Protein AF-A0A8T0BLS9-F1 (afdb_monomer)

pLDDT: mean 70.22, std 18.06, range [30.27, 96.81]

Mean predicted aligned error: 23.17 Å

InterPro domains:
  IPR003599 Immunoglobulin domain subtype [SM00409] (8-110)
  IPR007110 Immunoglobulin-like domain [PS50835] (1-106)
  IPR013106 Immunoglobulin V-set domain [PF07686] (15-107)
  IPR013783 Immunoglobulin-like fold [G3DSA:2.60.40.10] (2-114)
  IPR036179 Immunoglobulin-like domain superfamily [SSF48726] (11-108)
  IPR050504 BTN/MOG-like [PTHR24100] (9-154)

Sequence (600 aa):
MFLLICRYNRVYAFPGDDITLSSHLSPETSAVPMEVRWFRGTECIYLYKNGQVSVGRGYEGRASLMTSELKRGNVSLVLKSIAPTDTGTYSCQVLTGHNKVEKSIHLYMSGMEPLSPDGTGPKLTEQDGMDMDESVLILELRNLLQQREKELEDKTKQLETTGEMLRTKSNLLLYKDADLENLSREAIRNEERLGDVLRELETCKRHVERLGRDLEEKNAQVEELQGVLKDKERELEEEEEKKRREKRPEEQTADGPKIMAEDSADAEESFCIAELKNRLQNMEKDLADKMEQLQSAAGALSEKTARLHDREKDLQDLAKERDEYVKHVTREMEMCLQELETLGQKLQEKNAQVEELRVVLQAKDRELDEEMKRQANEHQDVPELLQKTVATLSETRQDQLEDLESWIRHKSEQRRQREEDEKAEVLENEFLEYVSAVKELMAKKHETMQAWEKMASVLQDKLEVAETDEERGELGTQMEEALEMQRQSREQIKRLSDSVAEKKRDIEERHKREIEEIRETYGAKIEAETQILKTLLPDVQAYFHNVVEDVWRRYRIVTDNLEMRVEKNKEPKTEIQMVEATDSGDERSDAIVNGEGLLN

Secondary structure (DSSP, 8-state):
--EEEES-SEEEE-TT--EEE-EEEES----TTSEEEEEETTEEEEEEETTEEEE-TT-TTTEEE-TTGGGGTB-PEEE-S--GGG-EEEEEEEEETTEEEEEEEEEEETT-----SSS-SPP--HHHHGGGS--HHHHHHHHHHHHHHHHHHHHHHHHHHHHHHHHHHHHHHHHHHHHHHHHHHHHHHHHHHHHHHHHHHHHHHHHHHHHHHHHHHHHHHHHHHHHHHHHHHHHHHHHHHHHHHH-------------S-SHHHHHHHHHHHHHHHHHHHHHHHHHHHHHHHHHHHHHHHHHHHHHHHHHHHHHHHHHHHHHHHHHHHHHHHHHHHHHHHHHHHHHHHHHHHHHHHHHHHHHHHHHHHHHHHHHHH--S-HHHHHHHHHHHHTS-HHHHHHHHHHHHHHHHHHHHHHHHHHHHHHHHHHHHHHHHHHHHHHHHHHHHHHHHHHHHHHHHHHHHT--SHHHHHHHHHHHHHHHHHHHHHHHHHHHHHHHHHHHHHHHHHHHHHHHHHHHHHHHHHHHHHHHHHHHHHHHHHHHHHHHHHHHHHHHHHHHHHHHHHHHHTTS-----------------------------

Foldseek 3Di:
DKAKDWPAQEAEDAQFDWDKRWIFIPPFAQLQQKWKFKDFPNFTQWIDHNNDIDGGPPQPPFWDAPNVCSGRGTGIIIGGRDDQVSFGKMKMWIGDPPDIYMDIHTYHYPPDDPDDVDPDDDPCDVVVVVVPPDDVVNVVLVVVLVVLVVVLVVLVVVLVVLVVVVVVVVVVVVVVVVVVVVVVVVVVVVVVVVVVVVVVLVVLVVVLVVLVVVLVVLVVVLVVLVVVLVVLVVVLVVVVVVVVVVPDDDDDDDDDDDDDDDVVVNVVSVVVSVVSVVVSVVSVVVSVVSVVVSVVSVVVSVVSVVVVVVVVVVVVVVVVVVVVVVVVVVVVVVVSVVVSVVSVVVSVVSVVVSVVSVVVVVVVVVVVVVVVVVVVPPPDDDPVVLVVVVVVLVPPLVVVLVVVLVVLVVVLVVVLVVVLVVLLVVLVVVLVVLVVVLVVVLVVLVVLLVVLVVVLVVLVVVLVVDPDPVVNVVSVVVNVVSVVSNVVSVVVSVVSVVVSVVSVVVSVVVSVVVSVVSVVVSVVVSVVVSVVCVVCVVVVSVVVVVVSVVVVVVVVVVVVVVVVVVVVVPDDDDDDDDDDDDDDDDDDDDDDDDDDDDDD

Organism: Silurus meridionalis (NCBI:txid175797)

Nearest PDB structures (foldseek):
  6sru-assembly10_J  TM=8.915E-01  e=2.528E-10  Mus musculus
  5x8l-assembly1_A  TM=8.753E-01  e=3.807E-09  Homo sapiens

Radius of gyration: 60.92 Å; Cα contacts (8 Å, |Δi|>4): 363; chains: 1; bounding box: 128×85×205 Å

Structure (mmCIF, N/CA/C/O backbone):
data_AF-A0A8T0BLS9-F1
#
_entry.id   AF-A0A8T0BLS9-F1
#
loop_
_atom_site.group_PDB
_atom_site.id
_atom_site.type_symbol
_atom_site.label_atom_id
_atom_site.label_alt_id
_atom_site.label_comp_id
_atom_site.label_asym_id
_atom_site.label_entity_id
_atom_site.label_seq_id
_atom_site.pdbx_PDB_ins_code
_atom_site.Cartn_x
_atom_site.Cartn_y
_atom_site.Cartn_z
_atom_site.occupancy
_atom_site.B_iso_or_equiv
_atom_site.auth_seq_id
_atom_site.auth_comp_id
_atom_site.auth_asym_id
_atom_site.auth_atom_id
_atom_site.pdbx_PDB_model_num
ATOM 1 N N . MET A 1 1 ? 8.235 -19.018 -36.266 1.00 61.78 1 MET A N 1
ATOM 2 C CA . MET A 1 1 ? 7.951 -18.005 -37.307 1.00 61.78 1 MET A CA 1
ATOM 3 C C . MET A 1 1 ? 9.147 -17.068 -37.321 1.00 61.78 1 MET A C 1
ATOM 5 O O . MET A 1 1 ? 9.587 -16.724 -36.234 1.00 61.78 1 MET A O 1
ATOM 9 N N . PHE A 1 2 ? 9.728 -16.760 -38.478 1.00 77.38 2 PHE A N 1
ATOM 10 C CA . PHE A 1 2 ? 10.921 -15.910 -38.587 1.00 77.38 2 PHE A CA 1
ATOM 11 C C . PHE A 1 2 ? 10.632 -14.732 -39.521 1.00 77.38 2 PHE A C 1
ATOM 13 O O . PHE A 1 2 ? 9.827 -14.862 -40.446 1.00 77.38 2 PHE A O 1
ATOM 20 N N . LEU A 1 3 ? 11.279 -13.598 -39.271 1.00 81.56 3 LEU A N 1
ATOM 21 C CA . LEU A 1 3 ? 11.252 -12.409 -40.118 1.00 81.56 3 LEU A CA 1
ATOM 22 C C . LEU A 1 3 ? 12.560 -12.308 -40.903 1.00 81.56 3 LEU A C 1
ATOM 24 O O . LEU A 1 3 ? 13.609 -12.722 -40.416 1.00 81.56 3 LEU A O 1
ATOM 28 N N . LEU A 1 4 ? 12.488 -11.737 -42.104 1.00 83.62 4 LEU A N 1
ATOM 29 C CA . LEU A 1 4 ? 13.657 -11.362 -42.896 1.00 83.62 4 LEU A CA 1
ATOM 30 C C . LEU A 1 4 ? 13.930 -9.871 -42.682 1.00 83.62 4 LEU A C 1
ATOM 32 O O . LEU A 1 4 ? 13.059 -9.041 -42.958 1.00 83.62 4 LEU A O 1
ATOM 36 N N . ILE A 1 5 ? 15.117 -9.542 -42.180 1.00 77.56 5 ILE A N 1
ATOM 37 C CA . ILE A 1 5 ? 15.533 -8.178 -41.847 1.00 77.56 5 ILE A CA 1
ATOM 38 C C . ILE A 1 5 ? 16.694 -7.779 -42.753 1.00 77.56 5 ILE A C 1
ATOM 40 O O . ILE A 1 5 ? 17.708 -8.475 -42.815 1.00 77.56 5 ILE A O 1
ATOM 44 N N . CYS A 1 6 ? 16.565 -6.636 -43.422 1.00 77.38 6 CYS A N 1
ATOM 45 C CA . CYS A 1 6 ? 17.653 -6.007 -44.166 1.00 77.38 6 CYS A CA 1
ATOM 46 C C . CYS A 1 6 ? 18.211 -4.843 -43.343 1.00 77.38 6 CYS A C 1
ATOM 48 O O . CYS A 1 6 ? 17.433 -4.031 -42.852 1.00 77.38 6 CYS A O 1
ATOM 50 N N . ARG A 1 7 ? 19.541 -4.761 -43.177 1.00 58.91 7 ARG A N 1
ATOM 51 C CA . ARG A 1 7 ? 20.168 -3.686 -42.374 1.00 58.91 7 ARG A CA 1
ATOM 52 C C . ARG A 1 7 ? 20.012 -2.307 -43.015 1.00 58.91 7 ARG A C 1
ATOM 54 O O . ARG A 1 7 ? 19.902 -1.320 -42.303 1.00 58.91 7 ARG A O 1
ATOM 61 N N . TYR A 1 8 ? 19.975 -2.263 -44.347 1.00 70.25 8 TYR A N 1
ATOM 62 C CA . TYR A 1 8 ? 19.777 -1.047 -45.126 1.00 70.25 8 TYR A CA 1
ATOM 63 C C . TYR A 1 8 ? 18.843 -1.347 -46.298 1.00 70.25 8 TYR A C 1
ATOM 65 O O . TYR A 1 8 ? 19.063 -2.311 -47.030 1.00 70.25 8 TYR A O 1
ATOM 73 N N . ASN A 1 9 ? 17.820 -0.513 -46.496 1.00 65.44 9 ASN A N 1
ATOM 74 C CA . ASN A 1 9 ? 16.928 -0.606 -47.659 1.00 65.44 9 ASN A CA 1
ATOM 75 C C . ASN A 1 9 ? 17.497 0.138 -48.883 1.00 65.44 9 ASN A C 1
ATOM 77 O O . ASN A 1 9 ? 16.995 -0.027 -49.994 1.00 65.44 9 ASN A O 1
ATOM 81 N N . ARG A 1 10 ? 18.560 0.933 -48.689 1.00 72.06 10 ARG A N 1
ATOM 82 C CA . ARG A 1 10 ? 19.320 1.642 -49.726 1.00 72.06 10 ARG A CA 1
ATOM 83 C C . ARG A 1 10 ? 20.816 1.444 -49.474 1.00 72.06 10 ARG A C 1
ATOM 85 O O . ARG A 1 10 ? 21.271 1.623 -48.349 1.00 72.06 10 ARG A O 1
ATOM 92 N N . VAL A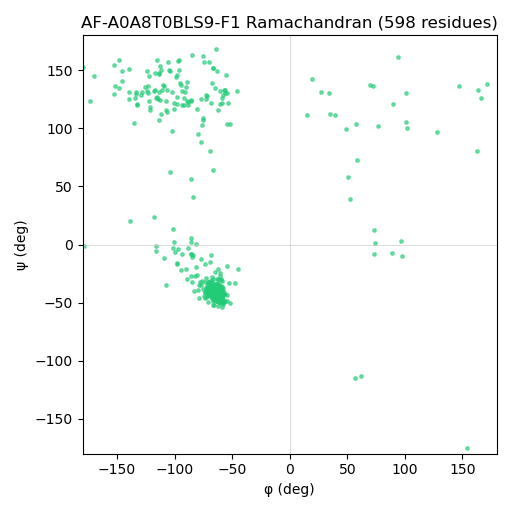 1 11 ? 21.567 1.064 -50.500 1.00 76.00 11 VAL A N 1
ATOM 93 C CA . VAL A 1 11 ? 23.022 0.851 -50.458 1.00 76.00 11 VAL A CA 1
ATOM 94 C C . VAL A 1 11 ? 23.647 1.692 -51.562 1.00 76.00 11 VAL A C 1
ATOM 96 O O . VAL A 1 11 ? 23.136 1.704 -52.677 1.00 76.00 11 VAL A O 1
ATOM 99 N N . TYR A 1 12 ? 24.741 2.387 -51.261 1.00 75.81 12 TYR A N 1
ATOM 100 C CA . TYR A 1 12 ? 25.503 3.165 -52.238 1.00 75.81 12 TYR A CA 1
ATOM 101 C C . TYR A 1 12 ? 26.840 2.475 -52.500 1.00 75.81 12 TYR A C 1
ATOM 103 O O . TYR A 1 12 ? 27.485 2.009 -51.562 1.00 75.81 12 TYR A O 1
ATOM 111 N N . ALA A 1 13 ? 27.243 2.399 -53.765 1.00 73.44 13 ALA A N 1
ATOM 112 C CA . ALA A 1 13 ? 28.486 1.763 -54.191 1.00 73.44 13 ALA A CA 1
ATOM 113 C C . ALA A 1 13 ? 29.172 2.581 -55.287 1.00 73.44 13 ALA A C 1
ATOM 115 O O . ALA A 1 13 ? 28.500 3.251 -56.075 1.00 73.44 13 ALA A O 1
ATOM 116 N N . PHE A 1 14 ? 30.496 2.513 -55.372 1.00 70.00 14 PHE A N 1
ATOM 117 C CA . PHE A 1 14 ? 31.258 3.052 -56.495 1.00 70.00 14 PHE A CA 1
ATOM 118 C C . PHE A 1 14 ? 31.574 1.953 -57.524 1.00 70.00 14 PHE A C 1
ATOM 120 O O . PHE A 1 14 ? 31.559 0.760 -57.196 1.00 70.00 14 PHE A O 1
ATOM 127 N N . PRO A 1 15 ? 31.864 2.318 -58.790 1.00 76.19 15 PRO A N 1
ATOM 128 C CA . PRO A 1 15 ? 32.287 1.339 -59.781 1.00 76.19 15 PRO A CA 1
ATOM 129 C C . PRO A 1 15 ? 33.557 0.608 -59.325 1.00 76.19 15 PRO A C 1
ATOM 131 O O . PRO A 1 15 ? 34.571 1.240 -59.045 1.00 76.19 15 PRO A O 1
ATOM 134 N N . GLY A 1 16 ? 33.509 -0.721 -59.299 1.00 77.19 16 GLY A N 1
ATOM 135 C CA . GLY A 1 16 ? 34.604 -1.593 -58.883 1.00 77.19 16 GLY A CA 1
ATOM 136 C C . GLY A 1 16 ? 34.526 -2.083 -57.436 1.00 77.19 16 GLY A C 1
ATOM 137 O O . GLY A 1 16 ? 35.265 -3.008 -57.106 1.00 77.19 16 GLY A O 1
ATOM 138 N N . ASP A 1 17 ? 33.625 -1.544 -56.608 1.00 79.00 17 ASP A N 1
ATOM 139 C CA . ASP A 1 17 ? 33.489 -1.955 -55.206 1.00 79.00 17 ASP A CA 1
ATOM 140 C C . ASP A 1 17 ? 32.983 -3.397 -55.062 1.00 79.00 17 ASP A C 1
ATOM 142 O O . ASP A 1 17 ? 32.218 -3.899 -55.888 1.00 79.00 17 ASP A O 1
ATOM 146 N N . ASP A 1 18 ? 33.359 -4.040 -53.957 1.00 86.12 18 ASP A N 1
ATOM 147 C CA . ASP A 1 18 ? 32.731 -5.267 -53.475 1.00 86.12 18 ASP A CA 1
ATOM 148 C C . ASP A 1 18 ? 31.772 -4.895 -52.338 1.00 86.12 18 ASP A C 1
ATOM 150 O O . ASP A 1 18 ? 32.197 -4.414 -51.287 1.00 86.12 18 ASP A O 1
ATOM 154 N N . ILE A 1 19 ? 30.473 -5.122 -52.527 1.00 86.50 19 ILE A N 1
ATOM 155 C CA . ILE A 1 19 ? 29.441 -4.729 -51.560 1.00 86.50 19 ILE A CA 1
ATOM 156 C C . ILE A 1 19 ? 28.726 -5.932 -50.967 1.00 86.50 19 ILE A C 1
ATOM 158 O O . ILE A 1 19 ? 28.677 -7.012 -51.555 1.00 86.50 19 ILE A O 1
ATOM 162 N N . THR A 1 20 ? 28.107 -5.723 -49.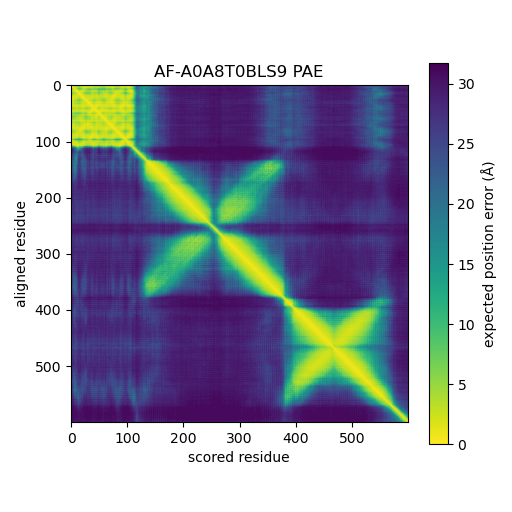808 1.00 90.69 20 THR A N 1
ATOM 163 C CA . THR A 1 20 ? 27.238 -6.717 -49.177 1.00 90.69 20 THR A CA 1
ATOM 164 C C . THR A 1 20 ? 25.838 -6.149 -48.984 1.00 90.69 20 THR A C 1
ATOM 166 O O . THR A 1 20 ? 25.629 -5.226 -48.200 1.00 90.69 20 THR A O 1
ATOM 169 N N . LEU A 1 21 ? 24.859 -6.738 -49.665 1.00 91.69 21 LEU A N 1
ATOM 170 C CA . LEU A 1 21 ? 23.441 -6.485 -49.447 1.00 91.69 21 LEU A CA 1
ATOM 171 C C . LEU A 1 21 ? 22.992 -7.285 -48.224 1.00 91.69 21 LEU A C 1
ATOM 173 O O . LEU A 1 21 ? 22.728 -8.489 -48.298 1.00 91.69 21 LEU A O 1
ATOM 177 N N . SER A 1 22 ? 22.990 -6.618 -47.071 1.00 88.00 22 SER A N 1
ATOM 178 C CA . SER A 1 22 ? 22.810 -7.289 -45.788 1.00 88.00 22 SER A CA 1
ATOM 179 C C . SER A 1 22 ? 21.371 -7.749 -45.567 1.00 88.00 22 SER A C 1
ATOM 181 O O . SER A 1 22 ? 20.446 -6.938 -45.589 1.00 88.00 22 SER A O 1
ATOM 183 N N . SER A 1 23 ? 21.197 -9.042 -45.291 1.00 88.75 23 SER A N 1
ATOM 184 C CA . SER A 1 23 ? 19.910 -9.651 -44.966 1.00 88.75 23 SER A CA 1
ATOM 185 C C . SER A 1 23 ? 20.085 -10.825 -43.996 1.00 88.75 23 SER A C 1
ATOM 187 O O . SER A 1 23 ? 20.994 -11.641 -44.161 1.00 88.75 23 SER A O 1
ATOM 189 N N . HIS A 1 24 ? 19.250 -10.906 -42.958 1.00 90.56 24 HIS A N 1
ATOM 190 C CA . HIS A 1 24 ? 19.331 -11.945 -41.926 1.00 90.56 24 HIS A CA 1
ATOM 191 C C . HIS A 1 24 ? 17.959 -12.323 -41.352 1.00 90.56 24 HIS A C 1
ATOM 193 O O . HIS A 1 24 ? 16.995 -11.562 -41.447 1.00 90.56 24 HIS A O 1
ATOM 199 N N . LEU A 1 25 ? 17.874 -13.516 -40.763 1.00 87.12 25 LEU A N 1
ATOM 200 C CA . LEU A 1 25 ? 16.667 -14.035 -40.125 1.00 87.12 25 LEU A CA 1
ATOM 201 C C . LEU A 1 25 ? 16.615 -13.660 -38.640 1.00 87.12 25 LEU A C 1
ATOM 203 O O . LEU A 1 25 ? 17.605 -13.821 -37.928 1.00 87.12 25 LEU A O 1
ATOM 207 N N . SER A 1 26 ? 15.446 -13.210 -38.177 1.00 79.62 26 SER A N 1
ATOM 208 C CA . SER A 1 26 ? 15.171 -12.941 -36.761 1.00 79.62 26 SER A CA 1
ATOM 209 C C . SER A 1 26 ? 13.947 -13.727 -36.273 1.00 79.62 26 SER A C 1
ATOM 211 O O . SER A 1 26 ? 12.910 -13.710 -36.950 1.00 79.62 26 SER A O 1
ATOM 213 N N . PRO A 1 27 ? 14.025 -14.418 -35.121 1.00 82.31 27 PRO A N 1
ATOM 214 C CA . PRO A 1 27 ? 15.225 -14.634 -34.293 1.00 82.31 27 PRO A CA 1
ATOM 215 C C . PRO A 1 27 ? 16.304 -15.458 -35.027 1.00 82.31 27 PRO A C 1
ATOM 217 O O . PRO A 1 27 ? 16.004 -16.035 -36.076 1.00 82.31 27 PRO A O 1
ATOM 220 N N . GLU A 1 28 ? 17.536 -15.522 -34.493 1.00 86.12 28 GLU A N 1
ATOM 221 C CA . GLU A 1 28 ? 18.669 -16.241 -35.114 1.00 86.12 28 GLU A CA 1
ATOM 222 C C . GLU A 1 28 ? 18.264 -17.689 -35.448 1.00 86.12 28 GLU A C 1
ATOM 224 O O . GLU A 1 28 ? 18.127 -18.545 -34.574 1.00 86.12 28 GLU A O 1
ATOM 229 N N . THR A 1 29 ? 18.002 -17.950 -36.731 1.00 85.81 29 THR A N 1
ATOM 230 C CA . THR A 1 29 ? 17.437 -19.213 -37.222 1.00 85.81 29 THR A CA 1
ATOM 231 C C . THR A 1 29 ? 18.294 -19.724 -38.368 1.00 85.81 29 THR A C 1
ATOM 233 O O . THR A 1 29 ? 18.532 -18.999 -39.328 1.00 85.81 29 THR A O 1
ATOM 236 N N . SER A 1 30 ? 18.729 -20.984 -38.309 1.00 91.56 30 SER A N 1
ATOM 237 C CA . SER A 1 30 ? 19.561 -21.576 -39.364 1.00 91.56 30 SER A CA 1
ATOM 238 C C . SER A 1 30 ? 18.852 -21.577 -40.722 1.00 91.56 30 SER A C 1
ATOM 240 O O . SER A 1 30 ? 17.805 -22.203 -40.882 1.00 91.56 30 SER A O 1
ATOM 242 N N . ALA A 1 31 ? 19.462 -20.922 -41.710 1.00 90.94 31 ALA A N 1
ATOM 243 C CA . ALA A 1 31 ? 19.015 -20.861 -43.100 1.00 90.94 31 ALA A CA 1
ATOM 244 C C . ALA A 1 31 ? 19.563 -22.015 -43.964 1.00 90.94 31 ALA A C 1
ATOM 246 O O . ALA A 1 31 ? 19.192 -22.144 -45.126 1.00 90.94 31 ALA A O 1
ATOM 247 N N . VAL A 1 32 ? 20.416 -22.889 -43.412 1.00 92.56 32 VAL A N 1
ATOM 248 C CA . VAL A 1 32 ? 20.984 -24.055 -44.122 1.00 92.56 32 VAL A CA 1
ATOM 249 C C . VAL A 1 32 ? 19.921 -24.979 -44.749 1.00 92.56 32 VAL A C 1
ATOM 251 O O . VAL A 1 32 ? 20.113 -25.388 -45.893 1.00 92.56 32 VAL A O 1
ATOM 254 N N . PRO A 1 33 ? 18.803 -25.325 -44.074 1.00 90.81 33 PRO A N 1
ATOM 255 C CA . PRO A 1 33 ? 17.762 -26.160 -44.679 1.00 90.81 33 PRO A CA 1
ATOM 256 C C . PRO A 1 33 ? 16.794 -25.374 -45.584 1.00 90.81 33 PRO A C 1
ATOM 258 O O . PRO A 1 33 ? 15.839 -25.959 -46.093 1.00 90.81 33 PRO A O 1
ATOM 261 N N . MET A 1 34 ? 16.986 -24.061 -45.744 1.00 93.19 34 MET A N 1
ATOM 262 C CA . MET A 1 34 ? 16.069 -23.172 -46.457 1.00 93.19 34 MET A CA 1
ATOM 263 C C . MET A 1 34 ? 16.520 -22.951 -47.903 1.00 93.19 34 MET A C 1
ATOM 265 O O . MET A 1 34 ? 17.690 -23.113 -48.254 1.00 93.19 34 MET A O 1
ATOM 269 N N . GLU A 1 35 ? 15.580 -22.555 -48.755 1.00 94.94 35 GLU A N 1
ATOM 270 C CA . GLU A 1 35 ? 15.889 -22.075 -50.098 1.00 94.94 35 GLU A CA 1
ATOM 271 C C . GLU A 1 35 ? 16.019 -20.547 -50.072 1.00 94.94 35 GLU A C 1
ATOM 273 O O . GLU A 1 35 ? 15.071 -19.852 -49.713 1.00 94.94 35 GLU A O 1
ATOM 278 N N . VAL A 1 36 ? 17.189 -20.026 -50.447 1.00 96.19 36 VAL A N 1
ATOM 279 C CA . VAL A 1 36 ? 17.492 -18.586 -50.463 1.00 96.19 36 VAL A CA 1
ATOM 280 C C . VAL A 1 36 ? 17.667 -18.141 -51.905 1.00 96.19 36 VAL A C 1
ATOM 282 O O . VAL A 1 36 ? 18.504 -18.677 -52.632 1.00 96.19 36 VAL A O 1
ATOM 285 N N . ARG A 1 37 ? 16.893 -17.144 -52.324 1.00 95.88 37 ARG A N 1
ATOM 286 C CA . ARG A 1 37 ? 16.947 -16.558 -53.662 1.00 95.88 37 ARG A CA 1
ATOM 287 C C . ARG A 1 37 ? 17.215 -15.069 -53.568 1.00 95.88 37 ARG A C 1
ATOM 289 O O . ARG A 1 37 ? 16.584 -14.378 -52.776 1.00 95.88 37 ARG A O 1
ATOM 296 N N . TRP A 1 38 ? 18.097 -14.582 -54.424 1.00 96.81 38 TRP A N 1
ATOM 297 C CA . TRP A 1 38 ? 18.263 -13.164 -54.687 1.00 96.81 38 TRP A CA 1
ATOM 298 C C . TRP A 1 38 ? 17.840 -12.855 -56.112 1.00 96.81 38 TRP A C 1
ATOM 300 O O . TRP A 1 38 ? 18.261 -13.525 -57.059 1.00 96.81 38 TRP A O 1
ATOM 310 N N . PHE A 1 39 ? 17.022 -11.822 -56.244 1.00 93.62 39 PHE A N 1
ATOM 311 C CA . PHE A 1 39 ? 16.547 -11.292 -57.510 1.00 93.62 39 PHE A CA 1
ATOM 312 C C . PHE A 1 39 ? 17.101 -9.893 -57.736 1.00 93.62 39 PHE A C 1
ATOM 314 O O . PHE A 1 39 ? 17.238 -9.144 -56.775 1.00 93.62 39 PHE A O 1
ATOM 321 N N . ARG A 1 40 ? 17.351 -9.526 -58.992 1.00 91.62 40 ARG A N 1
ATOM 322 C CA . ARG A 1 40 ? 17.458 -8.134 -59.436 1.00 91.62 40 ARG A CA 1
ATOM 323 C C . ARG A 1 40 ? 16.266 -7.848 -60.342 1.00 91.62 40 ARG A C 1
ATOM 325 O O . ARG A 1 40 ? 16.146 -8.445 -61.412 1.00 91.62 40 ARG A O 1
ATOM 332 N N . GLY A 1 41 ? 15.353 -6.986 -59.903 1.00 85.56 41 GLY A N 1
ATOM 333 C CA . GLY A 1 41 ? 14.035 -6.878 -60.531 1.00 85.56 41 GLY A CA 1
ATOM 334 C C . GLY A 1 41 ? 13.325 -8.238 -60.531 1.00 85.56 41 GLY A C 1
ATOM 335 O O . GLY A 1 41 ? 13.033 -8.784 -59.470 1.00 85.56 41 GLY A O 1
ATOM 336 N N . THR A 1 42 ? 13.079 -8.805 -61.712 1.00 84.56 42 THR A N 1
ATOM 337 C CA . THR A 1 42 ? 12.470 -10.139 -61.886 1.00 84.56 42 THR A CA 1
ATOM 338 C C . THR A 1 42 ? 13.486 -11.251 -62.172 1.00 84.56 42 THR A C 1
ATOM 340 O O . THR A 1 42 ? 13.118 -12.427 -62.200 1.00 84.56 42 THR A O 1
ATOM 343 N N . GLU A 1 43 ? 14.763 -10.916 -62.371 1.00 89.50 43 GLU A N 1
ATOM 344 C CA . GLU A 1 43 ? 15.818 -11.866 -62.733 1.00 89.50 43 GLU A CA 1
ATOM 345 C C . GLU A 1 43 ? 16.408 -12.515 -61.477 1.00 89.50 43 GLU A C 1
ATOM 347 O O . GLU A 1 43 ? 16.902 -11.818 -60.596 1.00 89.50 43 GLU A O 1
ATOM 352 N N . CYS A 1 44 ? 16.389 -13.849 -61.376 1.00 93.50 44 CYS A N 1
ATOM 353 C CA . CYS A 1 44 ? 17.047 -14.557 -60.274 1.00 93.50 44 CYS A CA 1
ATOM 354 C C . CYS A 1 44 ? 18.566 -14.551 -60.493 1.00 93.50 44 CYS A C 1
ATOM 356 O O . CYS A 1 44 ? 19.072 -15.250 -61.372 1.00 93.50 44 CYS A O 1
ATOM 358 N N . ILE A 1 45 ? 19.291 -13.786 -59.680 1.00 94.75 45 ILE A N 1
ATOM 359 C CA . ILE A 1 45 ? 20.744 -13.607 -59.796 1.00 94.75 45 ILE A CA 1
ATOM 360 C C . ILE A 1 45 ? 21.529 -14.575 -58.909 1.00 94.75 45 ILE A C 1
ATOM 362 O O . ILE A 1 45 ? 22.690 -14.861 -59.193 1.00 94.75 45 ILE A O 1
ATOM 366 N N . TYR A 1 46 ? 20.906 -15.117 -57.860 1.00 95.81 46 TYR A N 1
ATOM 367 C CA . TYR A 1 46 ? 21.526 -16.117 -56.995 1.00 95.81 46 TYR A CA 1
ATOM 368 C C . TYR A 1 46 ? 20.472 -17.029 -56.366 1.00 95.81 46 TYR A C 1
ATOM 370 O O . TYR A 1 46 ? 19.450 -16.555 -55.877 1.00 95.81 46 TYR A O 1
ATOM 378 N N . LEU A 1 47 ? 20.728 -18.333 -56.345 1.00 95.00 47 LEU A N 1
ATOM 379 C CA . LEU A 1 47 ? 19.882 -19.348 -55.726 1.00 95.00 47 LEU A CA 1
ATOM 380 C C . LEU A 1 47 ? 20.754 -20.301 -54.911 1.00 95.00 47 LEU A C 1
ATOM 382 O O . LEU A 1 47 ? 21.670 -20.922 -55.444 1.00 95.00 47 LEU A O 1
ATOM 386 N N . TYR A 1 48 ? 20.408 -20.468 -53.642 1.00 94.75 48 TYR A N 1
ATOM 387 C CA . TYR A 1 48 ? 20.907 -21.516 -52.763 1.00 94.75 48 TYR A CA 1
ATOM 388 C C . TYR A 1 48 ? 19.757 -22.454 -52.395 1.00 94.75 48 TYR A C 1
ATOM 390 O O . TYR A 1 48 ? 18.728 -22.008 -51.883 1.00 94.75 48 TYR A O 1
ATOM 398 N N . LYS A 1 49 ? 19.923 -23.755 -52.643 1.00 92.56 49 LYS A N 1
ATOM 399 C CA . LYS A 1 49 ? 18.935 -24.783 -52.290 1.00 92.56 49 LYS A CA 1
ATOM 400 C C . LYS A 1 49 ? 19.613 -26.125 -52.055 1.00 92.56 49 LYS A C 1
ATOM 402 O O . LYS A 1 49 ? 20.353 -26.598 -52.911 1.00 92.56 49 LYS A O 1
ATOM 407 N N . ASN A 1 50 ? 19.319 -26.775 -50.926 1.00 85.31 50 ASN A N 1
ATOM 408 C CA . ASN A 1 50 ? 19.825 -28.115 -50.589 1.00 85.31 50 ASN A CA 1
ATOM 409 C C . ASN A 1 50 ? 21.360 -28.237 -50.702 1.00 85.31 50 ASN A C 1
ATOM 411 O O . ASN A 1 50 ? 21.877 -29.235 -51.201 1.00 85.31 50 ASN A O 1
ATOM 415 N N . GLY A 1 51 ? 22.093 -27.195 -50.295 1.00 82.69 51 GLY A N 1
ATOM 416 C CA . GLY A 1 51 ? 23.555 -27.149 -50.401 1.00 82.69 51 GLY A CA 1
ATOM 417 C C . GLY A 1 51 ? 24.103 -26.933 -51.818 1.00 82.69 51 GLY A C 1
ATOM 418 O O . GLY A 1 51 ? 25.319 -26.881 -51.984 1.00 82.69 51 GLY A O 1
ATOM 419 N N . GLN A 1 52 ? 23.243 -26.781 -52.827 1.00 87.44 52 GLN A N 1
ATOM 420 C CA . GLN A 1 52 ? 23.626 -26.429 -54.194 1.00 87.44 52 GLN A CA 1
ATOM 421 C C . GLN A 1 52 ? 23.430 -24.931 -54.439 1.00 87.44 52 GLN A C 1
ATOM 423 O O . GLN A 1 52 ? 22.481 -24.328 -53.935 1.00 87.44 52 GLN A O 1
ATOM 428 N N . VAL A 1 53 ? 24.327 -24.343 -55.234 1.00 91.81 53 VAL A N 1
ATOM 429 C CA . VAL A 1 53 ? 24.298 -22.930 -55.626 1.00 91.81 53 VAL A CA 1
ATOM 430 C C . VAL A 1 53 ? 24.147 -22.822 -57.139 1.00 91.81 53 VAL A C 1
ATOM 432 O O . VAL A 1 53 ? 24.883 -23.464 -57.884 1.00 91.81 53 VAL A O 1
ATOM 435 N N . SER A 1 54 ? 23.226 -21.970 -57.582 1.00 92.25 54 SER A N 1
ATOM 436 C CA . SER A 1 54 ? 23.078 -21.546 -58.973 1.00 92.25 54 SER A CA 1
ATOM 437 C C . SER A 1 54 ? 23.164 -20.026 -59.037 1.00 92.25 54 SER A C 1
ATOM 439 O O . SER A 1 54 ? 22.466 -19.334 -58.299 1.00 92.25 54 SER A O 1
ATOM 441 N N . VAL A 1 55 ? 23.999 -19.500 -59.929 1.00 93.00 55 VAL A N 1
ATOM 442 C CA . VAL A 1 55 ? 24.179 -18.054 -60.126 1.00 93.00 55 VAL A CA 1
ATOM 443 C C . VAL A 1 55 ? 23.584 -17.660 -61.474 1.00 93.00 55 VAL A C 1
ATOM 445 O O . VAL A 1 55 ? 23.711 -18.404 -62.446 1.00 93.00 55 VAL A O 1
ATOM 448 N N . GLY A 1 56 ? 22.875 -16.534 -61.512 1.00 88.31 56 GLY A N 1
ATOM 449 C CA . GLY A 1 56 ? 22.233 -16.018 -62.718 1.00 88.31 56 GLY A CA 1
ATOM 450 C C . GLY A 1 56 ? 23.226 -15.387 -63.695 1.00 88.31 56 GLY A C 1
ATOM 451 O O . GLY A 1 56 ? 24.344 -15.022 -63.328 1.00 88.31 56 GLY A O 1
ATOM 452 N N . ARG A 1 57 ? 22.784 -15.228 -64.948 1.00 85.44 57 ARG A N 1
ATOM 453 C CA . ARG A 1 57 ? 23.590 -14.648 -66.030 1.00 85.44 57 ARG A CA 1
ATOM 454 C C . ARG A 1 57 ? 24.015 -13.213 -65.705 1.00 85.44 57 ARG A C 1
ATOM 456 O O . ARG A 1 57 ? 23.176 -12.395 -65.344 1.00 85.44 57 ARG A O 1
ATOM 463 N N . GLY A 1 58 ? 25.297 -12.902 -65.890 1.00 84.56 58 GLY A N 1
ATOM 464 C CA . GLY A 1 58 ? 25.893 -11.586 -65.618 1.00 84.56 58 GLY A CA 1
ATOM 465 C C . GLY A 1 58 ? 26.401 -11.411 -64.182 1.00 84.56 58 GLY A C 1
ATOM 466 O O . GLY A 1 58 ? 27.081 -10.426 -63.886 1.00 84.56 58 GLY A O 1
ATOM 467 N N . TYR A 1 59 ? 26.117 -12.384 -63.313 1.00 90.88 59 TYR A N 1
ATOM 468 C CA . TYR A 1 59 ? 26.497 -12.395 -61.901 1.00 90.88 59 TYR A CA 1
ATOM 469 C C . TYR A 1 59 ? 27.467 -13.535 -61.562 1.00 90.88 59 TYR A C 1
ATOM 471 O O . TYR A 1 59 ? 27.920 -13.639 -60.416 1.00 90.88 59 TYR A O 1
ATOM 479 N N . GLU A 1 60 ? 27.826 -14.378 -62.539 1.00 91.25 60 GLU A N 1
ATOM 480 C CA . GLU A 1 60 ? 28.734 -15.507 -62.347 1.00 91.25 60 GLU A CA 1
ATOM 481 C C . GLU A 1 60 ? 30.097 -15.051 -61.811 1.00 91.25 60 GLU A C 1
ATOM 483 O O . GLU A 1 60 ? 30.729 -14.136 -62.334 1.00 91.25 60 GLU A O 1
ATOM 488 N N . GLY A 1 61 ? 30.547 -15.682 -60.724 1.00 86.94 61 GLY A N 1
ATOM 489 C CA . GLY A 1 61 ? 31.811 -15.345 -60.059 1.00 86.94 61 GLY A CA 1
ATOM 490 C C . GLY A 1 61 ? 31.803 -14.031 -59.265 1.00 86.94 61 GLY A C 1
ATOM 491 O O . GLY A 1 61 ? 32.756 -13.776 -58.530 1.00 86.94 61 GLY A O 1
ATOM 492 N N . ARG A 1 62 ? 30.735 -13.227 -59.360 1.00 93.25 62 ARG A N 1
ATOM 493 C CA . ARG A 1 62 ? 30.596 -11.933 -58.674 1.00 93.25 62 ARG A CA 1
ATOM 494 C C . ARG A 1 62 ? 29.604 -11.978 -57.517 1.00 93.25 62 ARG A C 1
ATOM 496 O O . ARG A 1 62 ? 29.829 -11.311 -56.515 1.00 93.25 62 ARG A O 1
ATOM 503 N N . ALA A 1 63 ? 28.534 -12.762 -57.633 1.00 93.19 63 ALA A N 1
ATOM 504 C CA . ALA A 1 63 ? 27.528 -12.935 -56.588 1.00 93.19 63 ALA A CA 1
ATOM 505 C C . ALA A 1 63 ? 27.832 -14.156 -55.703 1.00 93.19 63 ALA A C 1
ATOM 507 O O . ALA A 1 63 ? 28.097 -15.251 -56.206 1.00 93.19 63 ALA A O 1
ATOM 508 N N . SER A 1 64 ? 27.768 -13.993 -54.380 1.00 93.19 64 SER A N 1
ATOM 509 C CA . SER A 1 64 ? 27.983 -15.080 -53.414 1.00 93.19 64 SER A CA 1
ATOM 510 C C . SER A 1 64 ? 27.250 -14.858 -52.089 1.00 93.19 64 SER A C 1
ATOM 512 O O . SER A 1 64 ? 26.982 -13.725 -51.706 1.00 93.19 64 SER A O 1
ATOM 514 N N . LEU A 1 65 ? 26.944 -15.944 -51.374 1.00 92.25 65 LEU A N 1
ATOM 515 C CA . LEU A 1 65 ? 26.531 -15.909 -49.967 1.00 92.25 65 LEU A CA 1
ATOM 516 C C . LEU A 1 65 ? 27.680 -16.391 -49.077 1.00 92.25 65 LEU A C 1
ATOM 518 O O . LEU A 1 65 ? 28.450 -17.274 -49.465 1.00 92.25 65 LEU A O 1
ATOM 522 N N . MET A 1 66 ? 27.748 -15.883 -47.846 1.00 86.69 66 MET A N 1
ATOM 523 C CA . MET A 1 66 ? 28.645 -16.418 -46.819 1.00 86.69 66 MET A CA 1
ATOM 524 C C . MET A 1 66 ? 28.060 -17.710 -46.236 1.00 86.69 66 MET A C 1
ATOM 526 O O . MET A 1 66 ? 27.331 -17.699 -45.247 1.00 86.69 66 MET A O 1
ATOM 530 N N . THR A 1 67 ? 28.369 -18.853 -46.852 1.00 81.75 67 THR A N 1
ATOM 531 C CA . THR A 1 67 ? 27.763 -20.148 -46.495 1.00 81.75 67 THR A CA 1
ATOM 532 C C . THR A 1 67 ? 28.022 -20.590 -45.051 1.00 81.75 67 THR A C 1
ATOM 534 O O . THR A 1 67 ? 27.228 -21.355 -44.505 1.00 81.75 67 THR A O 1
ATOM 537 N N . SER A 1 68 ? 29.102 -20.123 -44.412 1.00 84.19 68 SER A N 1
ATOM 538 C CA . SER A 1 68 ? 29.381 -20.368 -42.987 1.00 84.19 68 SER A CA 1
ATOM 539 C C . SER A 1 68 ? 28.359 -19.701 -42.063 1.00 84.19 68 SER A C 1
ATOM 541 O O . SER A 1 68 ? 27.958 -20.300 -41.066 1.00 84.19 68 SER A O 1
ATOM 543 N N . GLU A 1 69 ? 27.885 -18.509 -42.432 1.00 89.00 69 GLU A N 1
ATOM 544 C CA . GLU A 1 69 ? 26.968 -17.693 -41.629 1.00 89.00 69 GLU A CA 1
ATOM 545 C C . GLU A 1 69 ? 25.490 -18.062 -41.846 1.00 89.00 69 GLU A C 1
ATOM 547 O O . GLU A 1 69 ? 24.625 -17.647 -41.074 1.00 89.00 69 GLU A O 1
ATOM 552 N N . LEU A 1 70 ? 25.182 -18.930 -42.821 1.00 91.12 70 LEU A N 1
ATOM 553 C CA . LEU A 1 70 ? 23.829 -19.477 -43.000 1.00 91.12 70 LEU A CA 1
ATOM 554 C C . LEU A 1 70 ? 23.341 -20.221 -41.750 1.00 91.12 70 LEU A C 1
ATOM 556 O O . LEU A 1 70 ? 22.148 -20.204 -41.455 1.00 91.12 70 LEU A O 1
ATOM 560 N N . LYS A 1 71 ? 24.244 -20.846 -40.980 1.00 90.31 71 LYS A N 1
ATOM 561 C CA . LYS A 1 71 ? 23.902 -21.514 -39.707 1.00 90.31 71 LYS A CA 1
ATOM 562 C C . LYS A 1 71 ? 23.318 -20.549 -38.673 1.00 90.31 71 LYS A C 1
ATOM 564 O O . LYS A 1 71 ? 22.528 -20.976 -37.839 1.00 90.31 71 LYS A O 1
ATOM 569 N N . ARG A 1 72 ? 23.683 -19.271 -38.780 1.00 88.75 72 ARG A N 1
ATOM 570 C CA . ARG A 1 72 ? 23.242 -18.155 -37.941 1.00 88.75 72 ARG A CA 1
ATOM 571 C C . ARG A 1 72 ? 22.163 -17.303 -38.619 1.00 88.75 72 ARG A C 1
ATOM 573 O O . ARG A 1 72 ? 21.898 -16.179 -38.220 1.00 88.75 72 ARG A O 1
ATOM 580 N N . GLY A 1 73 ? 21.566 -17.801 -39.701 1.00 90.06 73 GLY A N 1
ATOM 581 C CA . GLY A 1 73 ? 20.493 -17.103 -40.407 1.00 90.06 73 GLY A CA 1
ATOM 582 C C . GLY A 1 73 ? 20.928 -15.895 -41.232 1.00 90.06 73 GLY A C 1
ATOM 583 O O . GLY A 1 73 ? 20.067 -15.141 -41.677 1.00 90.06 73 GLY A O 1
ATOM 584 N N . ASN A 1 74 ? 22.226 -15.695 -41.470 1.00 91.75 74 ASN A N 1
ATOM 585 C CA . ASN A 1 74 ? 22.703 -14.637 -42.356 1.00 91.75 74 ASN A CA 1
ATOM 586 C C . ASN A 1 74 ? 22.587 -15.087 -43.818 1.00 91.75 74 ASN A C 1
ATOM 588 O O . ASN A 1 74 ? 23.249 -16.033 -44.242 1.00 91.75 74 ASN A O 1
ATOM 592 N N . VAL A 1 75 ? 21.763 -14.384 -44.588 1.00 94.12 75 VAL A N 1
ATOM 593 C CA . VAL A 1 75 ? 21.466 -14.663 -46.002 1.00 94.12 75 VAL A CA 1
ATOM 594 C C . VAL A 1 75 ? 21.905 -13.508 -46.914 1.00 94.12 75 VAL A C 1
ATOM 596 O O . VAL A 1 75 ? 21.386 -13.341 -48.019 1.00 94.12 75 VAL A O 1
ATOM 599 N N . SER A 1 76 ? 22.870 -12.709 -46.449 1.00 93.94 76 SER A N 1
ATOM 600 C CA . SER A 1 76 ? 23.380 -11.520 -47.141 1.00 93.94 76 SER A CA 1
ATOM 601 C C . SER A 1 76 ? 24.087 -11.861 -48.452 1.00 93.94 76 SER A C 1
ATOM 603 O O . SER A 1 76 ? 24.937 -12.755 -48.484 1.00 93.94 76 SER A O 1
ATOM 605 N N . LEU A 1 77 ? 23.784 -11.106 -49.512 1.00 94.94 77 LEU A N 1
ATOM 606 C CA . LEU A 1 77 ? 24.432 -11.242 -50.818 1.00 94.94 77 LEU A CA 1
ATOM 607 C C . LEU A 1 77 ? 25.682 -10.375 -50.890 1.00 94.94 77 LEU A C 1
ATOM 609 O O . LEU A 1 77 ? 25.597 -9.155 -50.800 1.00 94.94 77 LEU A O 1
ATOM 613 N N . VAL A 1 78 ? 26.828 -11.000 -51.120 1.00 94.38 78 VAL A N 1
ATOM 614 C CA . VAL A 1 78 ? 28.062 -10.315 -51.500 1.00 94.38 78 VAL A CA 1
ATOM 615 C C . VAL A 1 78 ? 28.094 -10.209 -53.018 1.00 94.38 78 VAL A C 1
ATOM 617 O O . VAL A 1 78 ? 28.012 -11.229 -53.708 1.00 94.38 78 VAL A O 1
ATOM 620 N N . LEU A 1 79 ? 28.223 -8.990 -53.530 1.00 93.44 79 LEU A N 1
ATOM 621 C CA . LEU A 1 79 ? 28.316 -8.696 -54.951 1.00 93.44 79 LEU A CA 1
ATOM 622 C C . LEU A 1 79 ? 29.631 -7.968 -55.239 1.00 93.44 79 LEU A C 1
ATOM 624 O O . LEU A 1 79 ? 29.877 -6.889 -54.710 1.00 93.44 79 LEU A O 1
ATOM 628 N N . LYS A 1 80 ? 30.477 -8.585 -56.064 1.00 91.94 80 LYS A N 1
ATOM 629 C CA . LYS A 1 80 ? 31.832 -8.113 -56.351 1.00 91.94 80 LYS A CA 1
ATOM 630 C C . LYS A 1 80 ? 31.936 -7.277 -57.617 1.00 91.94 80 LYS A C 1
ATOM 632 O O . LYS A 1 80 ? 31.238 -7.541 -58.603 1.00 91.94 80 LYS A O 1
ATOM 637 N N . SER A 1 81 ? 32.889 -6.351 -57.615 1.00 88.00 81 SER A N 1
ATOM 638 C CA . SER A 1 81 ? 33.260 -5.504 -58.749 1.00 88.00 81 SER A CA 1
ATOM 639 C C . SER A 1 81 ? 32.046 -4.817 -59.365 1.00 88.00 81 SER A C 1
ATOM 641 O O . SER A 1 81 ? 31.716 -5.067 -60.524 1.00 88.00 81 SER A O 1
ATOM 643 N N . ILE A 1 82 ? 31.320 -4.036 -58.568 1.00 87.81 82 ILE A N 1
ATOM 644 C CA . ILE A 1 82 ? 30.069 -3.380 -58.957 1.00 87.81 82 ILE A CA 1
ATOM 645 C C . ILE A 1 82 ? 30.248 -2.545 -60.226 1.00 87.81 82 ILE A C 1
ATOM 647 O O . ILE A 1 82 ? 31.166 -1.739 -60.338 1.00 87.81 82 ILE A O 1
ATOM 651 N N . ALA A 1 83 ? 29.363 -2.735 -61.199 1.00 83.44 83 ALA A N 1
ATOM 652 C CA . ALA A 1 83 ? 29.314 -1.945 -62.420 1.00 83.44 83 ALA A CA 1
ATOM 653 C C . ALA A 1 83 ? 28.128 -0.968 -62.366 1.00 83.44 83 ALA A C 1
ATOM 655 O O . ALA A 1 83 ? 27.136 -1.252 -61.697 1.00 83.44 83 ALA A O 1
ATOM 656 N N . PRO A 1 84 ? 28.144 0.141 -63.130 1.00 77.12 84 PRO A N 1
ATOM 657 C CA . PRO A 1 84 ? 27.001 1.055 -63.198 1.00 77.12 84 PRO A CA 1
ATOM 658 C C . PRO A 1 84 ? 25.668 0.363 -63.534 1.00 77.12 84 PRO A C 1
ATOM 660 O O . PRO A 1 84 ? 24.619 0.725 -63.005 1.00 77.12 84 PRO A O 1
ATOM 663 N N . THR A 1 85 ? 25.722 -0.700 -64.345 1.00 81.69 85 THR A N 1
ATOM 664 C CA . THR A 1 85 ? 24.574 -1.542 -64.721 1.00 81.69 85 THR A CA 1
ATOM 665 C C . THR A 1 85 ? 23.991 -2.374 -63.577 1.00 81.69 85 THR A C 1
ATOM 667 O O . THR A 1 85 ? 22.954 -3.006 -63.766 1.00 81.69 85 THR A O 1
ATOM 670 N N . ASP A 1 86 ? 24.651 -2.430 -62.420 1.00 87.38 86 ASP A N 1
ATOM 671 C CA . ASP A 1 86 ? 24.162 -3.138 -61.236 1.00 87.38 86 ASP A CA 1
ATOM 672 C C . ASP A 1 86 ? 23.224 -2.281 -60.379 1.00 87.38 86 ASP A C 1
ATOM 674 O O . ASP A 1 86 ? 22.588 -2.825 -59.479 1.00 87.38 86 ASP A O 1
ATOM 678 N N . THR A 1 87 ? 23.074 -0.982 -60.667 1.00 84.44 87 THR A N 1
ATOM 679 C CA . THR A 1 87 ? 22.061 -0.130 -60.014 1.00 84.44 87 THR A CA 1
ATOM 680 C C . THR A 1 87 ? 20.673 -0.732 -60.197 1.00 84.44 87 THR A C 1
ATOM 682 O O . THR A 1 87 ? 20.290 -1.097 -61.310 1.00 84.44 87 THR A O 1
ATOM 685 N N . GLY A 1 88 ? 19.891 -0.812 -59.123 1.00 84.69 88 GLY A N 1
ATOM 686 C CA . GLY A 1 88 ? 18.533 -1.344 -59.205 1.00 84.69 88 GLY A CA 1
ATOM 687 C C . GLY A 1 88 ? 18.019 -1.950 -57.909 1.00 84.69 88 GLY A C 1
ATOM 688 O O . GLY A 1 88 ? 18.649 -1.857 -56.856 1.00 84.69 88 GLY A O 1
ATOM 689 N N . THR A 1 89 ? 16.826 -2.538 -57.976 1.00 89.69 89 THR A N 1
ATOM 690 C CA . THR A 1 89 ? 16.186 -3.217 -56.841 1.00 89.69 89 THR A CA 1
ATOM 691 C C . THR A 1 89 ? 16.658 -4.656 -56.754 1.00 89.69 89 THR A C 1
ATOM 693 O O . THR A 1 89 ? 16.460 -5.431 -57.693 1.00 89.69 89 THR A O 1
ATOM 696 N N . TYR A 1 90 ? 17.196 -5.034 -55.604 1.00 93.50 90 TYR A N 1
ATOM 697 C CA . TYR A 1 90 ? 17.549 -6.401 -55.262 1.00 93.50 90 TYR A CA 1
ATOM 698 C C . TYR A 1 90 ? 16.557 -6.945 -54.245 1.00 93.50 90 TYR A C 1
ATOM 700 O O . TYR A 1 90 ? 16.286 -6.276 -53.257 1.00 93.50 90 TYR A O 1
ATOM 708 N N . SER A 1 91 ? 16.034 -8.151 -54.440 1.00 92.94 91 SER A N 1
ATOM 709 C CA . SER A 1 91 ? 15.081 -8.765 -53.509 1.00 92.94 91 SER A CA 1
ATOM 710 C C . SER A 1 91 ? 15.604 -10.094 -52.992 1.00 92.94 91 SER A C 1
ATOM 712 O O . SER A 1 91 ? 15.911 -10.989 -53.777 1.00 92.94 91 SER A O 1
ATOM 714 N N . CYS A 1 92 ? 15.699 -10.219 -51.671 1.00 94.81 92 CYS A N 1
ATOM 715 C CA . CYS A 1 92 ? 16.019 -11.459 -50.981 1.00 94.81 92 CYS A CA 1
ATOM 716 C C . CYS A 1 92 ? 14.727 -12.192 -50.644 1.00 94.81 92 CYS A C 1
ATOM 718 O O . CYS A 1 92 ? 13.804 -11.607 -50.079 1.00 94.81 92 CYS A O 1
ATOM 720 N N . GLN A 1 93 ? 14.674 -13.476 -50.966 1.00 94.50 93 GLN A N 1
ATOM 721 C CA . GLN A 1 93 ? 13.513 -14.321 -50.775 1.00 94.50 93 GLN A CA 1
ATOM 722 C C . GLN A 1 93 ? 13.953 -15.631 -50.123 1.00 94.50 93 GLN A C 1
ATOM 724 O O . GLN A 1 93 ? 14.773 -16.362 -50.678 1.00 94.50 93 GLN A O 1
ATOM 729 N N . VAL A 1 94 ? 13.404 -15.932 -48.947 1.00 94.19 94 VAL A N 1
ATOM 730 C CA . VAL A 1 94 ? 13.733 -17.139 -48.176 1.00 94.19 94 VAL A CA 1
ATOM 731 C C . VAL A 1 94 ? 12.492 -18.016 -48.065 1.00 94.19 94 VAL A C 1
ATOM 733 O O . VAL A 1 94 ? 11.428 -17.548 -47.648 1.00 94.19 94 VAL A O 1
ATOM 736 N N . LEU A 1 95 ? 12.619 -19.284 -48.457 1.00 90.88 95 LEU A N 1
ATOM 737 C CA . LEU A 1 95 ? 11.543 -20.269 -48.443 1.00 90.88 95 LEU A CA 1
ATOM 738 C C . LEU A 1 95 ? 11.862 -21.428 -47.492 1.00 90.88 95 LEU A C 1
ATOM 740 O O . LEU A 1 95 ? 12.926 -22.045 -47.575 1.00 90.88 95 LEU A O 1
ATOM 744 N N . THR A 1 96 ? 10.879 -21.775 -46.660 1.00 87.38 96 THR A N 1
ATOM 745 C CA . THR A 1 96 ? 10.936 -22.902 -45.717 1.00 87.38 96 THR A CA 1
ATOM 746 C C . THR A 1 96 ? 9.624 -23.676 -45.777 1.00 87.38 96 THR A C 1
ATOM 748 O O . THR A 1 96 ? 8.598 -23.227 -45.259 1.00 87.38 96 THR A O 1
ATOM 751 N N . GLY A 1 97 ? 9.635 -24.845 -46.423 1.00 80.88 97 GLY A N 1
ATOM 752 C CA . GLY A 1 97 ? 8.417 -25.623 -46.674 1.00 80.88 97 GLY A CA 1
ATOM 753 C C . GLY A 1 97 ? 7.431 -24.847 -47.555 1.00 80.88 97 GLY A C 1
ATOM 754 O O . GLY A 1 97 ? 7.723 -24.583 -48.718 1.00 80.88 97 GLY A O 1
ATOM 755 N N . HIS A 1 98 ? 6.278 -24.469 -46.994 1.00 73.62 98 HIS A N 1
ATOM 756 C CA . HIS A 1 98 ? 5.247 -23.667 -47.673 1.00 73.62 98 HIS A CA 1
ATOM 757 C C . HIS A 1 98 ? 5.320 -22.161 -47.367 1.00 73.62 98 HIS A C 1
ATOM 759 O O . HIS A 1 98 ? 4.559 -21.387 -47.942 1.00 73.62 98 HIS A O 1
ATOM 765 N N . ASN A 1 99 ? 6.221 -21.735 -46.477 1.00 78.81 99 ASN A N 1
ATOM 766 C CA . ASN A 1 99 ? 6.339 -20.337 -46.066 1.00 78.81 99 ASN A CA 1
ATOM 767 C C . ASN A 1 99 ? 7.402 -19.616 -46.897 1.00 78.81 99 ASN A C 1
ATOM 769 O O . ASN A 1 99 ? 8.492 -20.150 -47.105 1.00 78.81 99 ASN A O 1
ATOM 773 N N . LYS A 1 100 ? 7.091 -18.390 -47.323 1.00 86.38 100 LYS A N 1
ATOM 774 C CA . LYS A 1 100 ? 7.983 -17.497 -48.068 1.00 86.38 100 LYS A CA 1
ATOM 775 C C . LYS A 1 100 ? 8.015 -16.134 -47.379 1.00 86.38 100 LYS A C 1
ATOM 777 O O . LYS A 1 100 ? 6.961 -15.566 -47.106 1.00 86.38 100 LYS A O 1
ATOM 782 N N . VAL A 1 101 ? 9.212 -15.601 -47.158 1.00 85.75 101 VAL A N 1
ATOM 783 C CA . VAL A 1 101 ? 9.438 -14.214 -46.717 1.00 85.75 101 VAL A CA 1
ATOM 784 C C . VAL A 1 101 ? 10.333 -13.499 -47.724 1.00 85.75 101 VAL A C 1
ATOM 786 O O . VAL A 1 101 ? 11.200 -14.127 -48.332 1.00 85.75 101 VAL A O 1
ATOM 789 N N . GLU A 1 102 ? 10.098 -12.207 -47.939 1.00 89.38 102 GLU A N 1
ATOM 790 C CA . GLU A 1 102 ? 10.775 -11.424 -48.975 1.00 89.38 102 GLU A CA 1
ATOM 791 C C . GLU A 1 102 ? 11.005 -9.976 -48.532 1.00 89.38 102 GLU A C 1
ATOM 793 O O . GLU A 1 102 ? 10.146 -9.380 -47.877 1.00 89.38 102 GLU A O 1
ATOM 798 N N . LYS A 1 103 ? 12.166 -9.419 -48.886 1.00 87.06 103 LYS A N 1
ATOM 799 C CA . LYS A 1 103 ? 12.545 -8.020 -48.645 1.00 87.06 103 LYS A CA 1
ATOM 800 C C . LYS A 1 103 ? 13.403 -7.492 -49.786 1.00 87.06 103 LYS A C 1
ATOM 802 O O . LYS A 1 103 ? 14.175 -8.248 -50.371 1.00 87.06 103 LYS A O 1
ATOM 807 N N . SER A 1 104 ? 13.305 -6.192 -50.045 1.00 84.94 104 SER A N 1
ATOM 808 C CA . SER A 1 104 ? 14.010 -5.527 -51.139 1.00 84.94 104 SER A CA 1
ATOM 809 C C . SER A 1 104 ? 14.999 -4.478 -50.632 1.00 84.94 104 SER A C 1
ATOM 811 O O . SER A 1 104 ? 14.769 -3.846 -49.606 1.00 84.94 104 SER A O 1
ATOM 813 N N . ILE A 1 105 ? 16.097 -4.310 -51.364 1.00 86.50 105 ILE A N 1
ATOM 814 C CA . ILE A 1 105 ? 17.185 -3.361 -51.128 1.00 86.50 105 ILE A CA 1
ATOM 815 C C . ILE A 1 105 ? 17.490 -2.674 -52.458 1.00 86.50 105 ILE A C 1
ATOM 817 O O . ILE A 1 105 ? 17.696 -3.343 -53.470 1.00 86.50 105 ILE A O 1
ATOM 821 N N . HIS A 1 106 ? 17.540 -1.348 -52.468 1.00 81.44 106 HIS A N 1
ATOM 822 C CA . HIS A 1 106 ? 17.944 -0.583 -53.641 1.00 81.44 106 HIS A CA 1
ATOM 823 C C . HIS A 1 106 ? 19.444 -0.290 -53.626 1.00 81.44 106 HIS A C 1
ATOM 825 O O . HIS A 1 106 ? 19.956 0.268 -52.659 1.00 81.44 106 HIS A O 1
ATOM 831 N N . LEU A 1 107 ? 20.141 -0.643 -54.706 1.00 83.50 107 LEU A N 1
ATOM 832 C CA . LEU A 1 107 ? 21.539 -0.286 -54.924 1.00 83.50 107 LEU A CA 1
ATOM 833 C C . LEU A 1 107 ? 21.631 0.949 -55.822 1.00 83.50 107 LEU A C 1
ATOM 835 O O . LEU A 1 107 ? 21.086 0.934 -56.927 1.00 83.50 107 LEU A O 1
ATOM 839 N N . TYR A 1 108 ? 22.360 1.962 -55.362 1.00 76.50 108 TYR A N 1
ATOM 840 C CA . TYR A 1 108 ? 22.672 3.197 -56.075 1.00 76.50 108 TYR A CA 1
ATOM 841 C C . TYR A 1 108 ? 24.165 3.290 -56.378 1.00 76.50 108 TYR A C 1
ATOM 843 O O . TYR A 1 108 ? 25.004 2.877 -55.576 1.00 76.50 108 TYR A O 1
ATOM 851 N N . MET A 1 109 ? 24.494 3.906 -57.510 1.00 72.50 109 MET A N 1
ATOM 852 C CA . MET A 1 109 ? 25.872 4.235 -57.860 1.00 72.50 109 MET A CA 1
ATOM 853 C C . MET A 1 109 ? 26.208 5.638 -57.376 1.00 72.50 109 MET A C 1
ATOM 855 O O . MET A 1 109 ? 25.576 6.615 -57.775 1.00 72.50 109 MET A O 1
ATOM 859 N N . SER A 1 110 ? 27.205 5.732 -56.507 1.00 52.50 110 SER A N 1
ATOM 860 C CA . SER A 1 110 ? 27.655 6.999 -55.949 1.00 52.50 110 SER A CA 1
ATOM 861 C C . SER A 1 110 ? 28.422 7.799 -57.014 1.00 52.50 110 SER A C 1
ATOM 863 O O . SER A 1 110 ? 29.315 7.265 -57.674 1.00 52.50 110 SER A O 1
ATOM 865 N N . GLY A 1 111 ? 28.044 9.066 -57.222 1.00 49.38 111 GLY A N 1
ATOM 866 C CA . GLY A 1 111 ? 28.631 9.958 -58.238 1.00 49.38 111 GLY A CA 1
ATOM 867 C C . GLY A 1 111 ? 27.875 10.069 -59.573 1.00 49.38 111 GLY A C 1
ATOM 868 O O . GLY A 1 111 ? 28.337 10.782 -60.461 1.00 49.38 111 GLY A O 1
ATOM 869 N N . MET A 1 112 ? 26.717 9.420 -59.729 1.00 42.50 112 MET A N 1
ATOM 870 C CA . MET A 1 112 ? 25.773 9.699 -60.819 1.00 42.50 112 MET A CA 1
ATOM 871 C C . MET A 1 112 ? 24.558 10.447 -60.257 1.00 42.50 112 MET A C 1
ATOM 873 O O . MET A 1 112 ? 23.782 9.880 -59.492 1.00 42.50 112 MET A O 1
ATOM 877 N N . GLU A 1 113 ? 24.365 11.710 -60.650 1.00 37.31 113 GLU A N 1
ATOM 878 C CA . GLU A 1 113 ? 23.026 12.312 -60.606 1.00 37.31 113 GLU A CA 1
ATOM 879 C C . GLU A 1 113 ? 22.064 11.424 -61.414 1.00 37.31 113 GLU A C 1
ATOM 881 O O . GLU A 1 113 ? 22.480 10.853 -62.432 1.00 37.31 113 GLU A O 1
ATOM 886 N N . PRO A 1 114 ? 20.784 11.296 -61.020 1.00 37.81 114 PRO A N 1
ATOM 887 C CA . PRO A 1 114 ? 19.795 10.595 -61.823 1.00 37.81 114 PRO A CA 1
ATOM 888 C C . PRO A 1 114 ? 19.504 11.415 -63.087 1.00 37.81 114 PRO A C 1
ATOM 890 O O . PRO A 1 114 ? 18.521 12.146 -63.174 1.00 37.81 114 PRO A O 1
ATOM 893 N N . LEU A 1 115 ? 20.368 11.309 -64.091 1.00 36.94 115 LEU A N 1
ATOM 894 C CA . LEU A 1 115 ? 20.116 11.862 -65.411 1.00 36.94 115 LEU A CA 1
ATOM 895 C C . LEU A 1 115 ? 19.126 10.939 -66.124 1.00 36.94 115 LEU A C 1
ATOM 897 O O . LEU A 1 115 ? 19.495 9.880 -66.627 1.00 36.94 115 LEU A O 1
ATOM 901 N N . SER A 1 116 ? 17.860 11.348 -66.182 1.00 32.88 116 SER A N 1
ATOM 902 C CA . SER A 1 116 ? 16.961 10.890 -67.245 1.00 32.88 116 SER A CA 1
ATOM 903 C C . SER A 1 116 ? 17.105 11.840 -68.440 1.00 32.88 116 SER A C 1
ATOM 905 O O . SER A 1 116 ? 16.870 13.035 -68.267 1.00 32.88 116 SER A O 1
ATOM 907 N N . PRO A 1 117 ? 17.465 11.353 -69.644 1.00 44.75 117 PRO A N 1
ATOM 908 C CA . PRO A 1 117 ? 17.488 12.171 -70.860 1.00 44.75 117 PRO A CA 1
ATOM 909 C C . PRO A 1 117 ? 16.097 12.581 -71.364 1.00 44.75 117 PRO A C 1
ATOM 911 O O . PRO A 1 117 ? 16.005 13.510 -72.152 1.00 44.75 117 PRO A O 1
ATOM 914 N N . ASP A 1 118 ? 15.026 11.941 -70.891 1.00 36.88 118 ASP A N 1
ATOM 915 C CA . ASP A 1 118 ? 13.643 12.288 -71.220 1.00 36.88 118 ASP A CA 1
ATOM 916 C C . ASP A 1 118 ? 12.838 12.347 -69.918 1.00 36.88 118 ASP A C 1
ATOM 918 O O . ASP A 1 118 ? 12.787 11.373 -69.167 1.00 36.88 118 ASP A O 1
ATOM 922 N N . GLY A 1 119 ? 12.249 13.503 -69.606 1.00 37.94 119 GLY A N 1
ATOM 923 C CA . GLY A 1 119 ? 11.576 13.810 -68.337 1.00 37.94 119 GLY A CA 1
ATOM 924 C C . GLY A 1 119 ? 10.292 13.015 -68.064 1.00 37.94 119 GLY A C 1
ATOM 925 O O . GLY A 1 119 ? 9.213 13.595 -67.978 1.00 37.94 119 GLY A O 1
ATOM 926 N N . THR A 1 120 ? 10.386 11.692 -67.919 1.00 41.91 120 THR A N 1
ATOM 927 C CA . THR A 1 120 ? 9.250 10.807 -67.595 1.00 41.91 120 THR A CA 1
ATOM 928 C C . THR A 1 120 ? 9.575 9.710 -66.570 1.00 41.91 120 THR A C 1
ATOM 930 O O . THR A 1 120 ? 8.845 8.728 -66.462 1.00 41.91 120 THR A O 1
ATOM 933 N N . GLY A 1 121 ? 10.634 9.877 -65.769 1.00 35.75 121 GLY A N 1
ATOM 934 C CA . GLY A 1 121 ? 10.816 9.099 -64.536 1.00 35.75 121 GLY A CA 1
ATOM 935 C C . GLY A 1 121 ? 9.805 9.508 -63.450 1.00 35.75 121 GLY A C 1
ATOM 936 O O . GLY A 1 121 ? 9.284 10.627 -63.508 1.00 35.75 121 GLY A O 1
ATOM 937 N N . PRO A 1 122 ? 9.506 8.641 -62.459 1.00 32.31 122 PRO A N 1
ATOM 938 C CA . PRO A 1 122 ? 8.602 9.001 -61.374 1.00 32.31 122 PRO A CA 1
ATOM 939 C C . PRO A 1 122 ? 9.180 10.223 -60.662 1.00 32.31 122 PRO A C 1
ATOM 941 O O . PRO A 1 122 ? 10.318 10.187 -60.194 1.00 32.31 122 PRO A O 1
ATOM 944 N N . LYS A 1 123 ? 8.412 11.318 -60.603 1.00 34.66 123 LYS A N 1
ATOM 945 C CA . LYS A 1 123 ? 8.702 12.399 -59.661 1.00 34.66 123 LYS A CA 1
ATOM 946 C C . LYS A 1 123 ? 8.781 11.753 -58.285 1.00 34.66 123 LYS A C 1
ATOM 948 O O . LYS A 1 123 ? 7.793 11.154 -57.870 1.00 34.66 123 LYS A O 1
ATOM 953 N N . LEU A 1 124 ? 9.923 11.892 -57.613 1.00 39.50 124 LEU A N 1
ATOM 954 C CA . LEU A 1 124 ? 9.970 11.779 -56.160 1.00 39.50 124 LEU A CA 1
ATOM 955 C C . LEU A 1 124 ? 8.940 12.786 -55.651 1.00 39.50 124 LEU A C 1
ATOM 957 O O . LEU A 1 124 ? 9.116 13.999 -55.789 1.00 39.50 124 LEU A O 1
ATOM 961 N N . THR A 1 125 ? 7.792 12.276 -55.229 1.00 39.31 125 THR A N 1
ATOM 962 C CA . THR A 1 125 ? 6.763 13.105 -54.610 1.00 39.31 125 THR A CA 1
ATOM 963 C C . THR A 1 125 ? 7.238 13.449 -53.206 1.00 39.31 125 THR A C 1
ATOM 965 O O . THR A 1 125 ? 8.066 12.738 -52.647 1.00 39.31 125 THR A O 1
ATOM 968 N N . GLU A 1 126 ? 6.740 14.529 -52.606 1.00 39.19 126 GLU A N 1
ATOM 969 C CA . GLU A 1 126 ? 7.081 14.896 -51.218 1.00 39.19 126 GLU A CA 1
ATOM 970 C C . GLU A 1 126 ? 6.812 13.747 -50.219 1.00 39.19 126 GLU A C 1
ATOM 972 O O . GLU A 1 126 ? 7.432 13.687 -49.162 1.00 39.19 126 GLU A O 1
ATOM 977 N N . GLN A 1 127 ? 5.989 12.763 -50.604 1.00 36.72 127 GLN A N 1
ATOM 978 C CA . GLN A 1 127 ? 5.797 11.495 -49.899 1.00 36.72 127 GLN A CA 1
ATOM 979 C C . GLN A 1 127 ? 7.070 10.621 -49.830 1.00 36.72 127 GLN A C 1
ATOM 981 O O . GLN A 1 127 ? 7.298 9.961 -48.823 1.00 36.72 127 GLN A O 1
ATOM 986 N N . ASP A 1 128 ? 7.917 10.641 -50.865 1.00 37.06 128 ASP A N 1
ATOM 987 C CA . ASP A 1 128 ? 9.194 9.910 -50.931 1.00 37.06 128 ASP A CA 1
ATOM 988 C C . ASP A 1 128 ? 10.333 10.648 -50.197 1.00 37.06 128 ASP A C 1
ATOM 990 O O . ASP A 1 128 ? 11.353 10.045 -49.855 1.00 37.06 128 ASP A O 1
ATOM 994 N N . GLY A 1 129 ? 10.158 11.956 -49.960 1.00 36.50 129 GLY A N 1
ATOM 995 C CA . GLY A 1 129 ? 11.038 12.791 -49.136 1.00 36.50 129 GLY A CA 1
ATOM 996 C C . GLY A 1 129 ? 10.753 12.673 -47.636 1.00 36.50 129 GLY A C 1
ATOM 997 O O . GLY A 1 129 ? 11.667 12.811 -46.835 1.00 36.50 129 GLY A O 1
ATOM 998 N N . MET A 1 130 ? 9.519 12.337 -47.247 1.00 31.62 130 MET A N 1
ATOM 999 C CA . MET A 1 130 ? 9.163 12.061 -45.847 1.00 31.62 130 MET A CA 1
ATOM 1000 C C . MET A 1 130 ? 9.688 10.712 -45.332 1.00 31.62 130 MET A C 1
ATOM 1002 O O . MET A 1 130 ? 9.782 10.517 -44.126 1.00 31.62 130 MET A O 1
ATOM 1006 N N . ASP A 1 131 ? 10.090 9.806 -46.226 1.00 39.97 131 ASP A N 1
ATOM 1007 C CA . ASP A 1 131 ? 10.675 8.502 -45.872 1.00 39.97 131 ASP A CA 1
ATOM 1008 C C . ASP A 1 131 ? 12.207 8.580 -45.638 1.00 39.97 131 ASP A C 1
ATOM 1010 O O . ASP A 1 131 ? 12.873 7.557 -45.477 1.00 39.97 131 ASP A O 1
ATOM 1014 N N . MET A 1 132 ? 12.789 9.792 -45.667 1.00 41.41 132 MET A N 1
ATOM 1015 C CA . MET A 1 132 ? 14.229 10.055 -45.487 1.00 41.41 132 MET A CA 1
ATOM 1016 C C . MET A 1 132 ? 14.647 10.479 -44.068 1.00 41.41 132 MET A C 1
ATOM 1018 O O . MET A 1 132 ? 15.834 10.358 -43.781 1.00 41.41 1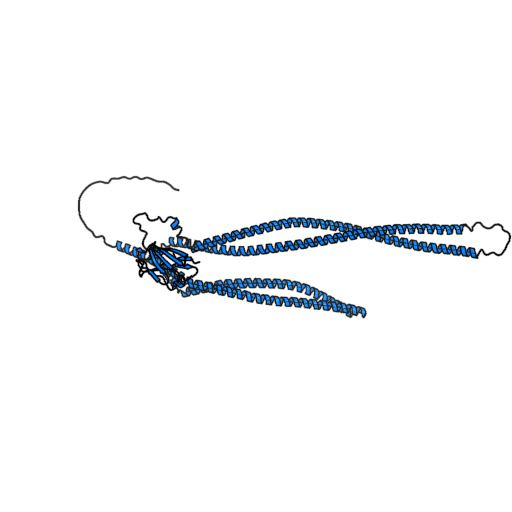32 MET A O 1
ATOM 1022 N N . ASP A 1 133 ? 13.738 10.897 -43.175 1.00 43.16 133 ASP A N 1
ATOM 1023 C CA . ASP A 1 133 ? 14.137 11.521 -41.891 1.00 43.16 133 ASP A CA 1
ATOM 1024 C C . ASP A 1 133 ? 13.748 10.764 -40.610 1.00 43.16 133 ASP A C 1
ATOM 1026 O O . ASP A 1 133 ? 14.215 11.112 -39.526 1.00 43.16 133 ASP A O 1
ATOM 1030 N N . GLU A 1 134 ? 12.988 9.669 -40.686 1.00 43.06 134 GLU A N 1
ATOM 1031 C CA . GLU A 1 134 ? 12.829 8.780 -39.530 1.00 43.06 134 GLU A CA 1
ATOM 1032 C C . GLU A 1 134 ? 13.697 7.539 -39.678 1.00 43.06 134 GLU A C 1
ATOM 1034 O O . GLU A 1 134 ? 13.324 6.541 -40.296 1.00 43.06 134 GLU A O 1
ATOM 1039 N N . SER A 1 135 ? 14.870 7.577 -39.038 1.00 50.91 135 SER A N 1
ATOM 1040 C CA . SER A 1 135 ? 15.577 6.347 -38.681 1.00 50.91 135 SER A CA 1
ATOM 1041 C C . SER A 1 135 ? 14.572 5.367 -38.071 1.00 50.91 135 SER A C 1
ATOM 1043 O O . SER A 1 135 ? 13.818 5.740 -37.177 1.00 50.91 135 SER A O 1
ATOM 1045 N N . VAL A 1 136 ? 14.575 4.109 -38.519 1.00 53.66 136 VAL A N 1
ATOM 1046 C CA . VAL A 1 136 ? 13.676 3.043 -38.028 1.00 53.66 136 VAL A CA 1
ATOM 1047 C C . VAL A 1 136 ? 13.624 2.996 -36.490 1.00 53.66 136 VAL A C 1
ATOM 1049 O O . VAL A 1 136 ? 12.562 2.781 -35.919 1.00 53.66 136 VAL A O 1
ATOM 1052 N N . LEU A 1 137 ? 14.739 3.318 -35.827 1.00 51.78 137 LEU A N 1
ATOM 1053 C CA . LEU A 1 137 ? 14.857 3.468 -34.372 1.00 51.78 137 LEU A CA 1
ATOM 1054 C C . LEU A 1 137 ? 14.000 4.598 -33.770 1.00 51.78 137 LEU A C 1
ATOM 1056 O O . LEU A 1 137 ? 13.438 4.425 -32.694 1.00 51.78 137 LEU A O 1
ATOM 1060 N N . ILE A 1 138 ? 13.887 5.750 -34.437 1.00 53.69 138 ILE A N 1
ATOM 1061 C CA . ILE A 1 138 ? 13.039 6.875 -34.003 1.00 53.69 138 ILE A CA 1
ATOM 1062 C C . ILE A 1 138 ? 11.564 6.484 -34.130 1.00 53.69 138 ILE A C 1
ATOM 1064 O O . ILE A 1 138 ? 10.789 6.710 -33.201 1.00 53.69 138 ILE A O 1
ATOM 1068 N N . LEU A 1 139 ? 11.195 5.814 -35.227 1.00 57.44 139 LEU A N 1
ATOM 1069 C CA . LEU A 1 139 ? 9.840 5.300 -35.432 1.00 57.44 139 LEU A CA 1
ATOM 1070 C C . LEU A 1 139 ? 9.482 4.219 -34.392 1.00 57.44 139 LEU A C 1
ATOM 1072 O O . LEU A 1 139 ? 8.374 4.205 -33.854 1.00 57.44 139 LEU A O 1
ATOM 1076 N N . GLU A 1 140 ? 10.424 3.328 -34.071 1.00 64.38 140 GLU A N 1
ATOM 1077 C CA . GLU A 1 140 ? 10.277 2.314 -33.020 1.00 64.38 140 GLU A CA 1
ATOM 1078 C C . GLU A 1 140 ? 10.140 2.947 -31.630 1.00 64.38 140 GLU A C 1
ATOM 1080 O O . GLU A 1 140 ? 9.232 2.571 -30.887 1.00 64.38 140 GLU A O 1
ATOM 1085 N N . LEU A 1 141 ? 10.962 3.948 -31.292 1.00 59.56 141 LEU A N 1
ATOM 1086 C CA . LEU A 1 141 ? 10.869 4.683 -30.024 1.00 59.56 141 LEU A CA 1
ATOM 1087 C C . LEU A 1 141 ? 9.553 5.455 -29.900 1.00 59.56 141 LEU A C 1
ATOM 1089 O O . LEU A 1 141 ? 8.927 5.420 -28.841 1.00 59.56 141 LEU A O 1
ATOM 1093 N N . ARG A 1 142 ? 9.090 6.104 -30.974 1.00 66.25 142 ARG A N 1
ATOM 1094 C CA . ARG A 1 142 ? 7.818 6.840 -30.988 1.00 66.25 142 ARG A CA 1
ATOM 1095 C C . ARG A 1 142 ? 6.620 5.901 -30.843 1.00 66.25 142 ARG A C 1
ATOM 1097 O O . ARG A 1 142 ? 5.710 6.199 -30.071 1.00 66.25 142 ARG A O 1
ATOM 1104 N N . ASN A 1 143 ? 6.642 4.747 -31.511 1.00 72.12 143 ASN A N 1
ATOM 1105 C CA . ASN A 1 143 ? 5.621 3.711 -31.334 1.00 72.12 143 ASN A CA 1
ATOM 1106 C C . ASN A 1 143 ? 5.616 3.153 -29.905 1.00 72.12 143 ASN A C 1
ATOM 1108 O O . ASN A 1 143 ? 4.547 2.981 -29.316 1.00 72.12 143 ASN A O 1
ATOM 1112 N N . LEU A 1 144 ? 6.795 2.903 -29.325 1.00 73.00 144 LEU A N 1
ATOM 1113 C CA . LEU A 1 144 ? 6.907 2.437 -27.944 1.00 73.00 144 LEU A CA 1
ATOM 1114 C C . LEU A 1 144 ? 6.363 3.486 -26.962 1.00 73.00 144 LEU A C 1
ATOM 1116 O O . LEU A 1 144 ? 5.640 3.136 -26.030 1.00 73.00 144 LEU A O 1
ATOM 1120 N N . LEU A 1 145 ? 6.665 4.767 -27.197 1.00 72.06 145 LEU A N 1
ATOM 1121 C CA . LEU A 1 145 ? 6.170 5.879 -26.389 1.00 72.06 145 LEU A CA 1
ATOM 1122 C C . LEU A 1 145 ? 4.642 5.988 -26.468 1.00 72.06 145 LEU A C 1
ATOM 1124 O O . LEU A 1 145 ? 3.990 5.994 -25.428 1.00 72.06 145 LEU A O 1
ATOM 1128 N N . GLN A 1 146 ? 4.059 5.954 -27.671 1.00 76.38 146 GLN A N 1
ATOM 1129 C CA . GLN A 1 146 ? 2.600 5.957 -27.853 1.00 76.38 146 GLN A CA 1
ATOM 1130 C C . GLN A 1 146 ? 1.919 4.770 -27.163 1.00 76.38 146 GLN A C 1
ATOM 1132 O O . GLN A 1 146 ? 0.852 4.917 -26.565 1.00 76.38 146 GLN A O 1
ATOM 1137 N N . GLN A 1 147 ? 2.531 3.584 -27.214 1.00 75.19 147 GLN A N 1
ATOM 1138 C CA . GLN A 1 147 ? 1.999 2.405 -26.536 1.00 75.19 147 GLN A CA 1
ATOM 1139 C C . GLN A 1 147 ? 2.007 2.577 -25.009 1.00 75.19 147 GLN A C 1
ATOM 1141 O O . GLN A 1 147 ? 1.042 2.196 -24.344 1.00 75.19 147 GLN A O 1
ATOM 1146 N N . ARG A 1 148 ? 3.063 3.181 -24.449 1.00 70.31 148 ARG A N 1
ATOM 1147 C CA . ARG A 1 148 ? 3.168 3.461 -23.009 1.00 70.31 148 ARG A CA 1
ATOM 1148 C C . ARG A 1 148 ? 2.242 4.581 -22.553 1.00 70.31 148 ARG A C 1
ATOM 1150 O O . ARG A 1 148 ? 1.632 4.436 -21.499 1.00 70.31 148 ARG A O 1
ATOM 1157 N N . GLU A 1 149 ? 2.086 5.640 -23.341 1.00 68.75 149 GLU A N 1
ATOM 1158 C CA . GLU A 1 149 ? 1.127 6.715 -23.061 1.00 68.75 149 GLU A CA 1
ATOM 1159 C C . GLU A 1 149 ? -0.307 6.174 -23.020 1.00 68.75 149 GLU A C 1
ATOM 1161 O O . GLU A 1 149 ? -1.050 6.477 -22.087 1.00 68.75 149 GLU A O 1
ATOM 1166 N N . LYS A 1 150 ? -0.663 5.274 -23.945 1.00 81.12 150 LYS A N 1
ATOM 1167 C CA . LYS A 1 150 ? -1.967 4.599 -23.940 1.00 81.12 150 LYS A CA 1
ATOM 1168 C C . LYS A 1 150 ? -2.181 3.714 -22.706 1.00 81.12 150 LYS A C 1
ATOM 1170 O O . LYS A 1 150 ? -3.240 3.778 -22.089 1.00 81.12 150 LYS A O 1
ATOM 1175 N N . GLU A 1 151 ? -1.186 2.913 -22.315 1.00 72.19 151 GLU A N 1
ATOM 1176 C CA . GLU A 1 151 ? -1.256 2.123 -21.072 1.00 72.19 151 GLU A CA 1
ATOM 1177 C C . GLU A 1 151 ? -1.422 3.012 -19.826 1.00 72.19 151 GLU A C 1
ATOM 1179 O O . GLU A 1 151 ? -2.123 2.638 -18.883 1.00 72.19 151 GLU A O 1
ATOM 1184 N N . LEU A 1 152 ? -0.777 4.182 -19.809 1.00 67.75 152 LEU A N 1
ATOM 1185 C CA . LEU A 1 152 ? -0.858 5.147 -18.712 1.00 67.75 152 LEU A CA 1
ATOM 1186 C C . LEU A 1 152 ? -2.246 5.803 -18.656 1.00 67.75 152 LEU A C 1
ATOM 1188 O O . LEU A 1 152 ? -2.811 5.962 -17.572 1.00 67.75 152 LEU A O 1
ATOM 1192 N N . GLU A 1 153 ? -2.842 6.092 -19.811 1.00 77.50 153 GLU A N 1
ATOM 1193 C CA . GLU A 1 153 ? -4.211 6.598 -19.918 1.00 77.50 153 GLU A CA 1
ATOM 1194 C C . GLU A 1 153 ? -5.252 5.566 -19.448 1.00 77.50 153 GLU A C 1
ATOM 1196 O O . GLU A 1 153 ? -6.148 5.898 -18.669 1.00 77.50 153 GLU A O 1
ATOM 1201 N N . ASP A 1 154 ? -5.107 4.297 -19.840 1.00 77.19 154 ASP A N 1
ATOM 1202 C CA . ASP A 1 154 ? -5.995 3.214 -19.397 1.00 77.19 154 ASP A CA 1
ATOM 1203 C C . ASP A 1 154 ? -5.909 2.993 -17.876 1.00 77.19 154 ASP A C 1
ATOM 1205 O O . ASP A 1 154 ? -6.935 2.837 -17.206 1.00 77.19 154 ASP A O 1
ATOM 1209 N N . LYS A 1 155 ? -4.702 3.051 -17.296 1.00 70.62 155 LYS A N 1
ATOM 1210 C CA . LYS A 1 155 ? -4.524 3.004 -15.834 1.00 70.62 155 LYS A CA 1
ATOM 1211 C C . LYS A 1 155 ? -5.112 4.222 -15.129 1.00 70.62 155 LYS A C 1
ATOM 1213 O O . LYS A 1 155 ? -5.681 4.070 -14.052 1.00 70.62 155 LYS A O 1
ATOM 1218 N N . THR A 1 156 ? -5.009 5.407 -15.727 1.00 69.06 156 THR A N 1
ATOM 1219 C CA . THR A 1 156 ? -5.596 6.638 -15.174 1.00 69.06 156 THR A CA 1
ATOM 1220 C C . THR A 1 156 ? -7.120 6.521 -15.096 1.00 69.06 156 THR A C 1
ATOM 1222 O O . THR A 1 156 ? -7.695 6.789 -14.043 1.00 69.06 156 THR A O 1
ATOM 1225 N N . LYS A 1 157 ? -7.768 5.997 -16.146 1.00 78.38 157 LYS A N 1
ATOM 1226 C CA . LYS A 1 157 ? -9.219 5.720 -16.160 1.00 78.38 157 LYS A CA 1
ATOM 1227 C C . LYS A 1 157 ? -9.637 4.697 -15.100 1.00 78.38 157 LYS A C 1
ATOM 1229 O O . LYS A 1 157 ? -10.671 4.863 -14.451 1.00 78.38 157 LYS A O 1
ATOM 1234 N N . GLN A 1 158 ? -8.837 3.648 -14.889 1.00 71.25 158 GLN A N 1
ATOM 1235 C CA . GLN A 1 158 ? -9.080 2.690 -13.801 1.00 71.25 158 GLN A CA 1
ATOM 1236 C C . GLN A 1 158 ? -9.013 3.373 -12.429 1.00 71.25 158 GLN A C 1
ATOM 1238 O O . GLN A 1 158 ? -9.877 3.142 -11.589 1.00 71.25 158 GLN A O 1
ATOM 1243 N N . LEU A 1 159 ? -8.032 4.253 -12.222 1.00 61.81 159 LEU A N 1
ATOM 1244 C CA . LEU A 1 159 ? -7.843 4.978 -10.966 1.00 61.81 159 LEU A CA 1
ATOM 1245 C C . LEU A 1 159 ? -8.978 5.981 -10.701 1.00 61.81 159 LEU A C 1
ATOM 1247 O O . LEU A 1 159 ? -9.452 6.076 -9.570 1.00 61.81 159 LEU A O 1
ATOM 1251 N N . GLU A 1 160 ? -9.477 6.660 -11.738 1.00 69.94 160 GLU A N 1
ATOM 1252 C CA . GLU A 1 160 ? -10.685 7.495 -11.656 1.00 69.94 160 GLU A CA 1
ATOM 1253 C C . GLU A 1 160 ? -11.919 6.673 -11.272 1.00 69.94 160 GLU A C 1
ATOM 1255 O O . GLU A 1 160 ? -12.638 7.056 -10.350 1.00 69.94 160 GLU A O 1
ATOM 1260 N N . THR A 1 161 ? -12.117 5.509 -11.900 1.00 69.19 161 THR A N 1
ATOM 1261 C CA . THR A 1 161 ? -13.248 4.611 -11.602 1.00 69.19 161 THR A CA 1
ATOM 1262 C C . THR A 1 161 ? -13.206 4.125 -10.148 1.00 69.19 161 THR A C 1
ATOM 1264 O O . THR A 1 161 ? -14.212 4.165 -9.435 1.00 69.19 161 THR A O 1
ATOM 1267 N N . THR A 1 162 ? -12.030 3.710 -9.666 1.00 61.44 162 THR A N 1
ATOM 1268 C CA . THR A 1 162 ? -11.830 3.316 -8.263 1.00 61.44 162 THR A CA 1
ATOM 1269 C C . THR A 1 162 ? -12.033 4.503 -7.317 1.00 61.44 162 THR A C 1
ATOM 1271 O O . THR A 1 162 ? -12.669 4.364 -6.271 1.00 61.44 162 THR A O 1
ATOM 1274 N N . GLY A 1 163 ? -11.571 5.699 -7.695 1.00 64.62 163 GLY A N 1
ATOM 1275 C CA . GLY A 1 163 ? -11.796 6.933 -6.943 1.00 64.62 163 GLY A CA 1
ATOM 1276 C C . GLY A 1 163 ? -13.279 7.310 -6.827 1.00 64.62 163 GLY A C 1
ATOM 1277 O O . GLY A 1 163 ? -13.736 7.700 -5.753 1.00 64.62 163 GLY A O 1
ATOM 1278 N N . GLU A 1 164 ? -14.062 7.156 -7.894 1.00 69.62 164 GLU A N 1
ATOM 1279 C CA . GLU A 1 164 ? -15.516 7.367 -7.883 1.00 69.62 164 GLU A CA 1
ATOM 1280 C C . GLU A 1 164 ? -16.254 6.339 -7.020 1.00 69.62 164 GLU A C 1
ATOM 1282 O O . GLU A 1 164 ? -17.161 6.701 -6.259 1.00 69.62 164 GLU A O 1
ATOM 1287 N N . MET A 1 165 ? -15.838 5.071 -7.072 1.00 65.62 165 MET A N 1
ATOM 1288 C CA . MET A 1 165 ? -16.355 4.028 -6.186 1.00 65.62 165 MET A CA 1
ATOM 1289 C C . MET A 1 165 ? -16.101 4.385 -4.715 1.00 65.62 165 MET A C 1
ATOM 1291 O O . MET A 1 165 ? -17.022 4.319 -3.898 1.00 65.62 165 MET A O 1
ATOM 1295 N N . LEU A 1 166 ? -14.885 4.826 -4.382 1.00 58.28 166 LEU A N 1
ATOM 1296 C CA . LEU A 1 166 ? -14.522 5.252 -3.030 1.00 58.28 166 LEU A CA 1
ATOM 1297 C C . LEU A 1 166 ? -15.289 6.491 -2.575 1.00 58.28 166 LEU A C 1
ATOM 1299 O O . LEU A 1 166 ? -15.756 6.516 -1.439 1.00 58.28 166 LEU A O 1
ATOM 1303 N N . ARG A 1 167 ? -15.504 7.485 -3.446 1.00 69.56 167 ARG A N 1
ATOM 1304 C CA . ARG A 1 167 ? -16.373 8.634 -3.130 1.00 69.56 167 ARG A CA 1
ATOM 1305 C C . ARG A 1 167 ? -17.804 8.192 -2.850 1.00 69.56 167 ARG A C 1
ATOM 1307 O O . ARG A 1 167 ? -18.414 8.670 -1.901 1.00 69.56 167 ARG A O 1
ATOM 1314 N N . THR A 1 168 ? -18.334 7.263 -3.641 1.00 67.69 168 THR A N 1
ATOM 1315 C CA . THR A 1 168 ? -19.693 6.737 -3.449 1.00 67.69 168 THR A CA 1
ATOM 1316 C C . THR A 1 168 ? -19.808 5.977 -2.128 1.00 67.69 168 THR A C 1
ATOM 1318 O O . THR A 1 168 ? -20.751 6.209 -1.373 1.00 67.69 168 THR A O 1
ATOM 1321 N N . LYS A 1 169 ? -18.825 5.129 -1.799 1.00 58.53 169 LYS A N 1
ATOM 1322 C CA . LYS A 1 169 ? -18.755 4.432 -0.505 1.00 58.53 169 LYS A CA 1
ATOM 1323 C C . LYS A 1 169 ? -18.576 5.403 0.667 1.00 58.53 169 LYS A C 1
ATOM 1325 O O . LYS A 1 169 ? -19.251 5.248 1.676 1.00 58.53 169 LYS A O 1
ATOM 1330 N N . SER A 1 170 ? -17.739 6.430 0.522 1.00 61.94 170 SER A N 1
ATOM 1331 C CA . SER A 1 170 ? -17.546 7.484 1.527 1.00 61.94 170 SER A CA 1
ATOM 1332 C C . SER A 1 170 ? -18.832 8.282 1.770 1.00 61.94 170 SER A C 1
ATOM 1334 O O . SER A 1 170 ? -19.205 8.511 2.916 1.00 61.94 170 SER A O 1
ATOM 1336 N N . ASN A 1 171 ? -19.577 8.614 0.713 1.00 65.81 171 ASN A N 1
ATOM 1337 C CA . ASN A 1 171 ? -20.891 9.242 0.843 1.00 65.81 171 ASN A CA 1
ATOM 1338 C C . ASN A 1 171 ? -21.902 8.316 1.539 1.00 65.81 171 ASN A C 1
ATOM 1340 O O . ASN A 1 171 ? -22.681 8.778 2.369 1.00 65.81 171 ASN A O 1
ATOM 1344 N N . LEU A 1 172 ? -21.895 7.013 1.234 1.00 67.25 172 LEU A N 1
ATOM 1345 C CA . LEU A 1 172 ? -22.753 6.037 1.912 1.00 67.25 172 LEU A CA 1
ATOM 1346 C C . LEU A 1 172 ? -22.404 5.912 3.404 1.00 67.25 172 LEU A C 1
ATOM 1348 O O . LEU A 1 172 ? -23.310 5.823 4.231 1.00 67.25 172 LEU A O 1
ATOM 1352 N N . LEU A 1 173 ? -21.112 5.958 3.739 1.00 56.41 173 LEU A N 1
ATOM 1353 C CA . LEU A 1 173 ? -20.622 6.035 5.115 1.00 56.41 173 LEU A CA 1
ATOM 1354 C C . LEU A 1 173 ? -21.131 7.290 5.819 1.00 56.41 173 LEU A C 1
ATOM 1356 O O . LEU A 1 173 ? -21.667 7.163 6.904 1.00 56.41 173 LEU A O 1
ATOM 1360 N N . LEU A 1 174 ? -21.108 8.455 5.170 1.00 56.56 174 LEU A N 1
ATOM 1361 C CA . LEU A 1 174 ? -21.677 9.700 5.707 1.00 56.56 174 LEU A CA 1
ATOM 1362 C C . LEU A 1 174 ? -23.177 9.592 6.031 1.00 56.56 174 LEU A C 1
ATOM 1364 O O . LEU A 1 174 ? -23.619 10.044 7.086 1.00 56.56 174 LEU A O 1
ATOM 1368 N N . TYR A 1 175 ? -23.972 8.970 5.153 1.00 56.72 175 TYR A N 1
ATOM 1369 C CA . TYR A 1 175 ? -25.388 8.705 5.445 1.00 56.72 175 TYR A CA 1
ATOM 1370 C C . TYR A 1 175 ? -25.557 7.749 6.632 1.00 56.72 175 TYR A C 1
ATOM 1372 O O . TYR A 1 175 ? -26.463 7.926 7.445 1.00 56.72 175 TYR A O 1
ATOM 1380 N N . LYS A 1 176 ? -24.683 6.747 6.751 1.00 58.47 176 LYS A N 1
ATOM 1381 C CA . LYS A 1 176 ? -24.717 5.780 7.852 1.00 58.47 176 LYS A CA 1
ATOM 1382 C C . LYS A 1 176 ? -24.180 6.351 9.162 1.00 58.47 176 LYS A C 1
ATOM 1384 O O . LYS A 1 176 ? -24.717 6.001 10.204 1.00 58.47 176 LYS A O 1
ATOM 1389 N N . ASP A 1 177 ? -23.228 7.274 9.122 1.00 54.56 177 ASP A N 1
ATOM 1390 C CA . ASP A 1 177 ? -22.769 8.048 10.274 1.00 54.56 177 ASP A CA 1
ATOM 1391 C C . ASP A 1 177 ? -23.897 8.936 10.794 1.00 54.56 177 ASP A C 1
ATOM 1393 O O . ASP A 1 177 ? -24.139 8.976 11.995 1.00 54.56 177 ASP A O 1
ATOM 1397 N N . ALA A 1 178 ? -24.676 9.558 9.904 1.00 66.00 178 ALA A N 1
ATOM 1398 C CA . ALA A 1 178 ? -25.872 10.296 10.304 1.00 66.00 178 ALA A CA 1
ATOM 1399 C C . ALA A 1 178 ? -26.933 9.381 10.951 1.00 66.00 178 ALA A C 1
ATOM 1401 O O . ALA A 1 178 ? -27.541 9.756 11.959 1.00 66.00 178 ALA A O 1
ATOM 1402 N N . ASP A 1 179 ? -27.147 8.171 10.418 1.00 66.50 179 ASP A N 1
ATOM 1403 C CA . ASP A 1 179 ? -28.009 7.157 11.044 1.00 66.50 179 ASP A CA 1
ATOM 1404 C C . ASP A 1 179 ? -27.468 6.738 12.424 1.00 66.50 179 ASP A C 1
ATOM 1406 O O . ASP A 1 179 ? -28.237 6.646 13.382 1.00 66.50 179 ASP A O 1
ATOM 1410 N N . LEU A 1 180 ? -26.155 6.527 12.552 1.00 57.19 180 LEU A N 1
ATOM 1411 C CA . LEU A 1 180 ? -25.483 6.160 13.802 1.00 57.19 180 LEU A CA 1
ATOM 1412 C C . LEU A 1 180 ? -25.531 7.287 14.834 1.00 57.19 180 LEU A C 1
ATOM 1414 O O . LEU A 1 180 ?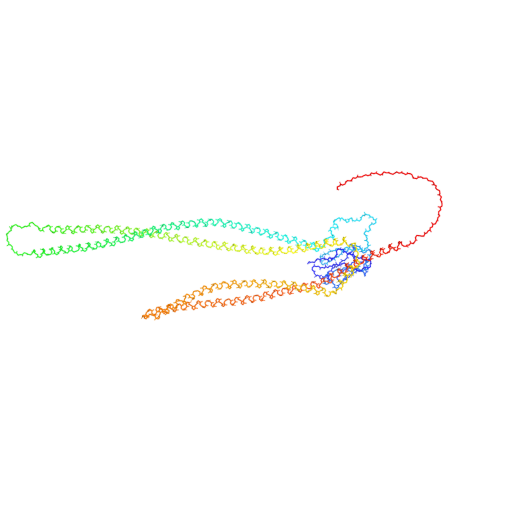 -25.769 7.019 16.007 1.00 57.19 180 LEU A O 1
ATOM 1418 N N . GLU A 1 181 ? -25.375 8.543 14.426 1.00 63.44 181 GLU A N 1
ATOM 1419 C CA . GLU A 1 181 ? -25.566 9.709 15.288 1.00 63.44 181 GLU A CA 1
ATOM 1420 C C . GLU A 1 181 ? -27.022 9.837 15.741 1.00 63.44 181 GLU A C 1
ATOM 1422 O O . GLU A 1 181 ? -27.287 10.179 16.895 1.00 63.44 181 GLU A O 1
ATOM 1427 N N . ASN A 1 182 ? -27.985 9.555 14.856 1.00 66.69 182 ASN A N 1
ATOM 1428 C CA . ASN A 1 182 ? -29.400 9.507 15.217 1.00 66.69 182 ASN A CA 1
ATOM 1429 C C . ASN A 1 182 ? -29.665 8.393 16.241 1.00 66.69 182 ASN A C 1
ATOM 1431 O O . ASN A 1 182 ? -30.298 8.656 17.262 1.00 66.69 182 ASN A O 1
ATOM 1435 N N . LEU A 1 183 ? -29.142 7.187 16.007 1.00 63.16 183 LEU A N 1
ATOM 1436 C CA . LEU A 1 183 ? -29.210 6.048 16.929 1.00 63.16 183 LEU A CA 1
AT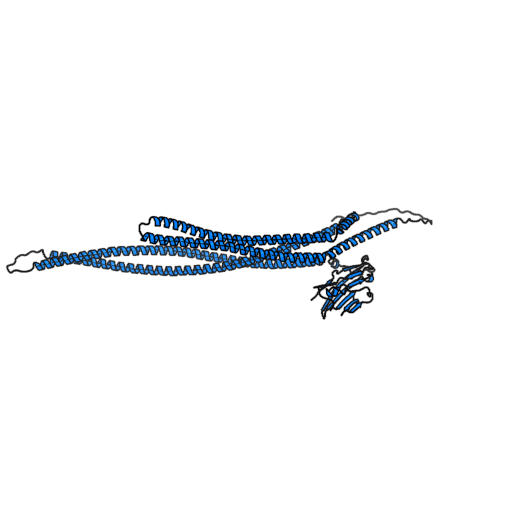OM 1437 C C . LEU A 1 183 ? -28.508 6.344 18.259 1.00 63.16 183 LEU A C 1
ATOM 1439 O O . LEU A 1 183 ? -29.035 6.001 19.310 1.00 63.16 183 LEU A O 1
ATOM 1443 N N . SER A 1 184 ? -27.362 7.026 18.238 1.00 59.59 184 SER A N 1
ATOM 1444 C CA . SER A 1 184 ? -26.632 7.455 19.434 1.00 59.59 184 SER A CA 1
ATOM 1445 C C . SER A 1 184 ? -27.435 8.484 20.230 1.00 59.59 184 SER A C 1
ATOM 1447 O O . SER A 1 184 ? -27.592 8.334 21.440 1.00 59.59 184 SER A O 1
ATOM 1449 N N . ARG A 1 185 ? -28.047 9.471 19.563 1.00 71.31 185 ARG A N 1
ATOM 1450 C CA . ARG A 1 185 ? -28.982 10.409 20.205 1.00 71.31 185 ARG A CA 1
ATOM 1451 C C . ARG A 1 185 ? -30.194 9.691 20.797 1.00 71.31 185 ARG A C 1
ATOM 1453 O O . ARG A 1 185 ? -30.628 10.041 21.891 1.00 71.31 185 ARG A O 1
ATOM 1460 N N . GLU A 1 186 ? -30.733 8.690 20.107 1.00 68.69 186 GLU A N 1
ATOM 1461 C CA . GLU A 1 186 ? -31.827 7.853 20.609 1.00 68.69 186 GLU A CA 1
ATOM 1462 C C . GLU A 1 186 ? -31.390 7.027 21.832 1.00 68.69 186 GLU A C 1
ATOM 1464 O O . GLU A 1 186 ? -32.142 6.907 22.799 1.00 68.69 186 GLU A O 1
ATOM 1469 N N . ALA A 1 187 ? -30.163 6.500 21.826 1.00 59.78 187 ALA A N 1
ATOM 1470 C CA . ALA A 1 187 ? -29.569 5.771 22.942 1.00 59.78 187 ALA A CA 1
ATOM 1471 C C . ALA A 1 187 ? -29.373 6.673 24.167 1.00 59.78 187 ALA A C 1
ATOM 1473 O O . ALA A 1 187 ? -29.808 6.294 25.248 1.00 59.78 187 ALA A O 1
ATOM 1474 N N . ILE A 1 188 ? -28.844 7.889 23.990 1.00 67.69 188 ILE A N 1
ATOM 1475 C CA . ILE A 1 188 ? -28.702 8.885 25.067 1.00 67.69 188 ILE A CA 1
ATOM 1476 C C . ILE A 1 188 ? -30.074 9.235 25.657 1.00 67.69 188 ILE A C 1
ATOM 1478 O O . ILE A 1 188 ? -30.254 9.194 26.870 1.00 67.69 188 ILE A O 1
ATOM 1482 N N . ARG A 1 189 ? -31.088 9.490 24.816 1.00 70.06 189 ARG A N 1
ATOM 1483 C CA . ARG A 1 189 ? -32.466 9.710 25.298 1.00 70.06 189 ARG A CA 1
ATOM 1484 C C . ARG A 1 189 ? -33.008 8.504 26.059 1.00 70.06 189 ARG A C 1
ATOM 1486 O O . ARG A 1 189 ? -33.752 8.660 27.022 1.00 70.06 189 ARG A O 1
ATOM 1493 N N . ASN A 1 190 ? -32.697 7.290 25.612 1.00 64.50 190 ASN A N 1
ATOM 1494 C CA . ASN A 1 190 ? -33.104 6.074 26.307 1.00 64.50 190 ASN A CA 1
ATOM 1495 C C . ASN A 1 190 ? -32.383 5.914 27.647 1.00 64.50 190 ASN A C 1
ATOM 1497 O O . ASN A 1 190 ? -33.018 5.462 28.593 1.00 64.50 190 ASN A O 1
ATOM 1501 N N . GLU A 1 191 ? -31.117 6.309 27.738 1.00 69.06 191 GLU A N 1
ATOM 1502 C CA . GLU A 1 191 ? -30.314 6.314 28.961 1.00 69.06 191 GLU A CA 1
ATOM 1503 C C . GLU A 1 191 ? -30.842 7.346 29.969 1.00 69.06 191 GLU A C 1
ATOM 1505 O O . GLU A 1 191 ? -31.029 7.021 31.139 1.00 69.06 191 GLU A O 1
ATOM 1510 N N . GLU A 1 192 ? -31.223 8.542 29.508 1.00 73.69 192 GLU A N 1
ATOM 1511 C CA . GLU A 1 192 ? -31.925 9.550 30.316 1.00 73.69 192 GLU A CA 1
ATOM 1512 C C . GLU A 1 192 ? -33.252 9.005 30.863 1.00 73.69 192 GLU A C 1
ATOM 1514 O O . GLU A 1 192 ? -33.509 9.085 32.068 1.00 73.69 192 GLU A O 1
ATOM 1519 N N . ARG A 1 193 ? -34.062 8.371 30.000 1.00 74.50 193 ARG A N 1
ATOM 1520 C CA . ARG A 1 193 ? -35.314 7.706 30.402 1.00 74.50 193 ARG A CA 1
ATOM 1521 C C . ARG A 1 193 ? -35.061 6.557 31.377 1.00 74.50 193 ARG A C 1
ATOM 1523 O O . ARG A 1 193 ? -35.857 6.357 32.292 1.00 74.50 193 ARG A O 1
ATOM 1530 N N . LEU A 1 194 ? -33.975 5.803 31.207 1.00 69.06 194 LEU A N 1
ATOM 1531 C CA . LEU A 1 194 ? -33.565 4.761 32.149 1.00 69.06 194 LEU A CA 1
ATOM 1532 C C . LEU A 1 194 ? -33.194 5.380 33.501 1.00 69.06 194 LEU A C 1
ATOM 1534 O O . LEU A 1 194 ? -33.599 4.869 34.540 1.00 69.06 194 LEU A O 1
ATOM 1538 N N . GLY A 1 195 ? -32.490 6.512 33.487 1.00 72.62 195 GLY A N 1
ATOM 1539 C CA . GLY A 1 195 ? -32.150 7.298 34.669 1.00 72.62 195 GLY A CA 1
ATOM 1540 C C . GLY A 1 195 ? -33.376 7.860 35.394 1.00 72.62 195 GLY A C 1
ATOM 1541 O O . GLY A 1 195 ? -33.382 7.913 36.626 1.00 72.62 195 GLY A O 1
ATOM 1542 N N . ASP A 1 196 ? -34.430 8.250 34.670 1.00 77.75 196 ASP A N 1
ATOM 1543 C CA . ASP A 1 196 ? -35.732 8.596 35.258 1.00 77.75 196 ASP A CA 1
ATOM 1544 C C . ASP A 1 196 ? -36.373 7.376 35.935 1.00 77.75 196 ASP A C 1
ATOM 1546 O O . ASP A 1 196 ? -36.764 7.452 37.101 1.00 77.75 196 ASP A O 1
ATOM 1550 N N . VAL A 1 197 ? -36.412 6.226 35.249 1.00 74.25 197 VAL A N 1
ATOM 1551 C CA . VAL A 1 197 ? -36.959 4.977 35.807 1.00 74.25 197 VAL A CA 1
ATOM 1552 C C . VAL A 1 197 ? -36.167 4.520 37.032 1.00 74.25 197 VAL A C 1
ATOM 1554 O O . VAL A 1 197 ? -36.776 4.106 38.014 1.00 74.25 197 VAL A O 1
ATOM 1557 N N . LEU A 1 198 ? -34.837 4.632 37.026 1.00 71.94 198 LEU A N 1
ATOM 1558 C CA . LEU A 1 198 ? -33.985 4.328 38.180 1.00 71.94 198 LEU A CA 1
ATOM 1559 C C . LEU A 1 198 ? -34.281 5.263 39.356 1.00 71.94 198 LEU A C 1
ATOM 1561 O O . LEU A 1 198 ? -34.418 4.794 40.484 1.00 71.94 198 LEU A O 1
ATOM 1565 N N . ARG A 1 199 ? -34.465 6.568 39.112 1.00 80.56 199 ARG A N 1
ATOM 1566 C CA . ARG A 1 199 ? -34.881 7.528 40.152 1.00 80.56 199 ARG A CA 1
ATOM 1567 C C . ARG A 1 199 ? -36.263 7.206 40.720 1.00 80.56 199 ARG A C 1
ATOM 1569 O O . ARG A 1 199 ? -36.464 7.315 41.935 1.00 80.56 199 ARG A O 1
ATOM 1576 N N . GLU A 1 200 ? -37.208 6.792 39.880 1.00 78.12 200 GLU A N 1
ATOM 1577 C CA . GLU A 1 200 ? -38.509 6.288 40.333 1.00 78.12 200 GLU A CA 1
ATOM 1578 C C . GLU A 1 200 ? -38.349 5.025 41.186 1.00 78.12 200 GLU A C 1
ATOM 1580 O O . GLU A 1 200 ? -38.949 4.934 42.256 1.00 78.12 200 GLU A O 1
ATOM 1585 N N . LEU A 1 201 ? -37.505 4.082 40.761 1.00 72.75 201 LEU A N 1
ATOM 1586 C CA . LEU A 1 201 ? -37.265 2.819 41.459 1.00 72.75 201 LEU A CA 1
ATOM 1587 C C . LEU A 1 201 ? -36.598 3.049 42.822 1.00 72.75 201 LEU A C 1
ATOM 1589 O O . LEU A 1 201 ? -37.025 2.465 43.814 1.00 72.75 201 LEU A O 1
ATOM 1593 N N . GLU A 1 202 ? -35.647 3.981 42.908 1.00 77.75 202 GLU A N 1
ATOM 1594 C CA . GLU A 1 202 ? -35.034 4.441 44.162 1.00 77.75 202 GLU A CA 1
ATOM 1595 C C . GLU A 1 202 ? -36.076 5.079 45.096 1.00 77.75 202 GLU A C 1
ATOM 1597 O O . GLU A 1 202 ? -36.012 4.958 46.320 1.00 77.75 202 GLU A O 1
ATOM 1602 N N . THR A 1 203 ? -37.062 5.773 44.524 1.00 81.62 203 THR A N 1
ATOM 1603 C CA . THR A 1 203 ? -38.157 6.390 45.282 1.00 81.62 203 THR A CA 1
ATOM 1604 C C . THR A 1 203 ? -39.135 5.335 45.797 1.00 81.62 203 THR A C 1
ATOM 1606 O O . THR A 1 203 ? -39.519 5.386 46.967 1.00 81.62 203 THR A O 1
ATOM 1609 N N . CYS A 1 204 ? -39.475 4.338 44.976 1.00 74.50 204 CYS A N 1
ATOM 1610 C CA . CYS A 1 204 ? -40.259 3.175 45.387 1.00 74.50 204 CYS A CA 1
ATOM 1611 C C . CYS A 1 204 ? -39.530 2.353 46.459 1.00 74.50 204 CYS A C 1
ATOM 1613 O O . CYS A 1 204 ? -40.141 1.999 47.462 1.00 74.50 204 CYS A O 1
ATOM 1615 N N . LYS A 1 205 ? -38.222 2.124 46.315 1.00 77.38 205 LYS A N 1
ATOM 1616 C CA . LYS A 1 205 ? -37.384 1.454 47.318 1.00 77.38 205 LYS A CA 1
ATOM 1617 C C . LYS A 1 205 ? -37.421 2.190 48.658 1.00 77.38 205 LYS A C 1
ATOM 1619 O O . LYS A 1 205 ? -37.772 1.595 49.672 1.00 77.38 205 LYS A O 1
ATOM 1624 N N . ARG A 1 206 ? -37.187 3.508 48.657 1.00 81.56 206 ARG A N 1
ATOM 1625 C CA . ARG A 1 206 ? -37.309 4.353 49.861 1.00 81.56 206 ARG A CA 1
ATOM 1626 C C . ARG A 1 206 ? -38.711 4.329 50.471 1.00 81.56 206 ARG A C 1
ATOM 1628 O O . ARG A 1 206 ? -38.855 4.567 51.669 1.00 81.56 206 ARG A O 1
ATOM 1635 N N . HIS A 1 207 ? -39.754 4.124 49.668 1.00 80.06 207 HIS A N 1
ATOM 1636 C CA . HIS A 1 207 ? -41.124 3.983 50.157 1.00 80.06 207 HIS A CA 1
ATOM 1637 C C . HIS A 1 207 ? -41.346 2.623 50.830 1.00 80.06 207 HIS A C 1
ATOM 1639 O O . HIS A 1 207 ? -41.852 2.595 51.948 1.00 80.06 207 HIS A O 1
ATOM 1645 N N . VAL A 1 208 ? -40.886 1.534 50.210 1.00 74.50 208 VAL A N 1
ATOM 1646 C CA . VAL A 1 208 ? -40.902 0.173 50.773 1.00 74.50 208 VAL A CA 1
ATOM 1647 C C . VAL A 1 208 ? -40.128 0.109 52.092 1.00 74.50 208 VAL A C 1
ATOM 1649 O O . VAL A 1 208 ? -40.653 -0.399 53.075 1.00 74.50 208 VAL A O 1
ATOM 1652 N N . GLU A 1 209 ? -38.933 0.703 52.165 1.00 79.56 209 GLU A N 1
ATOM 1653 C CA . GLU A 1 209 ? -38.146 0.795 53.408 1.00 79.56 209 GLU A CA 1
ATOM 1654 C C . GLU A 1 209 ? -38.884 1.559 54.517 1.00 79.56 209 GLU A C 1
ATOM 1656 O O . GLU A 1 209 ? -38.760 1.239 55.697 1.00 79.56 209 GLU A O 1
ATOM 1661 N N . ARG A 1 210 ? -39.655 2.589 54.150 1.00 84.75 210 ARG A N 1
ATOM 1662 C CA . ARG A 1 210 ? -40.450 3.378 55.099 1.00 84.75 210 ARG A CA 1
ATOM 1663 C C . ARG A 1 210 ? -41.649 2.584 55.605 1.00 84.75 210 ARG A C 1
ATOM 1665 O O . ARG A 1 210 ? -41.872 2.558 56.806 1.00 84.75 210 ARG A O 1
ATOM 1672 N N . LEU A 1 211 ? -42.360 1.905 54.702 1.00 77.81 211 LEU A N 1
ATOM 1673 C CA . LEU A 1 211 ? -43.437 0.987 55.065 1.00 77.81 211 LEU A CA 1
ATOM 1674 C C . LEU A 1 211 ? -42.920 -0.136 55.967 1.00 77.81 211 LEU A C 1
ATOM 1676 O O . LEU A 1 211 ? -43.589 -0.445 56.940 1.00 77.81 211 LEU A O 1
ATOM 1680 N N . GLY A 1 212 ? -41.729 -0.683 55.700 1.00 76.94 212 GLY A N 1
ATOM 1681 C CA . GLY A 1 212 ? -41.081 -1.680 56.556 1.00 76.94 212 GLY A CA 1
ATOM 1682 C C . GLY A 1 212 ? -40.861 -1.181 57.985 1.00 76.94 212 GLY A C 1
ATOM 1683 O O . GLY A 1 212 ? -41.299 -1.837 58.925 1.00 76.94 212 GLY A O 1
ATOM 1684 N N . ARG A 1 213 ? -40.286 0.020 58.152 1.00 84.12 213 ARG A N 1
ATOM 1685 C CA . ARG A 1 213 ? -40.107 0.643 59.479 1.00 84.12 213 ARG A CA 1
ATOM 1686 C C . ARG A 1 213 ? -41.430 0.905 60.199 1.00 84.12 213 ARG A C 1
ATOM 1688 O O . ARG A 1 213 ? -41.545 0.614 61.384 1.00 84.12 213 ARG A O 1
ATOM 1695 N N . ASP A 1 214 ? -42.432 1.425 59.489 1.00 77.50 214 ASP A N 1
ATOM 1696 C CA . ASP A 1 214 ? -43.760 1.649 60.069 1.00 77.50 214 ASP A CA 1
ATOM 1697 C C . ASP A 1 214 ? -44.397 0.331 60.546 1.00 77.50 214 ASP A C 1
ATOM 1699 O O . ASP A 1 214 ? -45.139 0.315 61.528 1.00 77.50 214 ASP A O 1
ATOM 1703 N N . LEU A 1 215 ? -44.155 -0.763 59.819 1.00 78.25 215 LEU A N 1
ATOM 1704 C CA . LEU A 1 215 ? -44.685 -2.089 60.125 1.00 78.25 215 LEU A CA 1
ATOM 1705 C C . LEU A 1 215 ? -43.982 -2.688 61.349 1.00 78.25 215 LEU A C 1
ATOM 1707 O O . LEU A 1 215 ? -44.659 -3.227 62.218 1.00 78.25 215 LEU A O 1
ATOM 1711 N N . GLU A 1 216 ? -42.662 -2.514 61.467 1.00 81.19 216 GLU A N 1
ATOM 1712 C CA . GLU A 1 216 ? -41.885 -2.865 62.666 1.00 81.19 216 GLU A CA 1
ATOM 1713 C C . GLU A 1 216 ? -42.373 -2.099 63.907 1.00 81.19 216 GLU A C 1
ATOM 1715 O O . GLU A 1 216 ? -42.616 -2.706 64.950 1.00 81.19 216 GLU A O 1
ATOM 1720 N N . GLU A 1 217 ? -42.589 -0.784 63.792 1.00 83.88 217 GLU A N 1
ATOM 1721 C CA . GLU A 1 217 ? -43.089 0.051 64.893 1.00 83.88 217 GLU A CA 1
ATOM 1722 C C . GLU A 1 217 ? -44.508 -0.356 65.314 1.00 83.88 217 GLU A C 1
ATOM 1724 O O . GLU A 1 217 ? -44.805 -0.479 66.505 1.00 83.88 217 GLU A O 1
ATOM 1729 N N . LYS A 1 218 ? -45.394 -0.608 64.342 1.00 77.44 218 LYS A N 1
ATOM 1730 C CA . LYS A 1 218 ? -46.756 -1.076 64.623 1.00 77.44 218 LYS A CA 1
ATOM 1731 C C . LYS A 1 218 ? -46.768 -2.465 65.244 1.00 77.44 218 LYS A C 1
ATOM 1733 O O . LYS A 1 218 ? -47.541 -2.682 66.173 1.00 77.44 218 LYS A O 1
ATOM 1738 N N . ASN A 1 219 ? -45.909 -3.373 64.786 1.00 78.19 219 ASN A N 1
ATOM 1739 C CA . ASN A 1 219 ? -45.786 -4.706 65.365 1.00 78.19 219 ASN A CA 1
ATOM 1740 C C . ASN A 1 219 ? -45.309 -4.639 66.825 1.00 78.19 219 ASN A C 1
ATOM 1742 O O . ASN A 1 219 ? -45.900 -5.286 67.684 1.00 78.19 219 ASN A O 1
ATOM 1746 N N . ALA A 1 220 ? -44.331 -3.780 67.132 1.00 84.69 220 ALA A N 1
ATOM 1747 C CA . ALA A 1 220 ? -43.882 -3.549 68.506 1.00 84.69 220 ALA A CA 1
ATOM 1748 C C . ALA A 1 220 ? -45.004 -2.998 69.410 1.00 84.69 220 ALA A C 1
ATOM 1750 O O . ALA A 1 220 ? -45.178 -3.468 70.533 1.00 84.69 220 ALA A O 1
ATOM 1751 N N . GLN A 1 221 ? -45.813 -2.051 68.911 1.00 81.62 221 GLN A N 1
ATOM 1752 C CA . GLN A 1 221 ? -46.973 -1.524 69.649 1.00 81.62 221 GLN A CA 1
ATOM 1753 C C . GLN A 1 221 ? -48.042 -2.600 69.908 1.00 81.62 221 GLN A C 1
ATOM 1755 O O . GLN A 1 221 ? -48.666 -2.609 70.970 1.00 81.62 221 GLN A O 1
ATOM 1760 N N . VAL A 1 222 ? -48.273 -3.502 68.947 1.00 76.81 222 VAL A N 1
ATOM 1761 C CA . VAL A 1 222 ? -49.189 -4.639 69.127 1.00 76.81 222 VAL A CA 1
ATOM 1762 C C . VAL A 1 222 ? -48.653 -5.600 70.188 1.00 76.81 222 VAL A C 1
ATOM 1764 O O . VAL A 1 222 ? -49.414 -5.986 71.072 1.00 76.81 222 VAL A O 1
ATOM 1767 N N . GLU A 1 223 ? -47.364 -5.949 70.156 1.00 81.81 223 GLU A N 1
ATOM 1768 C CA . GLU A 1 223 ? -46.742 -6.818 71.168 1.00 81.81 223 GLU A CA 1
ATOM 1769 C C . GLU A 1 223 ? -46.828 -6.222 72.582 1.00 81.81 223 GLU A C 1
ATOM 1771 O O . GLU A 1 223 ? -47.164 -6.932 73.534 1.00 81.81 223 GLU A O 1
ATOM 1776 N N . GLU A 1 224 ? -46.606 -4.912 72.724 1.00 85.31 224 GLU A N 1
ATOM 1777 C CA . GLU A 1 224 ? -46.749 -4.197 73.998 1.00 85.31 224 GLU A CA 1
ATOM 1778 C C . GLU A 1 224 ? -48.197 -4.240 74.513 1.00 85.31 224 GLU A C 1
ATOM 1780 O O . GLU A 1 224 ? -48.438 -4.618 75.662 1.00 85.31 224 GLU A O 1
ATOM 1785 N N . LEU A 1 225 ? -49.179 -3.931 73.656 1.00 79.19 225 LEU A N 1
ATOM 1786 C CA . LEU A 1 225 ? -50.600 -3.998 74.016 1.00 79.19 225 LEU A CA 1
ATOM 1787 C C . LEU A 1 225 ? -51.050 -5.421 74.359 1.00 79.19 225 LEU A C 1
ATOM 1789 O O . LEU A 1 225 ? -51.843 -5.593 75.282 1.00 79.19 225 LEU A O 1
ATOM 1793 N N . GLN A 1 226 ? -50.545 -6.440 73.660 1.00 79.38 226 GLN A N 1
ATOM 1794 C CA . GLN A 1 226 ? -50.797 -7.844 73.997 1.00 79.38 226 GLN A CA 1
ATOM 1795 C C . GLN A 1 226 ? -50.220 -8.211 75.372 1.00 79.38 226 GLN A C 1
ATOM 1797 O O . GLN A 1 226 ? -50.846 -8.979 76.105 1.00 79.38 226 GLN A O 1
ATOM 1802 N N . GLY A 1 227 ? -49.056 -7.663 75.734 1.00 81.50 227 GLY A N 1
ATOM 1803 C CA . GLY A 1 227 ? -48.471 -7.794 77.070 1.00 81.50 227 GLY A CA 1
ATOM 1804 C C . GLY A 1 227 ? -49.360 -7.172 78.148 1.00 81.50 227 GLY A C 1
ATOM 1805 O O . GLY A 1 227 ? -49.770 -7.866 79.077 1.00 81.50 227 GLY A O 1
ATOM 1806 N N . VAL A 1 228 ? -49.746 -5.905 77.966 1.00 82.62 228 VAL A N 1
ATOM 1807 C CA . VAL A 1 228 ? -50.638 -5.178 78.889 1.00 82.62 228 VAL A CA 1
ATOM 1808 C C . VAL A 1 228 ? -51.988 -5.881 79.038 1.00 82.62 228 VAL A C 1
ATOM 1810 O O . VAL A 1 228 ? -52.500 -6.001 80.150 1.00 82.62 228 VAL A O 1
ATOM 1813 N N . LEU A 1 229 ? -52.562 -6.375 77.937 1.00 77.44 229 LEU A N 1
ATOM 1814 C CA . LEU A 1 229 ? -53.822 -7.115 77.960 1.00 77.44 229 LEU A CA 1
ATOM 1815 C C . LEU A 1 229 ? -53.696 -8.400 78.792 1.00 77.44 229 LEU A C 1
ATOM 1817 O O . LEU A 1 229 ? -54.551 -8.655 79.633 1.00 77.44 229 LEU A O 1
ATOM 1821 N N . LYS A 1 230 ? -52.616 -9.172 78.606 1.00 80.62 230 LYS A N 1
ATOM 1822 C CA . LYS A 1 230 ? -52.349 -10.394 79.383 1.00 80.62 230 LYS A CA 1
ATOM 1823 C C . LYS A 1 230 ? -52.134 -10.123 80.868 1.00 80.62 230 LYS A C 1
ATOM 1825 O O . LYS A 1 230 ? -52.507 -10.957 81.690 1.00 80.62 230 LYS A O 1
ATOM 1830 N N . ASP A 1 231 ? -51.486 -9.016 81.216 1.00 81.94 231 ASP A N 1
ATOM 1831 C CA . ASP A 1 231 ? -51.306 -8.621 82.614 1.00 81.94 231 ASP A CA 1
ATOM 1832 C C . ASP A 1 231 ? -52.650 -8.221 83.236 1.00 81.94 231 ASP A C 1
ATOM 1834 O O . ASP A 1 231 ? -52.982 -8.703 84.315 1.00 81.94 231 ASP A O 1
ATOM 1838 N N . LYS A 1 232 ? -53.480 -7.454 82.516 1.00 78.12 232 LYS A N 1
ATOM 1839 C CA . LYS A 1 232 ? -54.827 -7.073 82.970 1.00 78.12 232 LYS A CA 1
ATOM 1840 C C . LYS A 1 232 ? -55.796 -8.249 83.087 1.00 78.12 232 LYS A C 1
ATOM 1842 O O . LYS A 1 232 ? -56.554 -8.308 84.047 1.00 78.12 232 LYS A O 1
ATOM 1847 N N . GLU A 1 233 ? -55.766 -9.195 82.149 1.00 76.25 233 GLU A N 1
ATOM 1848 C CA . GLU A 1 233 ? -56.553 -10.434 82.238 1.00 76.25 233 GLU A CA 1
ATOM 1849 C C . GLU A 1 233 ? -56.135 -11.271 83.461 1.00 76.25 233 GLU A C 1
ATOM 1851 O O . GLU A 1 233 ? -56.997 -11.807 84.152 1.00 76.25 233 GLU A O 1
ATOM 1856 N N . ARG A 1 234 ? -54.834 -11.316 83.788 1.00 80.75 234 ARG A N 1
ATOM 1857 C CA . ARG A 1 234 ? -54.316 -12.001 84.984 1.00 80.75 234 ARG A CA 1
ATOM 1858 C C . ARG A 1 234 ? -54.710 -11.299 86.282 1.00 80.75 234 ARG A C 1
ATOM 1860 O O . ARG A 1 234 ? -55.104 -11.972 87.224 1.00 80.75 234 ARG A O 1
ATOM 1867 N N . GLU A 1 235 ? -54.620 -9.971 86.334 1.00 78.88 235 GLU A N 1
ATOM 1868 C CA . GLU A 1 235 ? -55.079 -9.178 87.485 1.00 78.88 235 GLU A CA 1
ATOM 1869 C C . GLU A 1 235 ? -56.568 -9.420 87.763 1.00 78.88 235 GLU A C 1
ATOM 1871 O O . GLU A 1 235 ? -56.948 -9.627 88.914 1.00 78.88 235 GLU A O 1
ATOM 1876 N N . LEU A 1 236 ? -57.389 -9.471 86.708 1.00 76.44 236 LEU A N 1
ATOM 1877 C CA . LEU A 1 236 ? -58.819 -9.756 86.815 1.00 76.44 236 LEU A CA 1
ATOM 1878 C C . LEU A 1 236 ? -59.078 -11.194 87.299 1.00 76.44 236 LEU A C 1
ATOM 1880 O O . LEU A 1 236 ? -59.912 -11.407 88.176 1.00 76.44 236 LEU A O 1
ATOM 1884 N N . GLU A 1 237 ? -58.332 -12.183 86.790 1.00 75.44 237 GLU A N 1
ATOM 1885 C CA . GLU A 1 237 ? -58.389 -13.568 87.283 1.00 75.44 237 GLU A CA 1
ATOM 1886 C C . GLU A 1 237 ? -57.972 -13.677 88.761 1.00 75.44 237 GLU A C 1
ATOM 1888 O O . GLU A 1 237 ? -58.623 -14.388 89.529 1.00 75.44 237 GLU A O 1
ATOM 1893 N N . GLU A 1 238 ? -56.930 -12.959 89.189 1.00 77.81 238 GLU A N 1
ATOM 1894 C CA . GLU A 1 238 ? -56.468 -12.917 90.582 1.00 77.81 238 GLU A CA 1
ATOM 1895 C C . GLU A 1 238 ? -57.492 -12.236 91.514 1.00 77.81 238 GLU A C 1
ATOM 1897 O O . GLU A 1 238 ? -57.746 -12.736 92.616 1.00 77.81 238 GLU A O 1
ATOM 1902 N N . GLU A 1 239 ? -58.119 -11.137 91.079 1.00 69.00 239 GLU A N 1
ATOM 1903 C CA . GLU A 1 239 ? -59.245 -10.459 91.748 1.00 69.00 239 GLU A CA 1
ATOM 1904 C C . GLU A 1 239 ? -60.461 -11.390 91.883 1.00 69.00 239 GLU A C 1
ATOM 1906 O O . GLU A 1 239 ? -61.006 -11.560 92.981 1.00 69.00 239 GLU A O 1
ATOM 1911 N N . GLU A 1 240 ? -60.863 -12.058 90.799 1.00 68.25 240 GLU A N 1
ATOM 1912 C CA . GLU A 1 240 ? -61.963 -13.024 90.802 1.00 68.25 240 GLU A CA 1
ATOM 1913 C C . GLU A 1 240 ? -61.658 -14.238 91.694 1.00 68.25 240 GLU A C 1
ATOM 1915 O O . GLU A 1 240 ? -62.532 -14.714 92.431 1.00 68.25 240 GLU A O 1
ATOM 1920 N N . GLU A 1 241 ? -60.422 -14.747 91.680 1.00 67.88 241 GLU A N 1
ATOM 1921 C CA . GLU A 1 241 ? -59.999 -15.859 92.531 1.00 67.88 241 GLU A CA 1
ATOM 1922 C C . GLU A 1 241 ? -59.948 -15.443 94.011 1.00 67.88 241 GLU A C 1
ATOM 1924 O O . GLU A 1 241 ? -60.361 -16.212 94.887 1.00 67.88 241 GLU A O 1
ATOM 1929 N N . LYS A 1 242 ? -59.529 -14.209 94.313 1.00 66.00 242 LYS A N 1
ATOM 1930 C CA . LYS A 1 242 ? -59.564 -13.622 95.661 1.00 66.00 242 LYS A CA 1
ATOM 1931 C C . LYS A 1 242 ? -61.001 -13.452 96.162 1.00 66.00 242 LYS A C 1
ATOM 1933 O O . LYS A 1 242 ? -61.309 -13.912 97.264 1.00 66.00 242 LYS A O 1
ATOM 1938 N N . LYS A 1 243 ? -61.914 -12.953 95.321 1.00 62.44 243 LYS A N 1
ATOM 1939 C CA . LYS A 1 243 ? -63.364 -12.897 95.601 1.00 62.44 243 LYS A CA 1
ATOM 1940 C C . LYS A 1 243 ? -63.963 -14.294 95.818 1.00 62.44 243 LYS A C 1
ATOM 1942 O O . LYS A 1 243 ? -64.808 -14.476 96.699 1.00 62.44 243 LYS A O 1
ATOM 1947 N N . ARG A 1 244 ? -63.506 -15.317 95.084 1.00 61.16 244 ARG A N 1
ATOM 1948 C CA . ARG A 1 244 ? -63.888 -16.731 95.304 1.00 61.16 244 ARG A CA 1
ATOM 1949 C C . ARG A 1 244 ? -63.313 -17.313 96.601 1.00 61.16 244 ARG A C 1
ATOM 1951 O O . ARG A 1 244 ? -63.970 -18.148 97.223 1.00 61.16 244 ARG A O 1
ATOM 1958 N N . ARG A 1 245 ? -62.118 -16.890 97.029 1.00 58.81 245 ARG A N 1
ATOM 1959 C CA . ARG A 1 245 ? -61.497 -17.292 98.307 1.00 58.81 245 ARG A CA 1
ATOM 1960 C C . ARG A 1 245 ? -62.162 -16.620 99.517 1.00 58.81 245 ARG A C 1
ATOM 1962 O O . ARG A 1 245 ? -62.258 -17.272 100.554 1.00 58.81 245 ARG A O 1
ATOM 1969 N N . GLU A 1 246 ? -62.670 -15.395 99.370 1.00 54.72 246 GLU A N 1
ATOM 1970 C CA . GLU A 1 246 ? -63.399 -14.640 100.407 1.00 54.72 246 GLU A CA 1
ATOM 1971 C C . GLU A 1 246 ? -64.882 -15.058 100.550 1.00 54.72 246 GLU A C 1
ATOM 1973 O O . GLU A 1 246 ? -65.434 -14.996 101.647 1.00 54.72 246 GLU A O 1
ATOM 1978 N N . LYS A 1 247 ? -65.530 -15.587 99.498 1.00 52.28 247 LYS A N 1
ATOM 1979 C CA . LYS A 1 247 ? -66.928 -16.089 99.524 1.00 52.28 247 LYS A CA 1
ATOM 1980 C C . LYS A 1 247 ? -67.094 -17.536 100.036 1.00 52.28 247 LYS A C 1
ATOM 1982 O O . LYS A 1 247 ? -67.907 -18.297 99.505 1.00 52.28 247 LYS A O 1
ATOM 1987 N N . ARG A 1 248 ? -66.374 -17.941 101.088 1.00 40.84 248 ARG A N 1
ATOM 1988 C CA . ARG A 1 248 ? -66.615 -19.226 101.787 1.00 40.84 248 ARG A CA 1
ATOM 1989 C C . ARG A 1 248 ? -67.419 -18.983 103.085 1.00 40.84 248 ARG A C 1
ATOM 1991 O O . ARG A 1 248 ? -66.950 -18.203 103.907 1.00 40.84 248 ARG A O 1
ATOM 1998 N N . PRO A 1 249 ? -68.607 -19.592 103.288 1.00 51.50 249 PRO A N 1
ATOM 1999 C CA . PRO A 1 249 ? -69.498 -19.223 104.392 1.00 51.50 249 PRO A CA 1
ATOM 2000 C C . PRO A 1 249 ? -69.241 -20.008 105.689 1.00 51.50 249 PRO A C 1
ATOM 2002 O O . PRO A 1 249 ? -69.100 -21.229 105.656 1.00 51.50 249 PRO A O 1
ATOM 2005 N N . GLU A 1 250 ? -69.324 -19.310 106.824 1.00 36.00 250 GLU A N 1
ATOM 2006 C CA . GLU A 1 250 ? -69.902 -19.839 108.069 1.00 36.00 250 GLU A CA 1
ATOM 2007 C C . GLU A 1 250 ? -71.207 -19.075 108.381 1.00 36.00 250 GLU A C 1
ATOM 2009 O O . GLU A 1 250 ? -71.442 -17.972 107.889 1.00 36.00 250 GLU A O 1
ATOM 2014 N N . GLU A 1 251 ? -72.095 -19.753 109.101 1.00 37.66 251 GLU A N 1
ATOM 2015 C CA . GLU A 1 251 ? -73.561 -19.721 109.052 1.00 37.66 251 GLU A CA 1
ATOM 2016 C C . GLU A 1 251 ? -74.311 -18.440 109.482 1.00 37.66 251 GLU A C 1
ATOM 2018 O O . GLU A 1 251 ? -73.909 -17.706 110.374 1.00 37.66 251 GLU A O 1
ATOM 2023 N N . GLN A 1 252 ? -75.497 -18.288 108.867 1.00 43.56 252 GLN A N 1
ATOM 2024 C CA . GLN A 1 252 ? -76.775 -17.787 109.406 1.00 43.56 252 GLN A CA 1
ATOM 2025 C C . GLN A 1 252 ? -76.732 -16.667 110.470 1.00 43.56 252 GLN A C 1
ATOM 2027 O O . GLN A 1 252 ? -76.480 -16.920 111.641 1.00 43.56 252 GLN A O 1
ATOM 2032 N N . THR A 1 253 ? -77.202 -15.462 110.119 1.00 33.50 253 THR A N 1
ATOM 2033 C CA . THR A 1 253 ? -78.460 -14.862 110.632 1.00 33.50 253 THR A CA 1
ATOM 2034 C C . THR A 1 253 ? -78.626 -13.390 110.216 1.00 33.50 253 THR A C 1
ATOM 2036 O O . THR A 1 253 ? -77.698 -12.599 110.300 1.00 33.50 253 THR A O 1
ATOM 2039 N N . ALA A 1 254 ? -79.870 -13.074 109.831 1.00 35.25 254 ALA A N 1
ATOM 2040 C CA . ALA A 1 254 ? -80.581 -11.789 109.897 1.00 35.25 254 ALA A CA 1
ATOM 2041 C C . ALA A 1 254 ? -79.966 -10.555 109.202 1.00 35.25 254 ALA A C 1
ATOM 2043 O O . ALA A 1 254 ? -79.069 -9.887 109.704 1.00 35.25 254 ALA A O 1
ATOM 2044 N N . ASP A 1 255 ? -80.570 -10.243 108.056 1.00 34.47 255 ASP A N 1
ATOM 2045 C CA . ASP A 1 255 ? -80.108 -9.339 107.012 1.00 34.47 255 ASP A CA 1
ATOM 2046 C C . ASP A 1 255 ? -80.733 -7.933 107.095 1.00 34.47 255 ASP A C 1
ATOM 2048 O O . ASP A 1 255 ? -81.906 -7.760 107.442 1.00 34.47 255 ASP A O 1
ATOM 2052 N N . GLY A 1 256 ? -79.923 -6.944 106.727 1.00 37.97 256 GLY A N 1
ATOM 2053 C CA . GLY A 1 256 ? -80.250 -5.530 106.590 1.00 37.97 256 GLY A CA 1
ATOM 2054 C C . GLY A 1 256 ? -79.060 -4.633 106.957 1.00 37.97 256 GLY A C 1
ATOM 2055 O O . GLY A 1 256 ? -78.469 -4.816 108.020 1.00 37.97 256 GLY A O 1
ATOM 2056 N N . PRO A 1 257 ? -78.754 -3.570 106.191 1.00 50.03 257 PRO A N 1
ATOM 2057 C CA . PRO A 1 257 ? -78.764 -3.407 104.737 1.00 50.03 257 PRO A CA 1
ATOM 2058 C C . PRO A 1 257 ? -77.316 -3.259 104.212 1.00 50.03 257 PRO A C 1
ATOM 2060 O O . PRO A 1 257 ? -76.533 -2.481 104.762 1.00 50.03 257 PRO A O 1
ATOM 2063 N N . LYS A 1 258 ? -76.928 -3.971 103.145 1.00 39.47 258 LYS A N 1
ATOM 2064 C CA . LYS A 1 258 ? -75.536 -3.963 102.658 1.00 39.47 258 LYS A CA 1
ATOM 2065 C C . LYS A 1 258 ? -75.391 -3.319 101.274 1.00 39.47 258 LYS A C 1
ATOM 2067 O O . LYS A 1 258 ? -75.807 -3.874 100.270 1.00 39.47 258 LYS A O 1
ATOM 2072 N N . ILE A 1 259 ? -74.809 -2.119 101.310 1.00 40.38 259 ILE A N 1
ATOM 2073 C CA . ILE A 1 259 ? -73.754 -1.593 100.428 1.00 40.38 259 ILE A CA 1
ATOM 2074 C C . ILE A 1 259 ? -73.993 -1.758 98.918 1.00 40.38 259 ILE A C 1
ATOM 2076 O O . ILE A 1 259 ? -73.663 -2.764 98.303 1.00 40.38 259 ILE A O 1
ATOM 2080 N N . MET A 1 260 ? -74.466 -0.668 98.314 1.00 42.62 260 MET A N 1
ATOM 2081 C CA . MET A 1 260 ? -74.219 -0.338 96.913 1.00 42.62 260 MET A CA 1
ATOM 2082 C C . MET A 1 260 ? -72.778 0.176 96.784 1.00 42.62 260 MET A C 1
ATOM 2084 O O . MET A 1 260 ? -72.526 1.279 97.262 1.00 42.62 260 MET A O 1
ATOM 2088 N N . ALA A 1 261 ? -71.854 -0.600 96.203 1.00 46.62 261 ALA A N 1
ATOM 2089 C CA . ALA A 1 261 ? -70.569 -0.110 95.654 1.00 46.62 261 ALA A CA 1
ATOM 2090 C C . ALA A 1 261 ? -69.674 -1.193 94.997 1.00 46.62 261 ALA A C 1
ATOM 2092 O O . ALA A 1 261 ? -68.603 -0.838 94.523 1.00 46.62 261 ALA A O 1
ATOM 2093 N N . GLU A 1 262 ? -70.038 -2.483 94.964 1.00 44.84 262 GLU A N 1
ATOM 2094 C CA . GLU A 1 262 ? -69.096 -3.540 94.522 1.00 44.84 262 GLU A CA 1
ATOM 2095 C C . GLU A 1 262 ? -69.249 -3.995 93.054 1.00 44.84 262 GLU A C 1
ATOM 2097 O O . GLU A 1 262 ? -68.296 -4.528 92.501 1.00 44.84 262 GLU A O 1
ATOM 2102 N N . ASP A 1 263 ? -70.368 -3.706 92.376 1.00 47.06 263 ASP A N 1
ATOM 2103 C CA . ASP A 1 263 ? -70.579 -4.110 90.968 1.00 47.06 263 ASP A CA 1
ATOM 2104 C C . ASP A 1 263 ? -69.973 -3.137 89.927 1.00 47.06 263 ASP A C 1
ATOM 2106 O O . ASP A 1 263 ? -69.970 -3.438 88.733 1.00 47.06 263 ASP A O 1
ATOM 2110 N N . SER A 1 264 ? -69.479 -1.954 90.328 1.00 52.81 264 SER A N 1
ATOM 2111 C CA . SER A 1 264 ? -68.961 -0.961 89.366 1.00 52.81 264 SER A CA 1
ATOM 2112 C C . SER A 1 264 ? -67.504 -1.196 88.968 1.00 52.81 264 SER A C 1
ATOM 2114 O O . SER A 1 264 ? -67.156 -0.919 87.828 1.00 52.81 264 SER A O 1
ATOM 2116 N N . ALA A 1 265 ? -66.671 -1.733 89.868 1.00 52.41 265 ALA A N 1
ATOM 2117 C CA . ALA A 1 265 ? -65.251 -1.965 89.596 1.00 52.41 265 ALA A CA 1
ATOM 2118 C C . ALA A 1 265 ? -65.040 -3.116 88.593 1.00 52.41 265 ALA A C 1
ATOM 2120 O O . ALA A 1 265 ? -64.317 -2.947 87.617 1.00 52.41 265 ALA A O 1
ATOM 2121 N N . ASP A 1 266 ? -65.764 -4.232 88.754 1.00 53.00 266 ASP A N 1
ATOM 2122 C CA . ASP A 1 266 ? -65.715 -5.372 87.820 1.00 53.00 266 ASP A CA 1
ATOM 2123 C C . ASP A 1 266 ? -66.241 -5.001 86.419 1.00 53.00 266 ASP A C 1
ATOM 2125 O O . ASP A 1 266 ? -65.726 -5.459 85.396 1.00 53.00 266 ASP A O 1
ATOM 2129 N N . ALA A 1 267 ? -67.250 -4.125 86.352 1.00 59.31 267 ALA A N 1
ATOM 2130 C CA . ALA A 1 267 ? -67.783 -3.620 85.090 1.00 59.31 267 ALA A CA 1
ATOM 2131 C C . ALA A 1 267 ? -66.832 -2.622 84.402 1.00 59.31 267 ALA A C 1
ATOM 2133 O O . ALA A 1 267 ? -66.716 -2.642 83.176 1.00 59.31 267 ALA A O 1
ATOM 2134 N N . GLU A 1 268 ? -66.137 -1.773 85.166 1.00 61.62 268 GLU A N 1
ATOM 2135 C CA . GLU A 1 268 ? -65.128 -0.835 84.654 1.00 61.62 268 GLU A CA 1
ATOM 2136 C C . GLU A 1 268 ? -63.882 -1.563 84.129 1.00 61.62 268 GLU A C 1
ATOM 2138 O O . GLU A 1 268 ? -63.363 -1.220 83.062 1.00 61.62 268 GLU A O 1
ATOM 2143 N N . GLU A 1 269 ? -63.433 -2.609 84.821 1.00 63.00 269 GLU A N 1
ATOM 2144 C CA . GLU A 1 269 ? -62.245 -3.377 84.442 1.00 63.00 269 GLU A CA 1
ATOM 2145 C C . GLU A 1 269 ? -62.528 -4.305 83.242 1.00 63.00 269 GLU A C 1
ATOM 2147 O O . GLU A 1 269 ? -61.745 -4.349 82.285 1.00 63.00 269 GLU A O 1
ATOM 2152 N N . SER A 1 270 ? -63.723 -4.914 83.181 1.00 68.94 270 SER A N 1
ATOM 2153 C CA . SER A 1 270 ? -64.209 -5.624 81.986 1.00 68.94 270 SER A CA 1
ATOM 2154 C C . SER A 1 270 ? -64.411 -4.695 80.779 1.00 68.94 270 SER A C 1
ATOM 2156 O O . SER A 1 270 ? -64.198 -5.125 79.640 1.00 68.94 270 SER A O 1
ATOM 2158 N N . PHE A 1 271 ? -64.819 -3.440 80.994 1.00 74.56 271 PHE A N 1
ATOM 2159 C CA . PHE A 1 271 ? -64.939 -2.438 79.932 1.00 74.56 271 PHE A CA 1
ATOM 2160 C C . PHE A 1 271 ? -63.559 -2.032 79.385 1.00 74.56 271 PHE A C 1
ATOM 2162 O O . PHE A 1 271 ? -63.380 -1.975 78.166 1.00 74.56 271 PHE A O 1
ATOM 2169 N N . CYS A 1 272 ? -62.559 -1.861 80.257 1.00 73.38 272 CYS A N 1
ATOM 2170 C CA . CYS A 1 272 ? -61.176 -1.569 79.861 1.00 73.38 272 CYS A CA 1
ATOM 2171 C C . CYS A 1 272 ? -60.556 -2.687 79.003 1.00 73.38 272 CYS A C 1
ATOM 2173 O O . CYS A 1 272 ? -59.915 -2.406 77.987 1.00 73.38 272 CYS A O 1
ATOM 2175 N N . ILE A 1 273 ? -60.776 -3.960 79.356 1.00 74.50 273 ILE A N 1
ATOM 2176 C CA . ILE A 1 273 ? -60.302 -5.105 78.556 1.00 74.50 273 ILE A CA 1
ATOM 2177 C C . ILE A 1 273 ? -60.977 -5.130 77.174 1.00 74.50 273 ILE A C 1
ATOM 2179 O O . ILE A 1 273 ? -60.320 -5.403 76.165 1.00 74.50 273 ILE A O 1
ATOM 2183 N N . ALA A 1 274 ? -62.275 -4.820 77.098 1.00 75.62 274 ALA A N 1
ATOM 2184 C CA . ALA A 1 274 ? -63.003 -4.763 75.830 1.00 75.62 274 ALA A CA 1
ATOM 2185 C C . ALA A 1 274 ? -62.503 -3.628 74.914 1.00 75.62 274 ALA A C 1
ATOM 2187 O O . ALA A 1 274 ? -62.362 -3.828 73.704 1.00 75.62 274 ALA A O 1
ATOM 2188 N N . GLU A 1 275 ? -62.188 -2.460 75.477 1.00 81.81 275 GLU A N 1
ATOM 2189 C CA . GLU A 1 275 ? -61.619 -1.328 74.738 1.00 81.81 275 GLU A CA 1
ATOM 2190 C C . GLU A 1 275 ? -60.208 -1.639 74.209 1.00 81.81 275 GLU A C 1
ATOM 2192 O O . GLU A 1 275 ? -59.907 -1.361 73.042 1.00 81.81 275 GLU A O 1
ATOM 2197 N N . LEU A 1 276 ? -59.366 -2.292 75.021 1.00 76.25 276 LEU A N 1
ATOM 2198 C CA . LEU A 1 276 ? -58.040 -2.755 74.601 1.00 76.25 276 LEU A CA 1
ATOM 2199 C C . LEU A 1 276 ? -58.125 -3.791 73.473 1.00 76.25 276 LEU A C 1
ATOM 2201 O O . LEU A 1 276 ? -57.411 -3.649 72.481 1.00 76.25 276 LEU A O 1
ATOM 2205 N N . LYS A 1 277 ? -59.039 -4.771 73.555 1.00 78.12 277 LYS A N 1
ATOM 2206 C CA . LYS A 1 277 ? -59.276 -5.749 72.471 1.00 78.12 277 LYS A CA 1
ATOM 2207 C C . LYS A 1 277 ? -59.701 -5.079 71.164 1.00 78.12 277 LYS A C 1
ATOM 2209 O O . LYS A 1 277 ? -59.215 -5.458 70.102 1.00 78.12 277 LYS A O 1
ATOM 2214 N N . ASN A 1 278 ? -60.558 -4.060 71.231 1.00 82.50 278 ASN A N 1
ATOM 2215 C CA . ASN A 1 278 ? -61.015 -3.328 70.047 1.00 82.50 278 ASN A CA 1
ATOM 2216 C C . ASN A 1 278 ? -59.874 -2.517 69.402 1.00 82.50 278 ASN A C 1
ATOM 2218 O O . ASN A 1 278 ? -59.700 -2.527 68.183 1.00 82.50 278 ASN A O 1
ATOM 2222 N N . ARG A 1 279 ? -59.031 -1.869 70.218 1.00 81.38 279 ARG A N 1
ATOM 2223 C CA . ARG A 1 279 ? -57.804 -1.206 69.743 1.00 81.38 279 ARG A CA 1
ATOM 2224 C C . ARG A 1 279 ? -56.842 -2.182 69.068 1.00 81.38 279 ARG A C 1
ATOM 2226 O O . ARG A 1 279 ? -56.333 -1.861 67.998 1.00 81.38 279 ARG A O 1
ATOM 2233 N N . LEU A 1 280 ? -56.642 -3.361 69.657 1.00 78.38 280 LEU A N 1
ATOM 2234 C CA . LEU A 1 280 ? -55.769 -4.409 69.122 1.00 78.38 280 LEU A CA 1
ATOM 2235 C C . LEU A 1 280 ? -56.270 -4.904 67.756 1.00 78.38 280 LEU A C 1
ATOM 2237 O O . LEU A 1 280 ? -55.508 -4.899 66.795 1.00 78.38 280 LEU A O 1
ATOM 2241 N N . GLN A 1 281 ? -57.572 -5.184 67.629 1.00 82.94 281 GLN A N 1
ATOM 2242 C CA . GLN A 1 281 ? -58.195 -5.570 66.355 1.00 82.94 281 GLN A CA 1
ATOM 2243 C C . GLN A 1 281 ? -58.053 -4.506 65.258 1.00 82.94 281 GLN A C 1
ATOM 2245 O O . GLN A 1 281 ? -57.798 -4.839 64.100 1.00 82.94 281 GLN A O 1
ATOM 2250 N N . ASN A 1 282 ? -58.212 -3.224 65.600 1.00 80.38 282 ASN A N 1
ATOM 2251 C CA . ASN A 1 282 ? -58.035 -2.139 64.632 1.00 80.38 282 ASN A CA 1
ATOM 2252 C C . ASN A 1 282 ? -56.571 -2.022 64.175 1.00 80.38 282 ASN A C 1
ATOM 2254 O O . ASN A 1 282 ? -56.318 -1.806 62.993 1.00 80.38 282 ASN A O 1
ATOM 2258 N N . MET A 1 283 ? -55.609 -2.219 65.082 1.00 77.75 283 MET A N 1
ATOM 2259 C CA . MET A 1 283 ? -54.182 -2.204 64.745 1.00 77.75 283 MET A CA 1
ATOM 2260 C C . MET A 1 283 ? -53.749 -3.419 63.919 1.00 77.75 283 MET A C 1
ATOM 2262 O O . MET A 1 283 ? -52.963 -3.259 62.989 1.00 77.75 283 MET A O 1
ATOM 2266 N N . GLU A 1 284 ? -54.278 -4.610 64.211 1.00 79.50 284 GLU A N 1
ATOM 2267 C CA . GLU A 1 284 ? -54.051 -5.824 63.414 1.00 79.50 284 GLU A CA 1
ATOM 2268 C C . GLU A 1 284 ? -54.589 -5.669 61.984 1.00 79.50 284 GLU A C 1
ATOM 2270 O O . GLU A 1 284 ? -53.933 -6.080 61.024 1.00 79.50 284 GLU A O 1
ATOM 2275 N N . LYS A 1 285 ? -55.748 -5.018 61.827 1.00 84.69 285 LYS A N 1
ATOM 2276 C CA . LYS A 1 285 ? -56.314 -4.691 60.514 1.00 84.69 285 LYS A CA 1
ATOM 2277 C C . LYS A 1 285 ? -55.440 -3.701 59.736 1.00 84.69 285 LYS A C 1
ATOM 2279 O O . LYS A 1 285 ? -55.133 -3.959 58.576 1.00 84.69 285 LYS A O 1
ATOM 2284 N N . ASP A 1 286 ? -54.991 -2.620 60.373 1.00 80.19 286 ASP A N 1
ATOM 2285 C CA . ASP A 1 286 ? -54.072 -1.651 59.753 1.00 80.19 286 ASP A CA 1
ATOM 2286 C C . ASP A 1 286 ? -52.743 -2.310 59.320 1.00 80.19 286 ASP A C 1
ATOM 2288 O O . ASP A 1 286 ? -52.173 -1.958 58.283 1.00 80.19 286 ASP A O 1
ATOM 2292 N N . LEU A 1 287 ? -52.245 -3.282 60.096 1.00 79.00 287 LEU A N 1
ATOM 2293 C CA . LEU A 1 287 ? -51.057 -4.080 59.766 1.00 79.00 287 LEU A CA 1
ATOM 2294 C C . LEU A 1 287 ? -51.280 -4.944 58.517 1.00 79.00 287 LEU A C 1
ATOM 2296 O O . LEU A 1 287 ? -50.417 -4.973 57.636 1.00 79.00 287 LEU A O 1
ATOM 2300 N N . ALA A 1 288 ? -52.440 -5.597 58.409 1.00 80.00 288 ALA A N 1
ATOM 2301 C CA . ALA A 1 288 ? -52.812 -6.388 57.238 1.00 80.00 288 ALA A CA 1
ATOM 2302 C C . ALA A 1 288 ? -52.914 -5.523 55.967 1.00 80.00 288 ALA A C 1
ATOM 2304 O O . ALA A 1 288 ? -52.320 -5.871 54.943 1.00 80.00 288 ALA A O 1
ATOM 2305 N N . ASP A 1 289 ? -53.564 -4.358 56.057 1.00 82.75 289 ASP A N 1
ATOM 2306 C CA . ASP A 1 289 ? -53.696 -3.416 54.938 1.00 82.75 289 ASP A CA 1
ATOM 2307 C C . ASP A 1 289 ? -52.315 -2.900 54.471 1.00 82.75 289 ASP A C 1
ATOM 2309 O O . ASP A 1 289 ? -52.054 -2.775 53.269 1.00 82.75 289 ASP A O 1
ATOM 2313 N N . LYS A 1 290 ? -51.378 -2.645 55.401 1.00 80.19 290 LYS A N 1
ATOM 2314 C CA . LYS A 1 290 ? -49.994 -2.265 55.056 1.00 80.19 290 LYS A CA 1
ATOM 2315 C C . LYS A 1 290 ? -49.183 -3.413 54.446 1.00 80.19 290 LYS A C 1
ATOM 2317 O O . LYS A 1 290 ? -48.378 -3.154 53.548 1.00 80.19 290 LYS A O 1
ATOM 2322 N N . MET A 1 291 ? -49.379 -4.658 54.889 1.00 76.75 291 MET A N 1
ATOM 2323 C CA . MET A 1 291 ? -48.727 -5.829 54.282 1.00 76.75 291 MET A CA 1
ATOM 2324 C C . MET A 1 291 ? -49.169 -6.037 52.828 1.00 76.75 291 MET A C 1
ATOM 2326 O O . MET A 1 291 ? -48.327 -6.314 51.969 1.00 76.75 291 MET A O 1
ATOM 2330 N N . GLU A 1 292 ? -50.456 -5.848 52.528 1.00 84.88 292 GLU A N 1
ATOM 2331 C CA . GLU A 1 292 ? -50.992 -5.960 51.165 1.00 84.88 292 GLU A CA 1
ATOM 2332 C C . GLU A 1 292 ? -50.414 -4.875 50.238 1.00 84.88 292 GLU A C 1
ATOM 2334 O O . GLU A 1 292 ? -49.965 -5.164 49.123 1.00 84.88 292 GLU A O 1
ATOM 2339 N N . GLN A 1 293 ? -50.312 -3.632 50.725 1.00 81.62 293 GLN A N 1
ATOM 2340 C CA . GLN A 1 293 ? -49.661 -2.539 49.991 1.00 81.62 293 GLN A CA 1
ATOM 2341 C C . GLN A 1 293 ? -48.177 -2.826 49.711 1.00 81.62 293 GLN A C 1
ATOM 2343 O O . GLN A 1 293 ? -47.695 -2.560 48.606 1.00 81.62 293 GLN A O 1
ATOM 2348 N N . LEU A 1 294 ? -47.457 -3.410 50.675 1.00 79.56 294 LEU A N 1
ATOM 2349 C CA . LEU A 1 294 ? -46.059 -3.827 50.513 1.00 79.56 294 LEU A CA 1
ATOM 2350 C C . LEU A 1 294 ? -45.898 -4.915 49.445 1.00 79.56 294 LEU A C 1
ATOM 2352 O O . LEU A 1 294 ? -45.012 -4.803 48.595 1.00 79.56 294 LEU A O 1
ATOM 2356 N N . GLN A 1 295 ? -46.764 -5.932 49.442 1.00 79.12 295 GLN A N 1
ATOM 2357 C CA . GLN A 1 295 ? -46.748 -6.985 48.420 1.00 79.12 295 GLN A CA 1
ATOM 2358 C C . GLN A 1 295 ? -47.042 -6.434 47.022 1.00 79.12 295 GLN A C 1
ATOM 2360 O O . GLN A 1 295 ? -46.329 -6.765 46.071 1.00 79.12 295 GLN A O 1
ATOM 2365 N N . SER A 1 296 ? -48.036 -5.550 46.891 1.00 83.19 296 SER A N 1
ATOM 2366 C CA . SER A 1 296 ? -48.343 -4.904 45.611 1.00 83.19 296 SER A CA 1
ATOM 2367 C C . SER A 1 296 ? -47.177 -4.044 45.110 1.00 83.19 296 SER A C 1
ATOM 2369 O O . SER A 1 296 ? -46.865 -4.070 43.917 1.00 83.19 296 SER A O 1
ATOM 2371 N N . ALA A 1 297 ? -46.516 -3.296 46.000 1.00 75.94 297 ALA A N 1
ATOM 2372 C CA . ALA A 1 297 ? -45.365 -2.468 45.648 1.00 75.94 297 ALA A CA 1
ATOM 2373 C C . ALA A 1 297 ? -44.147 -3.316 45.237 1.00 75.94 297 ALA A C 1
ATOM 2375 O O . ALA A 1 297 ? -43.475 -2.987 44.259 1.00 75.94 297 ALA A O 1
ATOM 2376 N N . ALA A 1 298 ? -43.890 -4.427 45.935 1.00 73.62 298 ALA A N 1
ATOM 2377 C CA . ALA A 1 298 ? -42.811 -5.358 45.609 1.00 73.62 298 ALA A CA 1
ATOM 2378 C C . ALA A 1 298 ? -43.021 -6.042 44.245 1.00 73.62 298 ALA A C 1
ATOM 2380 O O . ALA A 1 298 ? -42.078 -6.142 43.456 1.00 73.62 298 ALA A O 1
ATOM 2381 N N . GLY A 1 299 ? -44.258 -6.446 43.930 1.00 79.00 299 GLY A N 1
ATOM 2382 C CA . GLY A 1 299 ? -44.614 -7.016 42.626 1.00 79.00 299 GLY A CA 1
ATOM 2383 C C . GLY A 1 299 ? -44.389 -6.037 41.470 1.00 79.00 299 GLY A C 1
ATOM 2384 O O . GLY A 1 299 ? -43.747 -6.385 40.480 1.00 79.00 299 GLY A O 1
ATOM 2385 N N . ALA A 1 300 ? -44.828 -4.783 41.628 1.00 78.44 300 ALA A N 1
ATOM 2386 C CA . ALA A 1 300 ? -44.609 -3.733 40.630 1.00 78.44 300 ALA A CA 1
ATOM 2387 C C . ALA A 1 300 ? -43.115 -3.422 40.412 1.00 78.44 300 ALA A C 1
ATOM 2389 O O . ALA A 1 300 ? -42.695 -3.131 39.288 1.00 78.44 300 ALA A O 1
ATOM 2390 N N . LEU A 1 301 ? -42.303 -3.499 41.474 1.00 76.06 301 LEU A N 1
ATOM 2391 C CA . LEU A 1 301 ? -40.855 -3.317 41.381 1.00 76.06 301 LEU A CA 1
ATOM 2392 C C . LEU A 1 301 ? -40.209 -4.451 40.575 1.00 76.06 301 LEU A C 1
ATOM 2394 O O . LEU A 1 301 ? -39.461 -4.177 39.641 1.00 76.06 301 LEU A O 1
ATOM 2398 N N . SER A 1 302 ? -40.555 -5.704 40.890 1.00 78.06 302 SER A N 1
ATOM 2399 C CA . SER A 1 302 ? -40.044 -6.897 40.204 1.00 78.06 302 SER A CA 1
ATOM 2400 C C . SER A 1 302 ? -40.342 -6.876 38.701 1.00 78.06 302 SER A C 1
ATOM 2402 O O . SER A 1 302 ? -39.451 -7.151 37.894 1.00 78.06 302 SER A O 1
ATOM 2404 N N . GLU A 1 303 ? -41.555 -6.475 38.312 1.00 81.62 303 GLU A N 1
ATOM 2405 C CA . GLU A 1 303 ? -41.938 -6.370 36.902 1.00 81.62 303 GLU A CA 1
ATOM 2406 C C . GLU A 1 303 ? -41.142 -5.278 36.163 1.00 81.62 303 GLU A C 1
ATOM 2408 O O . GLU A 1 303 ? -40.674 -5.496 35.041 1.00 81.62 303 GLU A O 1
ATOM 2413 N N . LYS A 1 304 ? -40.922 -4.114 36.795 1.00 78.12 304 LYS A N 1
ATOM 2414 C CA . LYS A 1 304 ? -40.060 -3.054 36.241 1.00 78.12 304 LYS A CA 1
ATOM 2415 C C . LYS A 1 304 ? -38.605 -3.519 36.098 1.00 78.12 304 LYS A C 1
ATOM 2417 O O . LYS A 1 304 ? -37.982 -3.203 35.086 1.00 78.12 304 LYS A O 1
ATOM 2422 N N . THR A 1 305 ? -38.073 -4.279 37.058 1.00 72.56 305 THR A N 1
ATOM 2423 C CA . THR A 1 305 ? -36.702 -4.815 36.998 1.00 72.56 305 THR A CA 1
ATOM 2424 C C . THR A 1 305 ? -36.527 -5.814 35.851 1.00 72.56 305 THR A C 1
ATOM 2426 O O . THR A 1 305 ? -35.531 -5.738 35.137 1.00 72.56 305 THR A O 1
ATOM 2429 N N . ALA A 1 306 ? -37.505 -6.692 35.611 1.00 79.12 306 ALA A N 1
ATOM 2430 C CA . ALA A 1 306 ? -37.462 -7.637 34.492 1.00 79.12 306 ALA A CA 1
ATOM 2431 C C . ALA A 1 306 ? -37.452 -6.922 33.126 1.00 79.12 306 ALA A C 1
ATOM 2433 O O . ALA A 1 306 ? -36.602 -7.206 32.285 1.00 79.12 306 ALA A O 1
ATOM 2434 N N . ARG A 1 307 ? -38.324 -5.919 32.937 1.00 77.81 307 ARG A N 1
ATOM 2435 C CA . ARG A 1 307 ? -38.378 -5.127 31.691 1.00 77.81 307 ARG A CA 1
ATOM 2436 C C . ARG A 1 307 ? -37.087 -4.350 31.415 1.00 77.81 307 ARG A C 1
ATOM 2438 O O . ARG A 1 307 ? -36.740 -4.143 30.255 1.00 77.81 307 ARG A O 1
ATOM 2445 N N . LEU A 1 308 ? -36.396 -3.890 32.461 1.00 74.06 308 LEU A N 1
ATOM 2446 C CA . LEU A 1 308 ? -35.089 -3.243 32.323 1.00 74.06 308 LEU A CA 1
ATOM 2447 C C . LEU A 1 308 ? -34.021 -4.235 31.858 1.00 74.06 308 LEU A C 1
ATOM 2449 O O . LEU A 1 308 ? -33.243 -3.901 30.971 1.00 74.06 308 LEU A O 1
ATOM 2453 N N . HIS A 1 309 ? -34.028 -5.451 32.403 1.00 76.06 309 HIS A N 1
ATOM 2454 C CA . HIS A 1 309 ? -33.073 -6.490 32.031 1.00 76.06 309 HIS A CA 1
ATOM 2455 C C . HIS A 1 309 ? -33.221 -6.931 30.565 1.00 76.06 309 HIS A C 1
ATOM 2457 O O . HIS A 1 309 ? -32.226 -7.025 29.849 1.00 76.06 309 HIS A O 1
ATOM 2463 N N . ASP A 1 310 ? -34.458 -7.117 30.090 1.00 76.31 310 ASP A N 1
ATOM 2464 C CA . ASP A 1 310 ? -34.724 -7.436 28.678 1.00 76.31 310 ASP A CA 1
ATOM 2465 C C . ASP A 1 310 ? -34.208 -6.327 27.746 1.00 76.31 310 ASP A C 1
ATOM 2467 O O . ASP A 1 310 ? -33.549 -6.592 26.743 1.00 76.31 310 ASP A O 1
ATOM 2471 N N . ARG A 1 311 ? -34.432 -5.062 28.116 1.00 74.44 311 ARG A N 1
ATOM 2472 C CA . ARG A 1 311 ? -33.998 -3.907 27.320 1.00 74.44 311 ARG A CA 1
ATOM 2473 C C . ARG A 1 311 ? -32.480 -3.711 27.332 1.00 74.44 311 ARG A C 1
ATOM 2475 O O . ARG A 1 311 ? -31.920 -3.256 26.339 1.00 74.44 311 ARG A O 1
ATOM 2482 N N . GLU A 1 312 ? -31.809 -4.052 28.430 1.00 71.06 312 GLU A N 1
ATOM 2483 C CA . GLU A 1 312 ? -30.345 -4.052 28.520 1.00 71.06 312 GLU A CA 1
ATOM 2484 C C . GLU A 1 312 ? -29.724 -5.119 27.610 1.00 71.06 312 GLU A C 1
ATOM 2486 O O . GLU A 1 312 ? -28.725 -4.858 26.937 1.00 71.06 312 GLU A O 1
ATOM 2491 N N . LYS A 1 313 ? -30.363 -6.288 27.510 1.00 74.88 313 LYS A N 1
ATOM 2492 C CA . LYS A 1 313 ? -29.965 -7.341 26.573 1.00 74.88 313 LYS A CA 1
ATOM 2493 C C . LYS A 1 313 ? -30.111 -6.900 25.112 1.00 74.88 313 LYS A C 1
ATOM 2495 O O . LYS A 1 313 ? -29.158 -7.048 24.349 1.00 74.88 313 LYS A O 1
ATOM 2500 N N . ASP A 1 314 ? -31.243 -6.296 24.743 1.00 70.50 314 ASP A N 1
ATOM 2501 C CA . ASP A 1 314 ? -31.460 -5.770 23.384 1.00 70.50 314 ASP A CA 1
ATOM 2502 C C . ASP A 1 314 ? -30.387 -4.734 22.994 1.00 70.50 314 ASP A C 1
ATOM 2504 O O . ASP A 1 314 ? -29.885 -4.730 21.868 1.00 70.50 314 ASP A O 1
ATOM 2508 N N . LEU A 1 315 ? -29.991 -3.867 23.936 1.00 69.06 315 LEU A N 1
ATOM 2509 C CA . LEU A 1 315 ? -28.926 -2.882 23.723 1.00 69.06 315 LEU A CA 1
ATOM 2510 C C . LEU A 1 315 ? -27.550 -3.535 23.530 1.00 69.06 315 LEU A C 1
ATOM 2512 O O . LEU A 1 315 ? -26.770 -3.073 22.695 1.00 69.06 315 LEU A O 1
ATOM 2516 N N . GLN A 1 316 ? -27.244 -4.608 24.265 1.00 68.75 316 GLN A N 1
ATOM 2517 C CA . GLN A 1 316 ? -25.997 -5.358 24.081 1.00 68.75 316 GLN A CA 1
ATOM 2518 C C . GLN A 1 316 ? -25.932 -6.053 22.718 1.00 68.75 316 GLN A C 1
ATOM 2520 O O . GLN A 1 316 ? -24.866 -6.075 22.100 1.00 68.75 316 GLN A O 1
ATOM 2525 N N . ASP A 1 317 ? -27.045 -6.606 22.241 1.00 69.00 317 ASP A N 1
ATOM 2526 C CA . ASP A 1 317 ? -27.090 -7.289 20.948 1.00 69.00 317 ASP A CA 1
ATOM 2527 C C . ASP A 1 317 ? -26.958 -6.289 19.782 1.00 69.00 317 ASP A C 1
ATOM 2529 O O . ASP A 1 317 ? -26.139 -6.507 18.886 1.00 69.00 317 ASP A O 1
ATOM 2533 N N . LEU A 1 318 ? -27.620 -5.126 19.856 1.00 65.94 318 LEU A N 1
ATOM 2534 C CA . LEU A 1 318 ? -27.432 -4.030 18.890 1.00 65.94 318 LEU A CA 1
ATOM 2535 C C . LEU A 1 318 ? -25.992 -3.485 18.876 1.00 65.94 318 LEU A C 1
ATOM 2537 O O . LEU A 1 318 ? -25.458 -3.154 17.815 1.00 65.94 318 LEU A O 1
ATOM 2541 N N . ALA A 1 319 ? -25.338 -3.394 20.039 1.00 60.72 319 ALA A N 1
ATOM 2542 C CA . ALA A 1 319 ? -23.947 -2.946 20.126 1.00 60.72 319 ALA A CA 1
ATOM 2543 C C . ALA A 1 319 ? -22.976 -3.925 19.441 1.00 60.72 319 ALA A C 1
ATOM 2545 O O . ALA A 1 319 ? -22.045 -3.485 18.763 1.00 60.72 319 ALA A O 1
ATOM 2546 N N . LYS A 1 320 ? -23.213 -5.238 19.564 1.00 69.00 320 LYS A N 1
ATOM 2547 C CA . LYS A 1 320 ? -22.423 -6.267 18.866 1.00 69.00 320 LYS A CA 1
ATOM 2548 C C . LYS A 1 320 ? -22.605 -6.194 17.354 1.00 69.00 320 LYS A C 1
ATOM 2550 O O . LYS A 1 320 ? -21.611 -6.212 16.634 1.00 69.00 320 LYS A O 1
ATOM 2555 N N . GLU A 1 321 ? -23.845 -6.065 16.883 1.00 64.88 321 GLU A N 1
ATOM 2556 C CA . GLU A 1 321 ? -24.153 -5.977 15.450 1.00 64.88 321 GLU A CA 1
ATOM 2557 C C . GLU A 1 321 ? -23.483 -4.746 14.809 1.00 64.88 321 GLU A C 1
ATOM 2559 O O . GLU A 1 321 ? -22.872 -4.838 13.741 1.00 64.88 321 GLU A O 1
ATOM 2564 N N . ARG A 1 322 ? -23.482 -3.607 15.519 1.00 64.00 322 ARG A N 1
ATOM 2565 C CA . ARG A 1 322 ? -22.727 -2.408 15.124 1.00 64.00 322 ARG A CA 1
ATOM 2566 C C . ARG A 1 322 ? -21.222 -2.680 15.041 1.00 64.00 322 ARG A C 1
ATOM 2568 O O . ARG A 1 322 ? -20.595 -2.306 14.052 1.00 64.00 322 ARG A O 1
ATOM 2575 N N . ASP A 1 323 ? -20.632 -3.299 16.062 1.00 64.88 323 ASP A N 1
ATOM 2576 C CA . ASP A 1 323 ? -19.186 -3.556 16.100 1.00 64.88 323 ASP A CA 1
ATOM 2577 C C . ASP A 1 323 ? -18.733 -4.519 14.993 1.00 64.88 323 ASP A C 1
ATOM 2579 O O . ASP A 1 323 ? -17.646 -4.352 14.432 1.00 64.88 323 ASP A O 1
ATOM 2583 N N . GLU A 1 324 ? -19.550 -5.515 14.651 1.00 68.19 324 GLU A N 1
ATOM 2584 C CA . GLU A 1 324 ? -19.292 -6.429 13.534 1.00 68.19 324 GLU A CA 1
ATOM 2585 C C . GLU A 1 324 ? -19.365 -5.714 12.181 1.00 68.19 324 GLU A C 1
ATOM 2587 O O . GLU A 1 324 ? -18.466 -5.882 11.350 1.00 68.19 324 GLU A O 1
ATOM 2592 N N . TYR A 1 325 ? -20.371 -4.859 11.981 1.00 54.72 325 TYR A N 1
ATOM 2593 C CA . TYR A 1 325 ? -20.512 -4.067 10.760 1.00 54.72 325 TYR A CA 1
ATOM 2594 C C . TYR A 1 325 ? -19.351 -3.082 10.567 1.00 54.72 325 TYR A C 1
ATOM 2596 O O . TYR A 1 325 ? -18.773 -3.014 9.481 1.00 54.72 325 TYR A O 1
ATOM 2604 N N . VAL A 1 326 ? -18.948 -2.366 11.624 1.00 58.94 326 VAL A N 1
ATOM 2605 C CA . VAL A 1 326 ? -17.793 -1.451 11.575 1.00 58.94 326 VAL A CA 1
ATOM 2606 C C . VAL A 1 326 ? -16.526 -2.219 11.199 1.00 58.94 326 VAL A C 1
ATOM 2608 O O . VAL A 1 326 ? -15.838 -1.828 10.262 1.00 58.94 326 VAL A O 1
ATOM 2611 N N . LYS A 1 327 ? -16.260 -3.369 11.835 1.00 66.81 327 LYS A N 1
ATOM 2612 C CA . LYS A 1 327 ? -15.109 -4.223 11.486 1.00 66.81 327 LYS A CA 1
ATOM 2613 C C . LYS A 1 327 ? -15.128 -4.689 10.029 1.00 66.81 327 LYS A C 1
ATOM 2615 O O . LYS A 1 327 ? -14.060 -4.831 9.433 1.00 66.81 327 LYS A O 1
ATOM 2620 N N . HIS A 1 328 ? -16.304 -4.977 9.473 1.00 59.97 328 HIS A N 1
ATOM 2621 C CA . HIS A 1 328 ? -16.449 -5.367 8.071 1.00 59.97 328 HIS A CA 1
ATOM 2622 C C . HIS A 1 328 ? -16.084 -4.211 7.134 1.00 59.97 328 HIS A C 1
ATOM 2624 O O . HIS A 1 328 ? -15.231 -4.370 6.262 1.00 59.97 328 HIS A O 1
ATOM 2630 N N . VAL A 1 329 ? -16.681 -3.034 7.343 1.00 54.44 329 VAL A N 1
ATOM 2631 C CA . VAL A 1 329 ? -16.431 -1.855 6.500 1.00 54.44 329 VAL A CA 1
ATOM 2632 C C . VAL A 1 329 ? -14.980 -1.381 6.607 1.00 54.44 329 VAL A C 1
ATOM 2634 O O . VAL A 1 329 ? -14.379 -1.056 5.584 1.00 54.44 329 VAL A O 1
ATOM 2637 N N . THR A 1 330 ? -14.383 -1.403 7.804 1.00 57.66 330 THR A N 1
ATOM 2638 C CA . THR A 1 330 ? -12.966 -1.057 7.998 1.00 57.66 330 THR A CA 1
ATOM 2639 C C . THR A 1 330 ? -12.051 -1.964 7.174 1.00 57.66 330 THR A C 1
ATOM 2641 O O . THR A 1 330 ? -11.212 -1.449 6.441 1.00 57.66 330 THR A O 1
ATOM 2644 N N . ARG A 1 331 ? -12.260 -3.291 7.194 1.00 66.50 331 ARG A N 1
ATOM 2645 C CA . ARG A 1 331 ? -11.466 -4.223 6.370 1.00 66.50 331 ARG A CA 1
ATOM 2646 C C . ARG A 1 331 ? -11.615 -3.968 4.874 1.00 66.50 331 ARG A C 1
ATOM 2648 O O . ARG A 1 331 ? -10.628 -4.004 4.147 1.00 66.50 331 ARG A O 1
ATOM 2655 N N . GLU A 1 332 ? -12.833 -3.717 4.399 1.00 55.41 332 GLU A N 1
ATOM 2656 C CA . GLU A 1 332 ? -13.044 -3.418 2.978 1.00 55.41 332 GLU A CA 1
ATOM 2657 C C . GLU A 1 332 ? -12.369 -2.106 2.554 1.00 55.41 332 GLU A C 1
ATOM 2659 O O . GLU A 1 332 ? -11.828 -2.024 1.450 1.00 55.41 332 GLU A O 1
ATOM 2664 N N . MET A 1 333 ? -12.379 -1.082 3.415 1.00 54.25 333 MET A N 1
ATOM 2665 C CA . MET A 1 333 ? -11.665 0.174 3.166 1.00 54.25 333 MET A CA 1
ATOM 2666 C C . MET A 1 333 ? -10.148 -0.027 3.148 1.00 54.25 333 MET A C 1
ATOM 2668 O O . MET A 1 333 ? -9.493 0.501 2.253 1.00 54.25 333 MET A O 1
ATOM 2672 N N . GLU A 1 334 ? -9.599 -0.811 4.078 1.00 64.31 334 GLU A N 1
ATOM 2673 C CA . GLU A 1 334 ? -8.173 -1.164 4.111 1.00 64.31 334 GLU A CA 1
ATOM 2674 C C . GLU A 1 334 ? -7.738 -1.875 2.823 1.00 64.31 334 GLU A C 1
ATOM 2676 O O . GLU A 1 334 ? -6.722 -1.508 2.233 1.00 64.31 334 GLU A O 1
ATOM 2681 N N . MET A 1 335 ? -8.543 -2.822 2.327 1.00 62.56 335 MET A N 1
ATOM 2682 C CA . MET A 1 335 ? -8.284 -3.487 1.045 1.00 62.56 335 MET A CA 1
ATOM 2683 C C . MET A 1 335 ? -8.275 -2.502 -0.133 1.00 62.56 335 MET A C 1
ATOM 2685 O O . MET A 1 335 ? -7.363 -2.533 -0.957 1.00 62.56 335 MET A O 1
ATOM 2689 N N . CYS A 1 336 ? -9.254 -1.593 -0.205 1.00 51.00 336 CYS A N 1
ATOM 2690 C CA . CYS A 1 336 ? -9.314 -0.602 -1.285 1.00 51.00 336 CYS A CA 1
ATOM 2691 C C . CYS A 1 336 ? -8.147 0.402 -1.220 1.00 51.00 336 CYS A C 1
ATOM 2693 O O . CYS A 1 336 ? -7.652 0.844 -2.259 1.00 51.00 336 CYS A O 1
ATOM 2695 N N . LEU A 1 337 ? -7.704 0.770 -0.013 1.00 58.19 337 LEU A N 1
ATOM 2696 C CA . LEU A 1 337 ? -6.546 1.643 0.189 1.00 58.19 337 LEU A CA 1
ATOM 2697 C C . LEU A 1 337 ? -5.253 0.971 -0.288 1.00 58.19 337 LEU A C 1
ATOM 2699 O O . LEU A 1 337 ? -4.494 1.596 -1.025 1.00 58.19 337 LEU A O 1
ATOM 2703 N N . GLN A 1 338 ? -5.046 -0.307 0.041 1.00 69.19 338 GLN A N 1
ATOM 2704 C CA . GLN A 1 338 ? -3.894 -1.079 -0.441 1.00 69.19 338 GLN A CA 1
ATOM 2705 C C . GLN A 1 338 ? -3.877 -1.215 -1.971 1.00 69.19 338 GLN A C 1
ATOM 2707 O O . GLN A 1 338 ? -2.820 -1.090 -2.600 1.00 69.19 338 GLN A O 1
ATOM 2712 N N . GLU A 1 339 ? -5.037 -1.441 -2.596 1.00 64.19 339 GLU A N 1
ATOM 2713 C CA . GLU A 1 339 ? -5.150 -1.485 -4.058 1.00 64.19 339 GLU A CA 1
ATOM 2714 C C . GLU A 1 339 ? -4.802 -0.136 -4.699 1.00 64.19 339 GLU A C 1
ATOM 2716 O O . GLU A 1 339 ? -4.047 -0.099 -5.676 1.00 64.19 339 GLU A O 1
ATOM 2721 N N . LEU A 1 340 ? -5.291 0.975 -4.138 1.00 54.56 340 LEU A N 1
ATOM 2722 C CA . LEU A 1 340 ? -4.944 2.320 -4.601 1.00 54.56 340 LEU A CA 1
ATOM 2723 C C . LEU A 1 340 ? -3.454 2.624 -4.455 1.00 54.56 340 LEU A C 1
ATOM 2725 O O . LEU A 1 340 ? -2.862 3.187 -5.373 1.00 54.56 340 LEU A O 1
ATOM 2729 N N . GLU A 1 341 ? -2.844 2.255 -3.333 1.00 66.44 341 GLU A N 1
ATOM 2730 C CA . GLU A 1 341 ? -1.423 2.487 -3.074 1.00 66.44 341 GLU A CA 1
ATOM 2731 C C . GLU A 1 341 ? -0.551 1.695 -4.058 1.00 66.44 341 GLU A C 1
ATOM 2733 O O . GLU A 1 341 ? 0.342 2.251 -4.702 1.00 66.44 341 GLU A O 1
ATOM 2738 N N . THR A 1 342 ? -0.905 0.428 -4.296 1.00 71.81 342 THR A N 1
ATOM 2739 C CA . THR A 1 342 ? -0.248 -0.428 -5.295 1.00 71.81 342 THR A CA 1
ATOM 2740 C C . THR A 1 342 ? -0.395 0.134 -6.713 1.00 71.81 342 THR A C 1
ATOM 2742 O O . THR A 1 342 ? 0.548 0.105 -7.511 1.00 71.81 342 THR A O 1
ATOM 2745 N N . LEU A 1 343 ? -1.583 0.636 -7.069 1.00 61.97 343 LEU A N 1
ATOM 2746 C CA . LEU A 1 343 ? -1.820 1.276 -8.365 1.00 61.97 343 LEU A CA 1
ATOM 2747 C C . LEU A 1 343 ? -1.059 2.603 -8.491 1.00 61.97 343 LEU A C 1
ATOM 2749 O O . LEU A 1 343 ? -0.506 2.869 -9.558 1.00 61.97 343 LEU A O 1
ATOM 2753 N N . GLY A 1 344 ? -0.973 3.386 -7.414 1.00 61.06 344 GLY A N 1
ATOM 2754 C CA . GLY A 1 344 ? -0.222 4.639 -7.339 1.00 61.06 344 GLY A CA 1
ATOM 2755 C C . GLY A 1 344 ? 1.276 4.440 -7.563 1.00 61.06 344 GLY A C 1
ATOM 2756 O O . GLY A 1 344 ? 1.859 5.115 -8.411 1.00 61.06 344 GLY A O 1
ATOM 2757 N N . GLN A 1 345 ? 1.880 3.448 -6.903 1.00 72.31 345 GLN A N 1
ATOM 2758 C CA . GLN A 1 345 ? 3.287 3.076 -7.112 1.00 72.31 345 GLN A CA 1
ATOM 2759 C C . GLN A 1 345 ? 3.546 2.650 -8.566 1.00 72.31 345 GLN A C 1
ATOM 2761 O O . GLN A 1 345 ? 4.451 3.161 -9.227 1.00 72.31 345 GLN A O 1
ATOM 2766 N N . LYS A 1 346 ? 2.686 1.782 -9.118 1.00 68.31 346 LYS A N 1
ATOM 2767 C CA . LYS A 1 346 ? 2.779 1.347 -10.523 1.00 68.31 346 LYS A CA 1
ATOM 2768 C C . LYS A 1 346 ? 2.588 2.492 -11.521 1.00 68.31 346 LYS A C 1
ATOM 2770 O O . LYS A 1 346 ? 3.085 2.394 -12.644 1.00 68.31 346 LYS A O 1
ATOM 2775 N N . LEU A 1 347 ? 1.818 3.524 -11.173 1.00 67.06 347 LEU A N 1
ATOM 2776 C CA . LEU A 1 347 ? 1.635 4.713 -12.003 1.00 67.06 347 LEU A CA 1
ATOM 2777 C C . LEU A 1 347 ? 2.883 5.600 -11.958 1.00 67.06 347 LEU A C 1
ATOM 2779 O O . LEU A 1 347 ? 3.346 6.023 -13.012 1.00 67.06 347 LEU A O 1
ATOM 2783 N N . GLN A 1 348 ? 3.460 5.825 -10.774 1.00 70.12 348 GLN A N 1
ATOM 2784 C CA . GLN A 1 348 ? 4.706 6.581 -10.615 1.00 70.12 348 GLN A CA 1
ATOM 2785 C C . GLN A 1 348 ? 5.864 5.950 -11.392 1.00 70.12 348 GLN A C 1
ATOM 2787 O O . GLN A 1 348 ? 6.553 6.654 -12.129 1.00 70.12 348 GLN A O 1
ATOM 2792 N N . GLU A 1 349 ? 6.030 4.629 -11.305 1.00 72.56 349 GLU A N 1
ATOM 2793 C CA . GLU A 1 349 ? 7.065 3.900 -12.045 1.00 72.56 349 GLU A CA 1
ATOM 2794 C C . GLU A 1 349 ? 6.893 4.060 -13.565 1.00 72.56 349 GLU A C 1
ATOM 2796 O O . GLU A 1 349 ? 7.848 4.333 -14.294 1.00 72.56 349 GLU A O 1
ATOM 2801 N N . LYS A 1 350 ? 5.653 3.950 -14.060 1.00 69.75 350 LYS A N 1
ATOM 2802 C CA . LYS A 1 350 ? 5.356 4.141 -15.486 1.00 69.75 350 LYS A CA 1
ATOM 2803 C C . LYS A 1 350 ? 5.546 5.588 -15.930 1.00 69.75 350 LYS A C 1
ATOM 2805 O O . LYS A 1 350 ? 6.042 5.808 -17.030 1.00 69.75 350 LYS A O 1
ATOM 2810 N N . ASN A 1 351 ? 5.211 6.557 -15.085 1.00 61.78 351 ASN A N 1
ATOM 2811 C CA . ASN A 1 351 ? 5.408 7.973 -15.379 1.00 61.78 351 ASN A CA 1
ATOM 2812 C C . ASN A 1 351 ? 6.902 8.332 -15.442 1.00 61.78 351 ASN A C 1
ATOM 2814 O O . ASN A 1 351 ? 7.315 9.060 -16.339 1.00 61.78 351 ASN A O 1
ATOM 2818 N N . ALA A 1 352 ? 7.726 7.755 -14.561 1.00 73.69 352 ALA A N 1
ATOM 2819 C CA . ALA A 1 352 ? 9.180 7.894 -14.623 1.00 73.69 352 ALA A CA 1
ATOM 2820 C C . ALA A 1 352 ? 9.757 7.315 -15.928 1.00 73.69 352 ALA A C 1
ATOM 2822 O O . ALA A 1 352 ? 10.572 7.967 -16.576 1.00 73.69 352 ALA A O 1
ATOM 2823 N N . GLN A 1 353 ? 9.276 6.140 -16.358 1.00 72.38 353 GLN A N 1
ATOM 2824 C CA . GLN A 1 353 ? 9.670 5.528 -17.637 1.00 72.38 353 GLN A CA 1
ATOM 2825 C C . GLN A 1 353 ? 9.289 6.402 -18.846 1.00 72.38 353 GLN A C 1
ATOM 2827 O O . GLN A 1 353 ? 10.064 6.518 -19.793 1.00 72.38 353 GLN A O 1
ATOM 2832 N N . VAL A 1 354 ? 8.107 7.030 -18.833 1.00 66.19 354 VAL A N 1
ATOM 2833 C CA . VAL A 1 354 ? 7.674 7.941 -19.909 1.00 66.19 354 VAL A CA 1
ATOM 2834 C C . VAL A 1 354 ? 8.515 9.219 -19.932 1.00 66.19 354 VAL A C 1
ATOM 2836 O O . VAL A 1 354 ? 8.911 9.663 -21.010 1.00 66.19 354 VAL A O 1
ATOM 2839 N N . GLU A 1 355 ? 8.830 9.794 -18.772 1.00 72.69 355 GLU A N 1
ATOM 2840 C CA . GLU A 1 355 ? 9.634 11.017 -18.698 1.00 72.69 355 GLU A CA 1
ATOM 2841 C C . GLU A 1 355 ? 11.088 10.776 -19.135 1.00 72.69 355 GLU A C 1
ATOM 2843 O O . GLU A 1 355 ? 11.654 11.586 -19.867 1.00 72.69 355 GLU A O 1
ATOM 2848 N N . GLU A 1 356 ? 11.671 9.622 -18.793 1.00 72.69 356 GLU A N 1
ATOM 2849 C CA . GLU A 1 356 ? 12.994 9.216 -19.285 1.00 72.69 356 GLU A CA 1
ATOM 2850 C C . GLU A 1 356 ? 13.018 9.136 -20.819 1.00 72.69 356 GLU A C 1
ATOM 2852 O O . GLU A 1 356 ? 13.902 9.705 -21.465 1.00 72.69 356 GLU A O 1
ATOM 2857 N N . LEU A 1 357 ? 12.002 8.510 -21.423 1.00 65.12 357 LEU A N 1
ATOM 2858 C CA . LEU A 1 357 ? 11.884 8.437 -22.879 1.00 65.12 357 LEU A CA 1
ATOM 2859 C C . LEU A 1 357 ? 11.669 9.817 -23.523 1.00 65.12 357 LEU A C 1
ATOM 2861 O O . LEU A 1 357 ? 12.225 10.074 -24.591 1.00 65.12 357 LEU A O 1
ATOM 2865 N N . ARG A 1 358 ? 10.924 10.730 -22.880 1.00 67.69 358 ARG A N 1
ATOM 2866 C CA . ARG A 1 358 ? 10.774 12.120 -23.353 1.00 67.69 358 ARG A CA 1
ATOM 2867 C C . ARG A 1 358 ? 12.090 12.878 -23.343 1.00 67.69 358 ARG A C 1
ATOM 2869 O O . ARG A 1 358 ? 12.383 13.577 -24.309 1.00 67.69 358 ARG A O 1
ATOM 2876 N N . VAL A 1 359 ? 12.884 12.736 -22.285 1.00 74.94 359 VAL A N 1
ATOM 2877 C CA . VAL A 1 359 ? 14.205 13.370 -22.194 1.00 74.94 359 VAL A CA 1
ATOM 2878 C C . VAL A 1 359 ? 15.126 12.847 -23.295 1.00 74.94 359 VAL A C 1
ATOM 2880 O O . VAL A 1 359 ? 15.794 13.644 -23.955 1.00 74.94 359 VAL A O 1
ATOM 2883 N N . VAL A 1 360 ? 15.123 11.533 -23.541 1.00 69.06 360 VAL A N 1
ATOM 2884 C CA . VAL A 1 360 ? 15.908 10.918 -24.622 1.00 69.06 360 VAL A CA 1
ATOM 2885 C C . VAL A 1 360 ? 15.459 11.426 -25.994 1.00 69.06 360 VAL A C 1
ATOM 2887 O O . VAL A 1 360 ? 16.308 11.804 -26.799 1.00 69.06 360 VAL A O 1
ATOM 2890 N N . LEU A 1 361 ? 14.151 11.499 -26.252 1.00 60.88 361 LEU A N 1
ATOM 2891 C CA . LEU A 1 361 ? 13.619 12.048 -27.504 1.00 60.88 361 LEU A CA 1
ATOM 2892 C C . LEU A 1 361 ? 14.000 13.520 -27.689 1.00 60.88 361 LEU A C 1
ATOM 2894 O O . LEU A 1 361 ? 14.542 13.874 -28.727 1.00 60.88 361 LEU A O 1
ATOM 2898 N N . GLN A 1 362 ? 13.833 14.361 -26.664 1.00 68.75 362 GLN A N 1
ATOM 2899 C CA . GLN A 1 362 ? 14.230 15.772 -26.738 1.00 68.75 362 GLN A CA 1
ATOM 2900 C C . GLN A 1 362 ? 15.735 15.959 -26.948 1.00 68.75 362 GLN A C 1
ATOM 2902 O O . GLN A 1 362 ? 16.149 16.909 -27.610 1.00 68.75 362 GLN A O 1
ATOM 2907 N N . ALA A 1 363 ? 16.572 15.105 -26.355 1.00 70.88 363 ALA A N 1
ATOM 2908 C CA . ALA A 1 363 ? 18.011 15.132 -26.597 1.00 70.88 363 ALA A CA 1
ATOM 2909 C C . ALA A 1 363 ? 18.323 14.777 -28.056 1.00 70.88 363 ALA A C 1
ATOM 2911 O O . ALA A 1 363 ? 19.130 15.456 -28.682 1.00 70.88 363 ALA A O 1
ATOM 2912 N N . LYS A 1 364 ? 17.633 13.777 -28.613 1.00 60.25 364 LYS A N 1
ATOM 2913 C CA . LYS A 1 364 ? 17.802 13.366 -30.009 1.00 60.25 364 LYS A CA 1
ATOM 2914 C C . LYS A 1 364 ? 17.297 14.404 -31.005 1.00 60.25 364 LYS A C 1
ATOM 2916 O O . LYS A 1 364 ? 17.997 14.660 -31.976 1.00 60.25 364 LYS A O 1
ATOM 2921 N N . ASP A 1 365 ? 16.173 15.059 -30.732 1.00 56.22 365 ASP A N 1
ATOM 2922 C CA . ASP A 1 365 ? 15.675 16.163 -31.562 1.00 56.22 365 ASP A CA 1
ATOM 2923 C C . ASP A 1 365 ? 16.657 17.345 -31.560 1.00 56.22 365 ASP A C 1
ATOM 2925 O O . ASP A 1 365 ? 16.957 17.910 -32.609 1.00 56.22 365 ASP A O 1
ATOM 2929 N N . ARG A 1 366 ? 17.240 17.678 -30.397 1.00 67.88 366 ARG A N 1
ATOM 2930 C CA . ARG A 1 366 ? 18.284 18.714 -30.300 1.00 67.88 366 ARG A CA 1
ATOM 2931 C C . ARG A 1 366 ? 19.566 18.322 -31.027 1.00 67.88 366 ARG A C 1
ATOM 2933 O O . ARG A 1 366 ? 20.157 19.177 -31.675 1.00 67.88 366 ARG A O 1
ATOM 2940 N N . GLU A 1 367 ? 20.001 17.068 -30.921 1.00 63.16 367 GLU A N 1
ATOM 2941 C CA . GLU A 1 367 ? 21.148 16.562 -31.684 1.00 63.16 367 GLU A CA 1
ATOM 2942 C C . GLU A 1 367 ? 20.896 16.685 -33.190 1.00 63.16 367 GLU A C 1
ATOM 2944 O O . GLU A 1 367 ? 21.784 17.134 -33.910 1.00 63.16 367 GLU A O 1
ATOM 2949 N N . LEU A 1 368 ? 19.683 16.366 -33.651 1.00 52.47 368 LEU A N 1
ATOM 2950 C CA . LEU A 1 368 ? 19.286 16.523 -35.049 1.00 52.47 368 LEU A CA 1
ATOM 2951 C C . LEU A 1 368 ? 19.305 17.998 -35.483 1.00 52.47 368 LEU A C 1
ATOM 2953 O O . LEU A 1 368 ? 19.879 18.335 -36.516 1.00 52.47 368 LEU A O 1
ATOM 2957 N N . ASP A 1 369 ? 18.731 18.890 -34.674 1.00 50.78 369 ASP A N 1
ATOM 2958 C CA . ASP A 1 369 ? 18.689 20.332 -34.941 1.00 50.78 369 ASP A CA 1
ATOM 2959 C C . ASP A 1 369 ? 20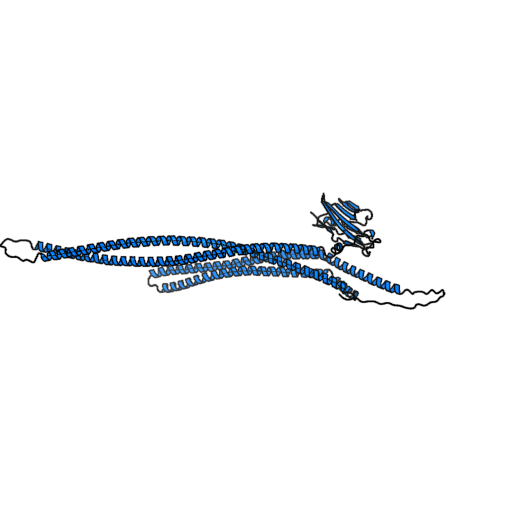.082 20.976 -34.931 1.00 50.78 369 ASP A C 1
ATOM 2961 O O . ASP A 1 369 ? 20.371 21.877 -35.726 1.00 50.78 369 ASP A O 1
ATOM 2965 N N . GLU A 1 370 ? 20.957 20.554 -34.016 1.00 62.88 370 GLU A N 1
ATOM 2966 C CA . GLU A 1 370 ? 22.345 21.004 -33.975 1.00 62.88 370 GLU A CA 1
ATOM 2967 C C . GLU A 1 370 ? 23.153 20.453 -35.146 1.00 62.88 370 GLU A C 1
ATOM 2969 O O . GLU A 1 370 ? 23.976 21.185 -35.687 1.00 62.88 370 GLU A O 1
ATOM 2974 N N . GLU A 1 371 ? 22.913 19.214 -35.567 1.00 49.97 371 GLU A N 1
ATOM 2975 C CA . GLU A 1 371 ? 23.543 18.626 -36.750 1.00 49.97 371 GLU A CA 1
ATOM 2976 C C . GLU A 1 371 ? 23.126 19.378 -38.024 1.00 49.97 371 GLU A C 1
ATOM 2978 O O . GLU A 1 371 ? 23.983 19.779 -38.813 1.00 49.97 371 GLU A O 1
ATOM 2983 N N . MET A 1 372 ? 21.839 19.718 -38.162 1.00 46.03 372 MET A N 1
ATOM 2984 C CA . MET A 1 372 ? 21.353 20.576 -39.250 1.00 46.03 372 MET A CA 1
ATOM 2985 C C . MET A 1 372 ? 21.965 21.988 -39.217 1.00 46.03 372 MET A C 1
ATOM 2987 O O . MET A 1 372 ? 22.273 22.559 -40.264 1.00 46.03 372 MET A O 1
ATOM 2991 N N . LYS A 1 373 ? 22.177 22.571 -38.027 1.00 52.31 373 LYS A N 1
ATOM 2992 C CA . LYS A 1 373 ? 22.800 23.903 -37.873 1.00 52.31 373 LYS A CA 1
ATOM 2993 C C . LYS A 1 373 ? 24.319 23.892 -38.057 1.00 52.31 373 LYS A C 1
ATOM 2995 O O . LYS A 1 373 ? 24.854 24.861 -38.593 1.00 52.31 373 LYS A O 1
ATOM 3000 N N . ARG A 1 374 ? 25.021 22.832 -37.640 1.00 50.84 374 ARG A N 1
ATOM 3001 C CA . ARG A 1 374 ? 26.467 22.649 -37.877 1.00 50.84 374 ARG A CA 1
ATOM 3002 C C . ARG A 1 374 ? 26.751 22.558 -39.371 1.00 50.84 374 ARG A C 1
ATOM 3004 O O . ARG A 1 374 ? 27.606 23.290 -39.864 1.00 50.84 374 ARG A O 1
ATOM 3011 N N . GLN A 1 375 ? 25.942 21.791 -40.102 1.00 41.88 375 GLN A N 1
ATOM 3012 C CA . GLN A 1 375 ? 26.016 21.698 -41.563 1.00 41.88 375 GLN A CA 1
ATOM 3013 C C . GLN A 1 375 ? 25.743 23.038 -42.277 1.00 41.88 375 GLN A C 1
ATOM 3015 O O . GLN A 1 375 ? 26.194 23.227 -43.403 1.00 41.88 375 GLN A O 1
ATOM 3020 N N . ALA A 1 376 ? 25.066 23.990 -41.621 1.00 39.59 376 ALA A N 1
ATOM 3021 C CA . ALA A 1 376 ? 24.791 25.323 -42.159 1.00 39.59 376 ALA A CA 1
ATOM 3022 C C . ALA A 1 376 ? 25.870 26.390 -41.848 1.00 39.59 376 ALA A C 1
ATOM 3024 O O . ALA A 1 376 ? 25.933 27.390 -42.562 1.00 39.59 376 ALA A O 1
ATOM 3025 N N . ASN A 1 377 ? 26.710 26.213 -40.814 1.00 43.62 377 ASN A N 1
ATOM 3026 C CA . ASN A 1 377 ? 27.650 27.245 -40.327 1.00 43.62 377 ASN A CA 1
ATOM 3027 C C . ASN A 1 377 ? 29.144 26.974 -40.613 1.00 43.62 377 ASN A C 1
ATOM 3029 O O . ASN A 1 377 ? 29.954 27.889 -40.469 1.00 43.62 377 ASN A O 1
ATOM 3033 N N . GLU A 1 378 ? 29.545 25.775 -41.042 1.00 45.03 378 GLU A N 1
ATOM 3034 C CA . GLU A 1 378 ? 30.954 25.437 -41.328 1.00 45.03 378 GLU A CA 1
ATOM 3035 C C . GLU A 1 378 ? 31.402 25.820 -42.756 1.00 45.03 378 GLU A C 1
ATOM 3037 O O . GLU A 1 378 ? 31.925 25.019 -43.530 1.00 45.03 378 GLU A O 1
ATOM 3042 N N . HIS A 1 379 ? 31.247 27.101 -43.101 1.00 50.06 379 HIS A N 1
ATOM 3043 C CA . HIS A 1 379 ? 31.950 27.739 -44.219 1.00 50.06 379 HIS A CA 1
ATOM 3044 C C . HIS A 1 379 ? 33.090 28.638 -43.707 1.00 50.06 379 HIS A C 1
ATOM 3046 O O . HIS A 1 379 ? 33.065 29.841 -43.937 1.00 50.06 379 HIS A O 1
ATOM 3052 N N . GLN A 1 380 ? 34.098 28.071 -43.025 1.00 46.91 380 GLN A N 1
ATOM 3053 C CA . GLN A 1 380 ? 35.484 28.587 -43.019 1.00 46.91 380 GLN A CA 1
ATOM 3054 C C . GLN A 1 380 ? 36.447 27.636 -42.274 1.00 46.91 380 GLN A C 1
ATOM 3056 O O . GLN A 1 380 ? 36.237 27.325 -41.110 1.00 46.91 380 GLN A O 1
ATOM 3061 N N . ASP A 1 381 ? 37.499 27.196 -42.976 1.00 52.69 381 ASP A N 1
ATOM 3062 C CA . ASP A 1 381 ? 38.657 26.392 -42.530 1.00 52.69 381 ASP A CA 1
ATOM 3063 C C . ASP A 1 381 ? 38.404 25.005 -41.901 1.00 52.69 381 ASP A C 1
ATOM 3065 O O . ASP A 1 381 ? 38.644 24.718 -40.731 1.00 52.69 381 ASP A O 1
ATOM 3069 N N . VAL A 1 382 ? 38.024 24.087 -42.791 1.00 47.22 382 VAL A N 1
ATOM 3070 C CA . VAL A 1 382 ? 37.769 22.653 -42.582 1.00 47.22 382 VAL A CA 1
ATOM 3071 C C . VAL A 1 382 ? 39.021 21.754 -42.350 1.00 47.22 382 VAL A C 1
ATOM 3073 O O . VAL A 1 382 ? 38.893 20.755 -41.640 1.00 47.22 382 VAL A O 1
ATOM 3076 N N . PRO A 1 383 ? 40.246 22.026 -42.863 1.00 48.12 383 PRO A N 1
ATOM 3077 C CA . PRO A 1 383 ? 41.320 21.019 -42.817 1.00 48.12 383 PRO A CA 1
ATOM 3078 C C . PRO A 1 383 ? 42.030 20.843 -41.456 1.00 48.12 383 PRO A C 1
ATOM 3080 O O . PRO A 1 383 ? 42.430 19.726 -41.129 1.00 48.12 383 PRO A O 1
ATOM 3083 N N . GLU A 1 384 ? 42.171 21.890 -40.634 1.00 47.59 384 GLU A N 1
ATOM 3084 C CA . GLU A 1 384 ? 42.902 21.815 -39.349 1.00 47.59 384 GLU A CA 1
ATOM 3085 C C . GLU A 1 384 ? 42.057 21.173 -38.227 1.00 47.59 384 GLU A C 1
ATOM 3087 O O . GLU A 1 384 ? 42.560 20.389 -37.416 1.00 47.59 384 GLU A O 1
ATOM 3092 N N . LEU A 1 385 ? 40.742 21.425 -38.240 1.00 48.06 385 LEU A N 1
ATOM 3093 C CA . LEU A 1 385 ? 39.754 20.773 -37.373 1.00 48.06 385 LEU A CA 1
ATOM 3094 C C . LEU A 1 385 ? 39.678 19.267 -37.643 1.00 48.06 385 LEU A C 1
ATOM 3096 O O . LEU A 1 385 ? 39.741 18.470 -36.708 1.00 48.06 385 LEU A O 1
ATOM 3100 N N . LEU A 1 386 ? 39.629 18.861 -38.913 1.00 49.88 386 LEU A N 1
ATOM 3101 C CA . LEU A 1 386 ? 39.550 17.449 -39.295 1.00 49.88 386 LEU A CA 1
ATOM 3102 C C . LEU A 1 386 ? 40.801 16.656 -38.907 1.00 49.88 386 LEU A C 1
ATOM 3104 O O . LEU A 1 386 ? 40.687 15.507 -38.485 1.00 49.88 386 LEU A O 1
ATOM 3108 N N . GLN A 1 387 ? 41.992 17.252 -38.995 1.00 51.59 387 GLN A N 1
ATOM 3109 C CA . GLN A 1 387 ? 43.235 16.576 -38.617 1.00 51.59 387 GLN A CA 1
ATOM 3110 C C . GLN A 1 387 ? 43.315 16.315 -37.105 1.00 51.59 387 GLN A C 1
ATOM 3112 O O . GLN A 1 387 ? 43.794 15.262 -36.678 1.00 51.59 387 GLN A O 1
ATOM 3117 N N . LYS A 1 388 ? 42.782 17.239 -36.298 1.00 53.09 388 LYS A N 1
ATOM 3118 C CA . LYS A 1 388 ? 42.675 17.088 -34.844 1.00 53.09 388 LYS A CA 1
ATOM 3119 C C . LYS A 1 388 ? 41.643 16.021 -34.466 1.00 53.09 388 LYS A C 1
ATOM 3121 O O . LYS A 1 388 ? 41.943 15.165 -33.643 1.00 53.09 388 LYS A O 1
ATOM 3126 N N . THR A 1 389 ? 40.491 15.999 -35.136 1.00 49.19 389 THR A N 1
ATOM 3127 C CA . THR A 1 389 ? 39.432 14.995 -34.930 1.00 49.19 389 THR A CA 1
ATOM 3128 C C . THR A 1 389 ? 39.875 13.588 -35.344 1.00 49.19 389 THR A C 1
ATOM 3130 O O . THR A 1 389 ? 39.597 12.628 -34.633 1.00 49.19 389 THR A O 1
ATOM 3133 N N . VAL A 1 390 ? 40.635 13.449 -36.438 1.00 49.69 390 VAL A N 1
ATOM 3134 C CA . VAL A 1 390 ? 41.243 12.170 -36.855 1.00 49.69 390 VAL A CA 1
ATOM 3135 C C . VAL A 1 390 ? 42.281 11.685 -35.837 1.00 49.69 390 VAL A C 1
ATOM 3137 O O . VAL A 1 390 ? 42.327 10.491 -35.556 1.00 49.69 390 VAL A O 1
ATOM 3140 N N . ALA A 1 391 ? 43.068 12.584 -35.236 1.00 53.12 391 ALA A N 1
ATOM 3141 C CA . ALA A 1 391 ? 44.022 12.224 -34.186 1.00 53.12 391 ALA A CA 1
ATOM 3142 C C . ALA A 1 391 ? 43.319 11.731 -32.904 1.00 53.12 391 ALA A C 1
ATOM 3144 O O . ALA A 1 391 ? 43.705 10.696 -32.366 1.00 53.12 391 ALA A O 1
ATOM 3145 N N . THR A 1 392 ? 42.244 12.396 -32.464 1.00 51.78 392 THR A N 1
ATOM 3146 C CA . THR A 1 392 ? 41.448 11.988 -31.286 1.00 51.78 392 THR A CA 1
ATOM 3147 C C . THR A 1 392 ? 40.633 10.711 -31.531 1.00 51.78 392 THR A C 1
ATOM 3149 O O . THR A 1 392 ? 40.466 9.900 -30.630 1.00 51.78 392 THR A O 1
ATOM 3152 N N . LEU A 1 393 ? 40.169 10.469 -32.762 1.00 48.50 393 LEU A N 1
ATOM 3153 C CA . LEU A 1 393 ? 39.520 9.206 -33.156 1.00 48.50 393 LEU A CA 1
ATOM 3154 C C . LEU A 1 393 ? 40.518 8.057 -33.391 1.00 48.50 393 LEU A C 1
ATOM 3156 O O . LEU A 1 393 ? 40.106 6.904 -33.517 1.00 48.50 393 LEU A O 1
ATOM 3160 N N . SER A 1 394 ? 41.816 8.368 -33.476 1.00 45.75 394 SER A N 1
ATOM 3161 C CA . SER A 1 394 ? 42.906 7.390 -33.570 1.00 45.75 394 SER A CA 1
ATOM 3162 C C . SER A 1 394 ? 43.527 7.025 -32.218 1.00 45.75 394 SER A C 1
ATOM 3164 O O . SER A 1 394 ? 44.319 6.080 -32.172 1.00 45.75 394 SER A O 1
ATOM 3166 N N . GLU A 1 395 ? 43.159 7.722 -31.130 1.00 52.38 395 GLU A N 1
ATOM 3167 C CA . GLU A 1 395 ? 43.424 7.240 -29.771 1.00 52.38 395 GLU A CA 1
ATOM 3168 C C . GLU A 1 395 ? 42.798 5.849 -29.619 1.00 52.38 395 GLU A C 1
ATOM 3170 O O . GLU A 1 395 ? 41.690 5.563 -30.078 1.00 52.38 395 GLU A O 1
ATOM 3175 N N . THR A 1 396 ? 43.609 4.934 -29.109 1.00 55.06 396 THR A N 1
ATOM 3176 C CA . THR A 1 396 ? 43.541 3.502 -29.370 1.00 55.06 396 THR A CA 1
ATOM 3177 C C . THR A 1 396 ? 42.174 2.916 -29.017 1.00 55.06 396 THR A C 1
ATOM 3179 O O . THR A 1 396 ? 41.673 3.116 -27.917 1.00 55.06 396 THR A O 1
ATOM 3182 N N . ARG A 1 397 ? 41.595 2.105 -29.923 1.00 54.38 397 ARG A N 1
ATOM 3183 C CA . ARG A 1 397 ? 40.297 1.393 -29.766 1.00 54.38 397 ARG A CA 1
ATOM 3184 C C . ARG A 1 397 ? 40.101 0.695 -28.410 1.00 54.38 397 ARG A C 1
ATOM 3186 O O . ARG A 1 397 ? 38.976 0.365 -28.051 1.00 54.38 397 ARG A O 1
ATOM 3193 N N . GLN A 1 398 ? 41.203 0.417 -27.725 1.00 55.62 398 GLN A N 1
ATOM 3194 C CA . GLN A 1 398 ? 41.288 -0.280 -26.455 1.00 55.62 398 GLN A CA 1
ATOM 3195 C C . GLN A 1 398 ? 41.034 0.649 -25.259 1.00 55.62 398 GLN A C 1
ATOM 3197 O O . GLN A 1 398 ? 40.274 0.274 -24.374 1.00 55.62 398 GLN A O 1
ATOM 3202 N N . ASP A 1 399 ? 41.544 1.882 -25.293 1.00 60.66 399 ASP A N 1
ATOM 3203 C CA . ASP A 1 399 ? 41.403 2.850 -24.197 1.00 60.66 399 ASP A CA 1
ATOM 3204 C C . ASP A 1 399 ? 39.947 3.341 -24.084 1.00 60.66 399 ASP A C 1
ATOM 3206 O O . ASP A 1 399 ? 39.373 3.398 -23.001 1.00 60.66 399 ASP A O 1
ATOM 3210 N N . GLN A 1 400 ? 39.280 3.563 -25.224 1.00 60.16 400 GLN A N 1
ATOM 3211 C CA . GLN A 1 400 ? 37.863 3.956 -25.263 1.00 60.16 400 GLN A CA 1
ATOM 3212 C C . GLN A 1 400 ? 36.904 2.846 -24.795 1.00 60.16 400 GLN A C 1
ATOM 3214 O O . GLN A 1 400 ? 35.851 3.131 -24.221 1.00 60.16 400 GLN A O 1
ATOM 3219 N N . LEU A 1 401 ? 37.245 1.576 -25.051 1.00 61.28 401 LEU A N 1
ATOM 3220 C CA . LEU A 1 401 ? 36.480 0.434 -24.543 1.00 61.28 401 LEU A CA 1
ATOM 3221 C C . LEU A 1 401 ? 36.659 0.323 -23.025 1.00 61.28 401 LEU A C 1
ATOM 3223 O O . LEU A 1 401 ? 35.675 0.130 -22.317 1.00 61.28 401 LEU A O 1
ATOM 3227 N N . GLU A 1 402 ? 37.887 0.477 -22.525 1.00 66.56 402 GLU A N 1
ATOM 3228 C CA . GLU A 1 402 ? 38.174 0.442 -21.089 1.00 66.56 402 GLU A CA 1
ATOM 3229 C C . GLU A 1 402 ? 37.448 1.565 -20.334 1.00 66.56 402 GLU A C 1
ATOM 3231 O O . GLU A 1 402 ? 36.847 1.298 -19.289 1.00 66.56 402 GLU A O 1
ATOM 3236 N N . ASP A 1 403 ? 37.388 2.773 -20.899 1.00 70.00 403 ASP A N 1
ATOM 3237 C CA . ASP A 1 403 ? 36.650 3.905 -20.329 1.00 70.00 403 ASP A CA 1
ATOM 3238 C C . ASP A 1 403 ? 35.133 3.666 -20.291 1.00 70.00 403 ASP A C 1
ATOM 3240 O O . ASP A 1 403 ? 34.485 3.911 -19.267 1.00 70.00 403 ASP A O 1
ATOM 3244 N N . LEU A 1 404 ? 34.548 3.133 -21.369 1.00 60.84 404 LEU A N 1
ATOM 3245 C CA . LEU A 1 404 ? 33.117 2.808 -21.421 1.00 60.84 404 LEU A CA 1
ATOM 3246 C C . LEU A 1 404 ? 32.755 1.638 -20.500 1.00 60.84 404 LEU A C 1
ATOM 3248 O O . LEU A 1 404 ? 31.754 1.705 -19.785 1.00 60.84 404 LEU A O 1
ATOM 3252 N N . GLU A 1 405 ? 33.570 0.583 -20.460 1.00 67.81 405 GLU A N 1
ATOM 3253 C CA . GLU A 1 405 ? 33.372 -0.526 -19.525 1.00 67.81 405 GLU A CA 1
ATOM 3254 C C . GLU A 1 405 ? 33.543 -0.072 -18.066 1.00 67.81 405 GLU A C 1
ATOM 3256 O O . GLU A 1 405 ? 32.835 -0.551 -17.176 1.00 67.81 405 GLU A O 1
ATOM 3261 N N . SER A 1 406 ? 34.477 0.843 -17.793 1.00 73.25 406 SER A N 1
ATOM 3262 C CA . SER A 1 406 ? 34.658 1.465 -16.477 1.00 73.25 406 SER A CA 1
ATOM 3263 C C . SER A 1 406 ? 33.435 2.300 -16.090 1.00 73.25 406 SER A C 1
ATOM 3265 O O . SER A 1 406 ? 32.920 2.166 -14.978 1.00 73.25 406 SER A O 1
ATOM 3267 N N . TRP A 1 407 ? 32.889 3.085 -17.024 1.00 68.94 407 TRP A N 1
ATOM 3268 C CA . TRP A 1 407 ? 31.693 3.896 -16.802 1.00 68.94 407 TRP A CA 1
ATOM 3269 C C . TRP A 1 407 ? 30.433 3.055 -16.554 1.00 68.94 407 TRP A C 1
ATOM 3271 O O . TRP A 1 407 ? 29.697 3.345 -15.608 1.00 68.94 407 TRP A O 1
ATOM 3281 N N . ILE A 1 408 ? 30.201 1.991 -17.336 1.00 62.53 408 ILE A N 1
ATOM 3282 C CA . ILE A 1 408 ? 29.073 1.060 -17.136 1.00 62.53 408 ILE A CA 1
ATOM 3283 C C . ILE A 1 408 ? 29.185 0.392 -15.766 1.00 62.53 408 ILE A C 1
ATOM 3285 O O . ILE A 1 408 ? 28.232 0.431 -14.986 1.00 62.53 408 ILE A O 1
ATOM 3289 N N . ARG A 1 409 ? 30.365 -0.154 -15.435 1.00 70.38 409 ARG A N 1
ATOM 3290 C CA . ARG A 1 409 ? 30.621 -0.750 -14.116 1.00 70.38 409 ARG A CA 1
ATOM 3291 C C . ARG A 1 409 ? 30.349 0.251 -13.002 1.00 70.38 409 ARG A C 1
ATOM 3293 O O . ARG A 1 409 ? 29.594 -0.055 -12.088 1.00 70.38 409 ARG A O 1
ATOM 3300 N N . HIS A 1 410 ? 30.882 1.465 -13.107 1.00 75.81 410 HIS A N 1
ATOM 3301 C CA . HIS A 1 410 ? 30.690 2.506 -12.104 1.00 75.81 410 HIS A CA 1
ATOM 3302 C C . HIS A 1 410 ? 29.218 2.921 -11.947 1.00 75.81 410 HIS A C 1
ATOM 3304 O O . HIS A 1 410 ? 28.737 3.088 -10.826 1.00 75.81 410 HIS A O 1
ATOM 3310 N N . LYS A 1 411 ? 28.472 3.078 -13.046 1.00 68.31 411 LYS A N 1
ATOM 3311 C CA . LYS A 1 411 ? 27.057 3.477 -13.000 1.00 68.31 411 LYS A CA 1
ATOM 3312 C C . LYS A 1 411 ? 26.137 2.377 -12.491 1.00 68.31 411 LYS A C 1
ATOM 3314 O O . LYS A 1 411 ? 25.197 2.683 -11.754 1.00 68.31 411 LYS A O 1
ATOM 3319 N N . SER A 1 412 ? 26.400 1.128 -12.850 1.00 67.81 412 SER A N 1
ATOM 3320 C CA . SER A 1 412 ? 25.652 -0.022 -12.342 1.00 67.81 412 SER A CA 1
ATOM 3321 C C . SER A 1 412 ? 25.973 -0.288 -10.870 1.00 67.81 412 SER A C 1
ATOM 3323 O O . SER A 1 412 ? 25.057 -0.560 -10.101 1.00 67.81 412 SER A O 1
ATOM 3325 N N . GLU A 1 413 ? 27.212 -0.048 -10.440 1.00 74.31 413 GLU A N 1
ATOM 3326 C CA . GLU A 1 413 ? 27.613 -0.083 -9.030 1.00 74.31 413 GLU A CA 1
ATOM 3327 C C . GLU A 1 413 ? 26.933 1.017 -8.195 1.00 74.31 413 GLU A C 1
ATOM 3329 O O . GLU A 1 413 ? 26.419 0.748 -7.114 1.00 74.31 413 GLU A O 1
ATOM 3334 N N . GLN A 1 414 ? 26.826 2.246 -8.718 1.00 70.75 414 GLN A N 1
ATOM 3335 C CA . GLN A 1 414 ? 26.062 3.326 -8.067 1.00 70.75 414 GLN A CA 1
ATOM 3336 C C . GLN A 1 414 ? 24.565 3.014 -7.920 1.00 70.75 414 GLN A C 1
ATOM 3338 O O . GLN A 1 414 ? 23.900 3.572 -7.047 1.00 70.75 414 GLN A O 1
ATOM 3343 N N . ARG A 1 415 ? 23.990 2.218 -8.828 1.00 68.06 415 ARG A N 1
ATOM 3344 C CA . ARG A 1 415 ? 22.584 1.789 -8.750 1.00 68.06 415 ARG A CA 1
ATOM 3345 C C . ARG A 1 415 ? 22.428 0.657 -7.738 1.00 68.06 415 ARG A C 1
ATOM 3347 O O . ARG A 1 415 ? 21.576 0.775 -6.869 1.00 68.06 415 ARG A O 1
ATOM 3354 N N . ARG A 1 416 ? 23.318 -0.341 -7.794 1.00 78.69 416 ARG A N 1
ATOM 3355 C CA . ARG A 1 416 ? 23.416 -1.430 -6.814 1.00 78.69 416 ARG A CA 1
ATOM 3356 C C . ARG A 1 416 ? 23.508 -0.881 -5.391 1.00 78.69 416 ARG A C 1
ATOM 3358 O O . ARG A 1 416 ? 22.716 -1.276 -4.552 1.00 78.69 416 ARG A O 1
ATOM 3365 N N . GLN A 1 417 ? 24.411 0.071 -5.141 1.00 72.50 417 GLN A N 1
ATOM 3366 C CA . GLN A 1 417 ? 24.589 0.650 -3.807 1.00 72.50 417 GLN A CA 1
ATOM 3367 C C . GLN A 1 417 ? 23.332 1.373 -3.311 1.00 72.50 417 GLN A C 1
ATOM 3369 O O . GLN A 1 417 ? 22.954 1.192 -2.165 1.00 72.50 417 GLN A O 1
ATOM 3374 N N . ARG A 1 418 ? 22.651 2.141 -4.174 1.00 72.19 418 ARG A N 1
ATOM 3375 C CA . ARG A 1 418 ? 21.395 2.808 -3.795 1.00 72.19 418 ARG A CA 1
ATOM 3376 C C . ARG A 1 418 ? 20.301 1.815 -3.423 1.00 72.19 418 ARG A C 1
ATOM 3378 O O . ARG A 1 418 ? 19.614 2.032 -2.440 1.00 72.19 418 ARG A O 1
ATOM 3385 N N . GLU A 1 419 ? 20.163 0.735 -4.182 1.00 75.50 419 GLU A N 1
ATOM 3386 C CA . GLU A 1 419 ? 19.159 -0.294 -3.905 1.00 75.50 419 GLU A CA 1
ATOM 3387 C C . GLU A 1 419 ? 19.499 -1.103 -2.642 1.00 75.50 419 GLU A C 1
ATOM 3389 O O . GLU A 1 419 ? 18.606 -1.417 -1.860 1.00 75.50 419 GLU A O 1
ATOM 3394 N N . GLU A 1 420 ? 20.784 -1.382 -2.389 1.00 75.56 420 GLU A N 1
ATOM 3395 C CA . GLU A 1 420 ? 21.239 -1.959 -1.117 1.00 75.56 420 GLU A CA 1
ATOM 3396 C C . GLU A 1 420 ? 20.943 -1.028 0.069 1.00 75.56 420 GLU A C 1
ATOM 3398 O O . GLU A 1 420 ? 20.429 -1.496 1.084 1.00 75.56 420 GLU A O 1
ATOM 3403 N N . ASP A 1 421 ? 21.218 0.273 -0.064 1.00 77.62 421 ASP A N 1
ATOM 3404 C CA . ASP A 1 421 ? 20.979 1.272 0.985 1.00 77.62 421 ASP A CA 1
ATOM 3405 C C . ASP A 1 421 ? 19.471 1.449 1.261 1.00 77.62 421 ASP A C 1
ATOM 3407 O O . ASP A 1 421 ? 19.049 1.410 2.417 1.00 77.62 421 ASP A O 1
ATOM 3411 N N . GLU A 1 422 ? 18.641 1.563 0.217 1.00 81.25 422 GLU A N 1
ATOM 3412 C CA . GLU A 1 422 ? 17.174 1.636 0.334 1.00 81.25 422 GLU A CA 1
ATOM 3413 C C . GLU A 1 422 ? 16.608 0.376 1.004 1.00 81.25 422 GLU A C 1
ATOM 3415 O O . GLU A 1 422 ? 15.735 0.449 1.873 1.00 81.25 422 GLU A O 1
ATOM 3420 N N . LYS A 1 423 ? 17.123 -0.804 0.642 1.00 80.56 423 LYS A N 1
ATOM 3421 C CA . LYS A 1 423 ? 16.671 -2.065 1.232 1.00 80.56 423 LYS A CA 1
ATOM 3422 C C . LYS A 1 423 ? 17.100 -2.205 2.692 1.00 80.56 423 LYS A C 1
ATOM 3424 O O . LYS A 1 423 ? 16.305 -2.670 3.515 1.00 80.56 423 LYS A O 1
ATOM 3429 N N . ALA A 1 424 ? 18.319 -1.779 3.020 1.00 75.62 424 ALA A N 1
ATOM 3430 C CA . ALA A 1 424 ? 18.812 -1.714 4.389 1.00 75.62 424 ALA A CA 1
ATOM 3431 C C . ALA A 1 424 ? 17.937 -0.792 5.252 1.00 75.62 424 ALA A C 1
ATOM 3433 O O . ALA A 1 424 ? 17.548 -1.190 6.350 1.00 75.62 424 ALA A O 1
ATOM 3434 N N . GLU A 1 425 ? 17.564 0.382 4.733 1.00 83.56 425 GLU A N 1
ATOM 3435 C CA . GLU A 1 425 ? 16.702 1.350 5.420 1.00 83.56 425 GLU A CA 1
ATOM 3436 C C . GLU A 1 425 ? 15.306 0.774 5.706 1.00 83.56 425 GLU A C 1
ATOM 3438 O O . GLU A 1 425 ? 14.801 0.885 6.825 1.00 83.56 425 GLU A O 1
ATOM 3443 N N . VAL A 1 426 ? 14.689 0.091 4.735 1.00 84.38 426 VAL A N 1
ATOM 3444 C CA . VAL A 1 426 ? 13.375 -0.552 4.925 1.00 84.38 426 VAL A CA 1
ATOM 3445 C C . VAL A 1 426 ? 13.420 -1.612 6.030 1.00 84.38 426 VAL A C 1
ATOM 3447 O O . VAL A 1 426 ? 12.539 -1.650 6.891 1.00 84.38 426 VAL A O 1
ATOM 3450 N N . LEU A 1 427 ? 14.447 -2.465 6.033 1.00 76.25 427 LEU A N 1
ATOM 3451 C CA . LEU A 1 427 ? 14.605 -3.509 7.049 1.00 76.25 427 LEU A CA 1
ATOM 3452 C C . LEU A 1 427 ? 14.946 -2.938 8.432 1.00 76.25 427 LEU A C 1
ATOM 3454 O O . LEU A 1 427 ? 14.482 -3.465 9.448 1.00 76.25 427 LEU A O 1
ATOM 3458 N N . GLU A 1 428 ? 15.735 -1.863 8.486 1.00 82.56 428 GLU A N 1
ATOM 3459 C CA . GLU A 1 428 ? 16.030 -1.145 9.726 1.00 82.56 428 GLU A CA 1
ATOM 3460 C C . GLU A 1 428 ? 14.760 -0.514 10.311 1.00 82.56 428 GLU A C 1
ATOM 3462 O O . GLU A 1 428 ? 14.501 -0.667 11.508 1.00 82.56 428 GLU A O 1
ATOM 3467 N N . ASN A 1 429 ? 13.913 0.088 9.474 1.00 83.19 429 ASN A N 1
ATOM 3468 C CA . ASN A 1 429 ? 12.620 0.629 9.892 1.00 83.19 429 ASN A CA 1
ATOM 3469 C C . ASN A 1 429 ? 11.670 -0.468 10.412 1.00 83.19 429 ASN A C 1
ATOM 3471 O O . ASN A 1 429 ? 11.100 -0.300 11.493 1.00 83.19 429 ASN A O 1
ATOM 3475 N N . GLU A 1 430 ? 11.571 -1.626 9.738 1.00 88.81 430 GLU A N 1
ATOM 3476 C CA . GLU A 1 430 ? 10.794 -2.785 10.232 1.00 88.81 430 GLU A CA 1
ATOM 3477 C C . GLU A 1 430 ? 11.277 -3.223 11.630 1.00 88.81 430 GLU A C 1
ATOM 3479 O O . GLU A 1 430 ? 10.478 -3.513 12.530 1.00 88.81 430 GLU A O 1
ATOM 3484 N N . PHE A 1 431 ? 12.597 -3.263 11.841 1.00 83.38 431 PHE A N 1
ATOM 3485 C CA . PHE A 1 431 ? 13.173 -3.616 13.136 1.00 83.38 431 PHE A CA 1
ATOM 3486 C C . PHE A 1 431 ? 12.878 -2.559 14.210 1.00 83.38 431 PHE A C 1
ATOM 3488 O O . PHE A 1 431 ? 12.527 -2.919 15.338 1.00 83.38 431 PHE A O 1
ATOM 3495 N N . LEU A 1 432 ? 12.987 -1.270 13.881 1.00 85.00 432 LEU A N 1
ATOM 3496 C CA . LEU A 1 432 ? 12.714 -0.171 14.810 1.00 85.00 432 LEU A CA 1
ATOM 3497 C C . LEU A 1 432 ? 11.248 -0.138 15.254 1.00 85.00 432 LEU A C 1
ATOM 3499 O O . LEU A 1 432 ? 10.992 0.038 16.449 1.00 85.00 432 LEU A O 1
ATOM 3503 N N . GLU A 1 433 ? 10.299 -0.369 14.345 1.00 89.12 433 GLU A N 1
ATOM 3504 C CA . GLU A 1 433 ? 8.873 -0.482 14.678 1.00 89.12 433 GLU A CA 1
ATOM 3505 C C . GLU A 1 433 ? 8.612 -1.638 15.648 1.00 89.12 433 GLU A C 1
ATOM 3507 O O . GLU A 1 433 ? 7.973 -1.455 16.692 1.00 89.12 433 GLU A O 1
ATOM 3512 N N . TYR A 1 434 ? 9.181 -2.813 15.365 1.00 84.25 434 TYR A N 1
ATOM 3513 C CA . TYR A 1 434 ? 9.071 -3.974 16.245 1.00 84.25 434 TYR A CA 1
ATOM 3514 C C . TYR A 1 434 ? 9.672 -3.701 17.633 1.00 84.25 434 TYR A C 1
ATOM 3516 O O . TYR A 1 434 ? 9.043 -3.968 18.661 1.00 84.25 434 TYR A O 1
ATOM 3524 N N . VAL A 1 435 ? 10.878 -3.125 17.686 1.00 84.50 435 VAL A N 1
ATOM 3525 C CA . VAL A 1 435 ? 11.544 -2.755 18.942 1.00 84.50 435 VAL A CA 1
ATOM 3526 C C . VAL A 1 435 ? 10.720 -1.735 19.724 1.00 84.50 435 VAL A C 1
ATOM 3528 O O . VAL A 1 435 ? 10.645 -1.845 20.948 1.00 84.50 435 VAL A O 1
ATOM 3531 N N . SER A 1 436 ? 10.102 -0.761 19.054 1.00 89.75 436 SER A N 1
ATOM 3532 C CA . SER A 1 436 ? 9.236 0.239 19.687 1.00 89.75 436 SER A CA 1
ATOM 3533 C C . SER A 1 436 ? 8.041 -0.422 20.381 1.00 89.75 436 SER A C 1
ATOM 3535 O O . SER A 1 436 ? 7.839 -0.227 21.584 1.00 89.75 436 SER A O 1
ATOM 3537 N N . ALA A 1 437 ? 7.329 -1.305 19.673 1.00 90.00 437 ALA A N 1
ATOM 3538 C CA . ALA A 1 437 ? 6.191 -2.040 20.223 1.00 90.00 437 ALA A CA 1
ATOM 3539 C C . ALA A 1 437 ? 6.589 -2.917 21.426 1.00 90.00 437 ALA A C 1
ATOM 3541 O O . ALA A 1 437 ? 5.921 -2.912 22.465 1.00 90.00 437 ALA A O 1
ATOM 3542 N N . VAL A 1 438 ? 7.712 -3.640 21.330 1.00 86.25 438 VAL A N 1
ATOM 3543 C CA . VAL A 1 438 ? 8.182 -4.493 22.433 1.00 86.25 438 VAL A CA 1
ATOM 3544 C C . VAL A 1 438 ? 8.678 -3.664 23.621 1.00 86.25 438 VAL A C 1
ATOM 3546 O O . VAL A 1 438 ? 8.420 -4.039 24.767 1.00 86.25 438 VAL A O 1
ATOM 3549 N N . LYS A 1 439 ? 9.330 -2.515 23.394 1.00 89.50 439 LYS A N 1
ATOM 3550 C CA . LYS A 1 439 ? 9.728 -1.584 24.466 1.00 89.50 439 LYS A CA 1
ATOM 3551 C C . LYS A 1 439 ? 8.525 -1.078 25.257 1.00 89.50 439 LYS A C 1
ATOM 3553 O O . LYS A 1 439 ? 8.596 -1.059 26.484 1.00 89.50 439 LYS A O 1
ATOM 3558 N N . GLU A 1 440 ? 7.425 -0.725 24.593 1.00 92.25 440 GLU A N 1
ATOM 3559 C CA . GLU A 1 440 ? 6.206 -0.273 25.275 1.00 92.25 440 GLU A CA 1
ATOM 3560 C C . GLU A 1 440 ? 5.596 -1.386 26.147 1.00 92.25 440 GLU A C 1
ATOM 3562 O O . GLU A 1 440 ? 5.222 -1.157 27.301 1.00 92.25 440 GLU A O 1
ATOM 3567 N N . LEU A 1 441 ? 5.559 -2.621 25.636 1.00 91.31 441 LEU A N 1
ATOM 3568 C CA . LEU A 1 441 ? 5.102 -3.782 26.405 1.00 91.31 441 LEU A CA 1
ATOM 3569 C C . LEU A 1 441 ? 6.011 -4.076 27.605 1.00 91.31 441 LEU A C 1
ATOM 3571 O O . LEU A 1 441 ? 5.515 -4.328 28.706 1.00 91.31 441 LEU A O 1
ATOM 3575 N N . MET A 1 442 ? 7.333 -4.018 27.418 1.00 90.69 442 MET A N 1
ATOM 3576 C CA . MET A 1 442 ? 8.297 -4.186 28.508 1.00 90.69 442 MET A CA 1
ATOM 3577 C C . MET A 1 442 ? 8.152 -3.090 29.565 1.00 90.69 442 MET A C 1
ATOM 3579 O O . MET A 1 442 ? 8.225 -3.411 30.748 1.00 90.69 442 MET A O 1
ATOM 3583 N N . ALA A 1 443 ? 7.894 -1.837 29.174 1.00 92.62 443 ALA A N 1
ATOM 3584 C CA . ALA A 1 443 ? 7.666 -0.732 30.106 1.00 92.62 443 ALA A CA 1
ATOM 3585 C C . ALA A 1 443 ? 6.433 -0.980 30.989 1.00 92.62 443 ALA A C 1
ATOM 3587 O O . ALA A 1 443 ? 6.552 -0.958 32.214 1.00 92.62 443 ALA A O 1
ATOM 3588 N N . LYS A 1 444 ? 5.291 -1.354 30.391 1.00 91.94 444 LYS A N 1
ATOM 3589 C CA . LYS A 1 444 ? 4.068 -1.718 31.138 1.00 91.94 444 LYS A CA 1
ATOM 3590 C C . LYS A 1 444 ? 4.321 -2.869 32.117 1.00 91.94 444 LYS A C 1
ATOM 3592 O O . LYS A 1 444 ? 3.889 -2.831 33.266 1.00 91.94 444 LYS A O 1
ATOM 3597 N N . LYS A 1 445 ? 5.061 -3.899 31.689 1.00 89.38 445 LYS A N 1
ATOM 3598 C CA . LYS A 1 445 ? 5.425 -5.031 32.560 1.00 89.38 445 LYS A CA 1
ATOM 3599 C C . LYS A 1 445 ? 6.393 -4.624 33.670 1.00 89.38 445 LYS A C 1
ATOM 3601 O O . LYS A 1 445 ? 6.253 -5.090 34.801 1.00 89.38 445 LYS A O 1
ATOM 3606 N N . HIS A 1 446 ? 7.334 -3.735 33.380 1.00 92.12 446 HIS A N 1
ATOM 3607 C CA . HIS A 1 446 ? 8.274 -3.210 34.362 1.00 92.12 446 HIS A CA 1
ATOM 3608 C C . HIS A 1 446 ? 7.563 -2.394 35.449 1.00 92.12 446 HIS A C 1
ATOM 3610 O O . HIS A 1 446 ? 7.845 -2.598 36.627 1.00 92.12 446 HIS A O 1
ATOM 3616 N N . GLU A 1 447 ? 6.586 -1.560 35.085 1.00 92.81 447 GLU A N 1
ATOM 3617 C CA . GLU A 1 447 ? 5.744 -0.828 36.043 1.00 92.81 447 GLU A CA 1
ATOM 3618 C C . GLU A 1 447 ? 4.987 -1.777 36.979 1.00 92.81 447 GLU A C 1
ATOM 3620 O O . GLU A 1 447 ? 5.019 -1.599 38.198 1.00 92.81 447 GLU A O 1
ATOM 3625 N N . THR A 1 448 ? 4.372 -2.839 36.437 1.00 89.88 448 THR A N 1
ATOM 3626 C CA . THR A 1 448 ? 3.691 -3.842 37.274 1.00 89.88 448 THR A CA 1
ATOM 3627 C C . THR A 1 448 ? 4.659 -4.553 38.218 1.00 89.88 448 THR A C 1
ATOM 3629 O O . THR A 1 448 ? 4.353 -4.726 39.393 1.00 89.88 448 THR A O 1
ATOM 3632 N N . MET A 1 449 ? 5.857 -4.905 37.742 1.00 92.81 449 MET A N 1
ATOM 3633 C CA . MET A 1 449 ? 6.895 -5.528 38.564 1.00 92.81 449 MET A CA 1
ATOM 3634 C C . MET A 1 449 ? 7.342 -4.603 39.707 1.00 92.81 449 MET A C 1
ATOM 3636 O O . MET A 1 449 ? 7.468 -5.069 40.837 1.00 92.81 449 MET A O 1
ATOM 3640 N N . GLN A 1 450 ? 7.534 -3.305 39.440 1.00 92.25 450 GLN A N 1
ATOM 3641 C CA . GLN A 1 450 ? 7.881 -2.316 40.468 1.00 92.25 450 GLN A CA 1
ATOM 3642 C C . GLN A 1 450 ? 6.759 -2.124 41.502 1.00 92.25 450 GLN A C 1
ATOM 3644 O O . GLN A 1 450 ? 7.040 -1.903 42.680 1.00 92.25 450 GLN A O 1
ATOM 3649 N N . ALA A 1 451 ? 5.490 -2.195 41.086 1.00 92.06 451 ALA A N 1
ATOM 3650 C CA . ALA A 1 451 ? 4.355 -2.121 42.005 1.00 92.06 451 ALA A CA 1
ATOM 3651 C C . ALA A 1 451 ? 4.334 -3.317 42.972 1.00 92.06 451 ALA A C 1
ATOM 3653 O O . ALA A 1 451 ? 4.206 -3.121 44.182 1.00 92.06 451 ALA A O 1
ATOM 3654 N N . TRP A 1 452 ? 4.544 -4.534 42.456 1.00 91.62 452 TRP A N 1
ATOM 3655 C CA . TRP A 1 452 ? 4.658 -5.745 43.276 1.00 91.62 452 TRP A CA 1
ATOM 3656 C C . TRP A 1 452 ? 5.879 -5.718 44.202 1.00 91.62 452 TRP A C 1
ATOM 3658 O O . TRP A 1 452 ? 5.775 -6.134 45.349 1.00 91.62 452 TRP A O 1
ATOM 3668 N N . GLU A 1 453 ? 7.007 -5.160 43.758 1.00 92.19 453 GLU A N 1
ATOM 3669 C CA . GLU A 1 453 ? 8.211 -4.996 44.584 1.00 92.19 453 GLU A CA 1
ATOM 3670 C C . GLU A 1 453 ? 7.980 -4.052 45.776 1.00 92.19 453 GLU A C 1
ATOM 3672 O O . GLU A 1 453 ? 8.363 -4.363 46.905 1.00 92.19 453 GLU A O 1
ATOM 3677 N N . LYS A 1 454 ? 7.275 -2.934 45.560 1.00 93.56 454 LYS A N 1
ATOM 3678 C CA . LYS A 1 454 ? 6.857 -2.036 46.650 1.00 93.56 454 LYS A CA 1
ATOM 3679 C C . LYS A 1 454 ? 5.893 -2.725 47.614 1.00 93.56 454 LYS A C 1
ATOM 3681 O O . LYS A 1 454 ? 6.032 -2.564 48.823 1.00 93.56 454 LYS A O 1
ATOM 3686 N N . MET A 1 455 ? 4.930 -3.487 47.094 1.00 92.44 455 MET A N 1
ATOM 3687 C CA . MET A 1 455 ? 3.974 -4.228 47.920 1.00 92.44 455 MET A CA 1
ATOM 3688 C C . MET A 1 455 ? 4.671 -5.298 48.767 1.00 92.44 455 MET A C 1
ATOM 3690 O O . MET A 1 455 ? 4.392 -5.386 49.959 1.00 92.44 455 MET A O 1
ATOM 3694 N N . ALA A 1 456 ? 5.625 -6.035 48.193 1.00 91.88 456 ALA A N 1
ATOM 3695 C CA . ALA A 1 456 ? 6.445 -6.999 48.918 1.00 91.88 456 ALA A CA 1
ATOM 3696 C C . ALA A 1 456 ? 7.252 -6.328 50.044 1.00 91.88 456 ALA A C 1
ATOM 3698 O O . ALA A 1 456 ? 7.246 -6.820 51.166 1.00 91.88 456 ALA A O 1
ATOM 3699 N N . SER A 1 457 ? 7.860 -5.160 49.795 1.00 92.12 457 SER A N 1
ATOM 3700 C CA . SER A 1 457 ? 8.550 -4.393 50.848 1.00 92.12 457 SER A CA 1
ATOM 3701 C C . SER A 1 457 ? 7.612 -4.014 52.002 1.00 92.12 457 SER A C 1
ATOM 3703 O O . SER A 1 457 ? 7.970 -4.188 53.160 1.00 92.12 457 SER A O 1
ATOM 3705 N N . VAL A 1 458 ? 6.394 -3.545 51.703 1.00 94.00 458 VAL A N 1
ATOM 3706 C CA . VAL A 1 458 ? 5.398 -3.190 52.734 1.00 94.00 458 VAL A CA 1
ATOM 3707 C C . VAL A 1 458 ? 4.930 -4.419 53.518 1.00 94.00 458 VAL A C 1
ATOM 3709 O O . VAL A 1 458 ? 4.715 -4.336 54.726 1.00 94.00 458 VAL A O 1
ATOM 3712 N N . LEU A 1 459 ? 4.735 -5.554 52.842 1.00 92.62 459 LEU A N 1
ATOM 3713 C CA . LEU A 1 459 ? 4.356 -6.810 53.489 1.00 92.62 459 LEU A CA 1
ATOM 3714 C C . LEU A 1 459 ? 5.480 -7.333 54.386 1.00 92.62 459 LEU A C 1
ATOM 3716 O O . LEU A 1 459 ? 5.194 -7.807 55.482 1.00 92.62 459 LEU A O 1
ATOM 3720 N N . GLN A 1 460 ? 6.739 -7.176 53.970 1.00 93.38 460 GLN A N 1
ATOM 3721 C CA . GLN A 1 460 ? 7.908 -7.518 54.775 1.00 93.38 460 GLN A CA 1
ATOM 3722 C C . GLN A 1 460 ? 7.965 -6.705 56.071 1.00 93.38 460 GLN A C 1
ATOM 3724 O O . GLN A 1 460 ? 8.071 -7.295 57.145 1.00 93.38 460 GLN A O 1
ATOM 3729 N N . ASP A 1 461 ? 7.808 -5.380 55.979 1.00 93.44 461 ASP A N 1
ATOM 3730 C CA . ASP A 1 461 ? 7.796 -4.493 57.147 1.00 93.44 461 ASP A CA 1
ATOM 3731 C C . ASP A 1 461 ? 6.671 -4.876 58.122 1.00 93.44 461 ASP A C 1
ATOM 3733 O O . ASP A 1 461 ? 6.882 -4.925 59.330 1.00 93.44 461 ASP A O 1
ATOM 3737 N N . LYS A 1 462 ? 5.473 -5.202 57.612 1.00 92.00 462 LYS A N 1
ATOM 3738 C CA . LYS A 1 462 ? 4.337 -5.652 58.439 1.00 92.00 462 LYS A CA 1
ATOM 3739 C C . LYS A 1 462 ? 4.582 -7.004 59.105 1.00 92.00 462 LYS A C 1
ATOM 3741 O O . LYS A 1 462 ? 4.146 -7.203 60.236 1.00 92.00 462 LYS A O 1
ATOM 3746 N N . LEU A 1 463 ? 5.265 -7.921 58.421 1.00 91.19 463 LEU A N 1
ATOM 3747 C CA . LEU A 1 463 ? 5.593 -9.244 58.947 1.00 91.19 463 LEU A CA 1
ATOM 3748 C C . LEU A 1 463 ? 6.546 -9.154 60.153 1.00 91.19 463 LEU A C 1
ATOM 3750 O O . LEU A 1 463 ? 6.427 -9.955 61.079 1.00 91.19 463 LEU A O 1
ATOM 3754 N N . GLU A 1 464 ? 7.459 -8.173 60.169 1.00 89.12 464 GLU A N 1
ATOM 3755 C CA . GLU A 1 464 ? 8.398 -7.944 61.280 1.00 89.12 464 GLU A CA 1
ATOM 3756 C C . GLU A 1 464 ? 7.708 -7.488 62.575 1.00 89.12 464 GLU A C 1
ATOM 3758 O O . GLU A 1 464 ? 8.195 -7.795 63.664 1.00 89.12 464 GLU A O 1
ATOM 3763 N N . VAL A 1 465 ? 6.573 -6.786 62.470 1.00 91.88 465 VAL A N 1
ATOM 3764 C CA . VAL A 1 465 ? 5.827 -6.236 63.620 1.00 91.88 465 VAL A CA 1
ATOM 3765 C C . VAL A 1 465 ? 4.605 -7.074 64.020 1.00 91.88 465 VAL A C 1
ATOM 3767 O O . VAL A 1 465 ? 3.887 -6.690 64.939 1.00 91.88 465 VAL A O 1
ATOM 3770 N N . ALA A 1 466 ? 4.352 -8.206 63.355 1.00 90.06 466 ALA A N 1
ATOM 3771 C CA . ALA A 1 466 ? 3.175 -9.041 63.598 1.00 90.06 466 ALA A CA 1
ATOM 3772 C C . ALA A 1 466 ? 3.215 -9.727 64.980 1.00 90.06 466 ALA A C 1
ATOM 3774 O O . ALA A 1 466 ? 4.126 -10.508 65.284 1.00 90.06 466 ALA A O 1
ATOM 3775 N N . GLU A 1 467 ? 2.196 -9.480 65.807 1.00 86.75 467 GLU A N 1
ATOM 3776 C CA . GLU A 1 467 ? 2.138 -9.948 67.200 1.00 86.75 467 GLU A CA 1
ATOM 3777 C C . GLU A 1 467 ? 1.573 -11.371 67.333 1.00 86.75 467 GLU A C 1
ATOM 3779 O O . GLU A 1 467 ? 1.943 -12.089 68.264 1.00 86.75 467 GLU A O 1
ATOM 3784 N N . THR A 1 468 ? 0.726 -11.806 66.391 1.00 92.12 468 THR A N 1
ATOM 3785 C CA . THR A 1 468 ? 0.074 -13.125 66.412 1.00 92.12 468 THR A CA 1
ATOM 3786 C C . THR A 1 468 ? 0.578 -14.052 65.302 1.00 92.12 468 THR A C 1
ATOM 3788 O O . THR A 1 468 ? 0.966 -13.607 64.222 1.00 92.12 468 THR A O 1
ATOM 3791 N N . ASP A 1 469 ? 0.566 -15.366 65.555 1.00 88.00 469 ASP A N 1
ATOM 3792 C CA . ASP A 1 469 ? 0.960 -16.373 64.555 1.00 88.00 469 ASP A CA 1
ATOM 3793 C C . ASP A 1 469 ? -0.033 -16.450 63.379 1.00 88.00 469 ASP A C 1
ATOM 3795 O O . ASP A 1 469 ? 0.358 -16.777 62.259 1.00 88.00 469 ASP A O 1
ATOM 3799 N N . GLU A 1 470 ? -1.302 -16.111 63.619 1.00 88.81 470 GLU A N 1
ATOM 3800 C CA . GLU A 1 470 ? -2.371 -16.111 62.613 1.00 88.81 470 GLU A CA 1
ATOM 3801 C C . GLU A 1 470 ? -2.179 -14.967 61.598 1.00 88.81 470 GLU A C 1
ATOM 3803 O O . GLU A 1 470 ? -2.091 -15.224 60.396 1.00 88.81 470 GLU A O 1
ATOM 3808 N N . GLU A 1 471 ? -1.950 -13.731 62.067 1.00 87.00 471 GLU A N 1
ATOM 3809 C CA . GLU A 1 471 ? -1.612 -12.581 61.205 1.00 87.00 471 GLU A CA 1
ATOM 3810 C C . GLU A 1 471 ? -0.312 -12.809 60.421 1.00 87.00 471 GLU A C 1
ATOM 3812 O O . GLU A 1 471 ? -0.195 -12.425 59.254 1.00 87.00 471 GLU A O 1
ATOM 3817 N N . ARG A 1 472 ? 0.677 -13.462 61.045 1.00 88.81 472 ARG A N 1
ATOM 3818 C CA . ARG A 1 472 ? 1.959 -13.786 60.406 1.00 88.81 472 ARG A CA 1
ATOM 3819 C C . ARG A 1 472 ? 1.790 -14.811 59.277 1.00 88.81 472 ARG A C 1
ATOM 3821 O O . ARG A 1 472 ? 2.481 -14.712 58.264 1.00 88.81 472 ARG A O 1
ATOM 3828 N N . GLY A 1 473 ? 0.859 -15.759 59.422 1.00 90.06 473 GLY A N 1
ATOM 3829 C CA . GLY A 1 473 ? 0.498 -16.727 58.381 1.00 90.06 473 GLY A CA 1
ATOM 3830 C C . GLY A 1 473 ? -0.214 -16.089 57.182 1.00 90.06 473 GLY A C 1
ATOM 3831 O O . GLY A 1 473 ? 0.139 -16.366 56.031 1.00 90.06 473 GLY A O 1
ATOM 3832 N N . GLU A 1 474 ? -1.166 -15.187 57.432 1.00 89.81 474 GLU A N 1
ATOM 3833 C CA . GLU A 1 474 ? -1.881 -14.461 56.372 1.00 89.81 474 GLU A CA 1
ATOM 3834 C C . GLU A 1 474 ? -0.952 -13.524 55.584 1.00 89.81 474 GLU A C 1
ATOM 3836 O O . GLU A 1 474 ? -0.925 -13.564 54.350 1.00 89.81 474 GLU A O 1
ATOM 3841 N N . LEU A 1 475 ? -0.135 -12.727 56.283 1.00 91.69 475 LEU A N 1
ATOM 3842 C CA . LEU A 1 475 ? 0.856 -11.841 55.662 1.00 91.69 475 LEU A CA 1
ATOM 3843 C C . LEU A 1 475 ? 1.931 -12.625 54.895 1.00 91.69 475 LEU A C 1
ATOM 3845 O O . LEU A 1 475 ? 2.357 -12.186 53.826 1.00 91.69 475 LEU A O 1
ATOM 3849 N N . GLY A 1 476 ? 2.340 -13.795 55.400 1.00 90.06 476 GLY A N 1
ATOM 3850 C CA . GLY A 1 476 ? 3.273 -14.690 54.715 1.00 90.06 476 GLY A CA 1
ATOM 3851 C C . GLY A 1 476 ? 2.731 -15.196 53.376 1.00 90.06 476 GLY A C 1
ATOM 3852 O O . GLY A 1 476 ? 3.444 -15.155 52.375 1.00 90.06 476 GLY A O 1
ATOM 3853 N N . THR A 1 477 ? 1.451 -15.577 53.330 1.00 92.69 477 THR A N 1
ATOM 3854 C CA . THR A 1 477 ? 0.795 -16.040 52.094 1.00 92.69 477 THR A CA 1
ATOM 3855 C C . THR A 1 477 ? 0.721 -14.917 51.051 1.00 92.69 477 THR A C 1
ATOM 3857 O O . THR A 1 477 ? 1.101 -15.110 49.898 1.00 92.69 477 THR A O 1
ATOM 3860 N N . GLN A 1 478 ? 0.325 -13.707 51.465 1.00 91.94 478 GLN A N 1
ATOM 3861 C CA . GLN A 1 478 ? 0.279 -12.535 50.576 1.00 91.94 478 GLN A CA 1
ATOM 3862 C C . GLN A 1 478 ? 1.668 -12.132 50.057 1.00 91.94 478 GLN A C 1
ATOM 3864 O O . GLN A 1 478 ? 1.810 -11.691 48.915 1.00 91.94 478 GLN A O 1
ATOM 3869 N N . MET A 1 479 ? 2.704 -12.275 50.888 1.00 92.88 479 MET A N 1
ATOM 3870 C CA . MET A 1 479 ? 4.090 -12.000 50.506 1.00 92.88 479 MET A CA 1
ATOM 3871 C C . MET A 1 479 ? 4.587 -12.990 49.447 1.00 92.88 479 MET A C 1
ATOM 3873 O O . MET A 1 479 ? 5.231 -12.591 48.476 1.00 92.88 479 MET A O 1
ATOM 3877 N N . GLU A 1 480 ? 4.263 -14.272 49.605 1.00 92.81 480 GLU A N 1
ATOM 3878 C CA . GLU A 1 480 ? 4.635 -15.321 48.655 1.00 92.81 480 GLU A CA 1
ATOM 3879 C C . GLU A 1 480 ? 3.941 -15.125 47.295 1.00 92.81 480 GLU A C 1
ATOM 3881 O O . GLU A 1 480 ? 4.593 -15.207 46.251 1.00 92.81 480 GLU A O 1
ATOM 3886 N N . GLU A 1 481 ? 2.662 -14.730 47.292 1.00 93.06 481 GLU A N 1
ATOM 3887 C CA . GLU A 1 481 ? 1.935 -14.331 46.078 1.00 93.06 481 GLU A CA 1
ATOM 3888 C C . GLU A 1 481 ? 2.569 -13.112 45.387 1.00 93.06 481 GLU A C 1
ATOM 3890 O O . GLU A 1 481 ? 2.773 -13.122 44.169 1.00 93.06 481 GLU A O 1
ATOM 3895 N N . ALA A 1 482 ? 2.932 -12.071 46.145 1.00 92.06 482 ALA A N 1
ATOM 3896 C CA . ALA A 1 482 ? 3.564 -10.871 45.595 1.00 92.06 482 ALA A CA 1
ATOM 3897 C C . ALA A 1 482 ? 4.929 -11.178 44.947 1.00 92.06 482 ALA A C 1
ATOM 3899 O O . ALA A 1 482 ? 5.225 -10.690 43.849 1.00 92.06 482 ALA A O 1
ATOM 3900 N N . LEU A 1 483 ? 5.746 -12.020 45.589 1.00 91.38 483 LEU A N 1
ATOM 3901 C CA . LEU A 1 483 ? 7.037 -12.469 45.057 1.00 91.38 483 LEU A CA 1
ATOM 3902 C C . LEU A 1 483 ? 6.874 -13.335 43.799 1.00 91.38 483 LEU A C 1
ATOM 3904 O O . LEU A 1 483 ? 7.635 -13.179 42.839 1.00 91.38 483 LEU A O 1
ATOM 3908 N N . GLU A 1 484 ? 5.864 -14.205 43.758 1.00 93.19 484 GLU A N 1
ATOM 3909 C CA . GLU A 1 484 ? 5.560 -15.022 42.581 1.00 93.19 484 GLU A CA 1
ATOM 3910 C C . GLU A 1 484 ? 5.103 -14.155 41.394 1.00 93.19 484 GLU A C 1
ATOM 3912 O O . GLU A 1 484 ? 5.606 -14.313 40.276 1.00 93.19 484 GLU A O 1
ATOM 3917 N N . MET A 1 485 ? 4.244 -13.159 41.628 1.00 91.81 485 MET A N 1
ATOM 3918 C CA . MET A 1 485 ? 3.829 -12.197 40.597 1.00 91.81 485 MET A CA 1
ATOM 3919 C C . MET A 1 485 ? 5.003 -11.352 40.077 1.00 91.81 485 MET A C 1
ATOM 3921 O O . MET A 1 485 ? 5.104 -11.078 38.870 1.00 91.81 485 MET A O 1
ATOM 3925 N N . GLN A 1 486 ? 5.940 -10.984 40.957 1.00 90.75 486 GLN A N 1
ATOM 3926 C CA . GLN A 1 486 ? 7.182 -10.310 40.576 1.00 90.75 486 GLN A CA 1
ATOM 3927 C C . GLN A 1 486 ? 8.064 -11.216 39.696 1.00 90.75 486 GLN A C 1
ATOM 3929 O O . GLN A 1 486 ? 8.572 -10.766 38.661 1.00 90.75 486 GLN A O 1
ATOM 3934 N N . ARG A 1 487 ? 8.220 -12.498 40.061 1.00 92.31 487 ARG A N 1
ATOM 3935 C CA . ARG A 1 487 ? 8.985 -13.495 39.290 1.00 92.31 487 ARG A CA 1
ATOM 3936 C C . ARG A 1 487 ? 8.400 -13.691 37.893 1.00 92.31 487 ARG A C 1
ATOM 3938 O O . ARG A 1 487 ? 9.140 -13.611 36.910 1.00 92.31 487 ARG A O 1
ATOM 3945 N N . GLN A 1 488 ? 7.085 -13.874 37.786 1.00 91.88 488 GLN A N 1
ATOM 3946 C CA . GLN A 1 488 ? 6.397 -14.036 36.502 1.00 91.88 488 GLN A CA 1
ATOM 3947 C C . GLN A 1 488 ? 6.549 -12.804 35.601 1.00 91.88 488 GLN A C 1
ATOM 3949 O O . GLN A 1 488 ? 6.828 -12.940 34.407 1.00 91.88 488 GLN A O 1
ATOM 3954 N N . SER A 1 489 ? 6.438 -11.597 36.164 1.00 88.31 489 SER A N 1
ATOM 3955 C CA . SER A 1 489 ? 6.636 -10.347 35.417 1.00 88.31 489 SER A CA 1
ATOM 3956 C C . SER A 1 489 ? 8.072 -10.218 34.893 1.00 88.31 489 SER A C 1
ATOM 3958 O O . SER A 1 489 ? 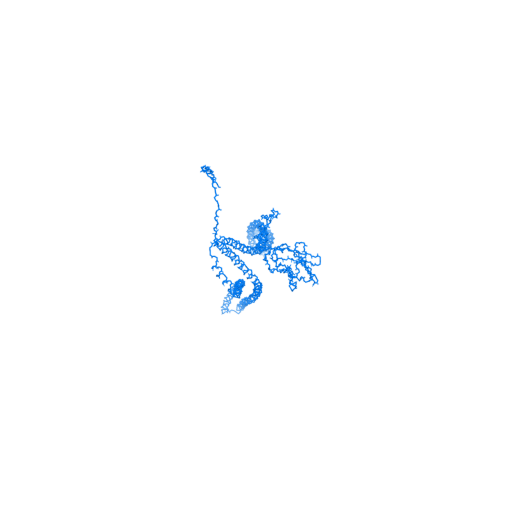8.282 -9.866 33.730 1.00 88.31 489 SER A O 1
ATOM 3960 N N . ARG A 1 490 ? 9.069 -10.585 35.711 1.00 90.19 490 ARG A N 1
ATOM 3961 C CA . ARG A 1 490 ? 10.488 -10.611 35.320 1.00 90.19 490 ARG A CA 1
ATOM 3962 C C . ARG A 1 490 ? 10.761 -11.620 34.202 1.00 90.19 490 ARG A C 1
ATOM 3964 O O . ARG A 1 490 ? 11.491 -11.312 33.261 1.00 90.19 490 ARG A O 1
ATOM 3971 N N . GLU A 1 491 ? 10.158 -12.805 34.269 1.00 94.12 491 GLU A N 1
ATOM 3972 C CA . GLU A 1 491 ? 10.265 -13.813 33.208 1.00 94.12 491 GLU A CA 1
ATOM 3973 C C . GLU A 1 491 ? 9.629 -13.354 31.896 1.00 94.12 491 GLU A C 1
ATOM 3975 O O . GLU A 1 491 ? 10.198 -13.592 30.832 1.00 94.12 491 GLU A O 1
ATOM 3980 N N . GLN A 1 492 ? 8.486 -12.667 31.948 1.00 91.44 492 GLN A N 1
ATOM 3981 C CA . GLN A 1 492 ? 7.855 -12.102 30.753 1.00 91.44 492 GLN A CA 1
ATOM 3982 C C . GLN A 1 492 ? 8.732 -11.029 30.096 1.00 91.44 492 GLN A C 1
ATOM 3984 O O . GLN A 1 492 ? 8.904 -11.063 28.880 1.00 91.44 492 GLN A O 1
ATOM 3989 N N . ILE A 1 493 ? 9.342 -10.132 30.880 1.00 91.69 493 ILE A N 1
ATOM 3990 C CA . ILE A 1 493 ? 10.295 -9.133 30.361 1.00 91.69 493 ILE A CA 1
ATOM 3991 C C . ILE A 1 493 ? 11.491 -9.824 29.697 1.00 91.69 493 ILE A C 1
ATOM 3993 O O . ILE A 1 493 ? 11.886 -9.439 28.598 1.00 91.69 493 ILE A O 1
ATOM 3997 N N . LYS A 1 494 ? 12.035 -10.879 30.318 1.00 93.56 494 LYS A N 1
ATOM 3998 C CA . LYS A 1 494 ? 13.133 -11.657 29.730 1.00 93.56 494 LYS A CA 1
ATOM 3999 C C . LYS A 1 494 ? 12.732 -12.287 28.391 1.00 93.56 494 LYS A C 1
ATOM 4001 O O . LYS A 1 494 ? 13.459 -12.123 27.420 1.00 93.56 494 LYS A O 1
ATOM 4006 N N . ARG A 1 495 ? 11.554 -12.921 28.308 1.00 93.88 495 ARG A N 1
ATOM 4007 C CA . ARG A 1 495 ? 11.036 -13.502 27.051 1.00 93.88 495 ARG A CA 1
ATOM 4008 C C . ARG A 1 495 ? 10.871 -12.450 25.952 1.00 93.88 495 ARG A C 1
ATOM 4010 O O . ARG A 1 495 ? 11.226 -12.712 24.809 1.00 93.88 495 ARG A O 1
ATOM 4017 N N . LEU A 1 496 ? 10.363 -11.263 26.291 1.00 92.81 496 LEU A N 1
ATOM 4018 C CA . LEU A 1 496 ? 10.241 -10.148 25.344 1.00 92.81 496 LEU A CA 1
ATOM 4019 C C . LEU A 1 496 ? 11.615 -9.657 24.862 1.00 92.81 496 LEU A C 1
ATOM 4021 O O . LEU A 1 496 ? 11.799 -9.434 23.668 1.00 92.81 496 LEU A O 1
ATOM 4025 N N . SER A 1 497 ? 12.594 -9.549 25.763 1.00 92.38 497 SER A N 1
ATOM 4026 C CA . SER A 1 497 ? 13.974 -9.194 25.409 1.00 92.38 497 SER A CA 1
ATOM 4027 C C . SER A 1 497 ? 14.626 -10.234 24.491 1.00 92.38 497 SER A C 1
ATOM 4029 O O . SER A 1 497 ? 15.285 -9.864 23.519 1.00 92.38 497 SER A O 1
ATOM 4031 N N . ASP A 1 498 ? 14.432 -11.524 24.772 1.00 93.88 498 ASP A N 1
ATOM 4032 C CA . ASP A 1 498 ? 14.948 -12.617 23.940 1.00 93.88 498 ASP A CA 1
ATOM 4033 C C . ASP A 1 498 ? 14.302 -12.590 22.540 1.00 93.88 498 ASP A C 1
ATOM 4035 O O . ASP A 1 498 ? 14.994 -12.747 21.533 1.00 93.88 498 ASP A O 1
ATOM 4039 N N . SER A 1 499 ? 13.005 -12.272 22.460 1.00 92.88 499 SER A N 1
ATOM 4040 C CA . SER A 1 499 ? 12.276 -12.122 21.194 1.00 92.88 499 SER A CA 1
ATOM 4041 C C . SER A 1 499 ? 12.809 -10.969 20.327 1.00 92.88 499 SER A C 1
ATOM 4043 O O . SER A 1 499 ? 12.851 -11.095 19.104 1.00 92.88 499 SER A O 1
ATOM 4045 N N . VAL A 1 500 ? 13.275 -9.866 20.929 1.00 88.94 500 VAL A N 1
ATOM 4046 C CA . VAL A 1 500 ? 13.955 -8.773 20.202 1.00 88.94 500 VAL A CA 1
ATOM 4047 C C . VAL A 1 500 ? 15.294 -9.226 19.630 1.00 88.94 500 VAL A C 1
ATOM 4049 O O . VAL A 1 500 ? 15.617 -8.897 18.488 1.00 88.94 500 VAL A O 1
ATOM 4052 N N . ALA A 1 501 ? 16.069 -9.998 20.394 1.00 89.56 501 ALA A N 1
ATOM 4053 C CA . ALA A 1 501 ? 17.339 -10.541 19.920 1.00 89.56 501 ALA A CA 1
ATOM 4054 C C . ALA A 1 501 ? 17.148 -11.566 18.785 1.00 89.56 501 ALA A C 1
ATOM 4056 O O . ALA A 1 501 ? 17.975 -11.644 17.878 1.00 89.56 501 ALA A O 1
ATOM 4057 N N . GLU A 1 502 ? 16.064 -12.340 18.815 1.00 92.94 502 GLU A N 1
ATOM 4058 C CA . GLU A 1 502 ? 15.673 -13.240 17.727 1.00 92.94 502 GLU A CA 1
ATOM 4059 C C . GLU A 1 502 ? 15.266 -12.468 16.470 1.00 92.94 502 GLU A C 1
ATOM 4061 O O . GLU A 1 502 ? 15.885 -12.661 15.426 1.00 92.94 502 GLU A O 1
ATOM 4066 N N . LYS A 1 503 ? 14.349 -11.499 16.585 1.00 89.94 503 LYS A N 1
ATOM 4067 C CA . LYS A 1 503 ? 13.934 -10.665 15.446 1.00 89.94 503 LYS A CA 1
ATOM 4068 C C . LYS A 1 503 ? 15.113 -9.925 14.807 1.00 89.94 503 LYS A C 1
ATOM 4070 O O . LYS A 1 503 ? 15.164 -9.806 13.587 1.00 89.94 503 LYS A O 1
ATOM 4075 N N . LYS A 1 504 ? 16.079 -9.459 15.609 1.00 84.69 504 LYS A N 1
ATOM 4076 C CA . LYS A 1 504 ? 17.314 -8.847 15.100 1.00 84.69 504 LYS A CA 1
ATOM 4077 C C . LYS A 1 504 ? 18.090 -9.810 14.196 1.00 84.69 504 LYS A C 1
ATOM 4079 O O . LYS A 1 504 ? 18.472 -9.421 13.097 1.00 84.69 504 LYS A O 1
ATOM 4084 N N . ARG A 1 505 ? 18.291 -11.057 14.638 1.00 92.56 505 ARG A N 1
ATOM 4085 C CA . ARG A 1 505 ? 18.982 -12.085 13.841 1.00 92.56 505 ARG A CA 1
ATOM 4086 C C . ARG A 1 505 ? 18.225 -12.400 12.552 1.00 92.56 505 ARG A C 1
ATOM 4088 O O . ARG A 1 505 ? 18.848 -12.456 11.498 1.00 92.56 505 ARG A O 1
ATOM 4095 N N . ASP A 1 506 ? 16.901 -12.521 12.614 1.00 92.31 506 ASP A N 1
ATOM 4096 C CA . ASP A 1 506 ? 16.070 -12.783 11.431 1.00 92.31 506 ASP A CA 1
ATOM 4097 C C . ASP A 1 506 ? 16.180 -11.665 10.382 1.00 92.31 506 ASP A C 1
ATOM 4099 O O . ASP A 1 506 ? 16.256 -11.939 9.181 1.00 92.31 506 ASP A O 1
ATOM 4103 N N . ILE A 1 507 ? 16.191 -10.403 10.828 1.00 82.50 507 ILE A N 1
ATOM 4104 C CA . ILE A 1 507 ? 16.360 -9.238 9.952 1.00 82.50 507 ILE A CA 1
ATOM 4105 C C . ILE A 1 507 ? 17.775 -9.198 9.370 1.00 82.50 507 ILE A C 1
ATOM 4107 O O . ILE A 1 507 ? 17.914 -8.999 8.168 1.00 82.50 507 ILE A O 1
ATOM 4111 N N . GLU A 1 508 ? 18.817 -9.451 10.167 1.00 79.75 508 GLU A N 1
ATOM 4112 C CA . GLU A 1 508 ? 20.206 -9.523 9.684 1.00 79.75 508 GLU A CA 1
ATOM 4113 C C . GLU A 1 508 ? 20.395 -10.632 8.632 1.00 79.75 508 GLU A C 1
ATOM 4115 O O . GLU A 1 508 ? 21.040 -10.418 7.602 1.00 79.75 508 GLU A O 1
ATOM 4120 N N . GLU A 1 509 ? 19.798 -11.809 8.837 1.00 91.75 509 GLU A N 1
ATOM 4121 C CA . GLU A 1 509 ? 19.838 -12.902 7.861 1.00 91.75 509 GLU A CA 1
ATOM 4122 C C . GLU A 1 509 ? 19.044 -12.588 6.590 1.00 91.75 509 GLU A C 1
ATOM 4124 O O . GLU A 1 509 ? 19.469 -12.957 5.491 1.00 91.75 509 GLU A O 1
ATOM 4129 N N . ARG A 1 510 ? 17.896 -11.913 6.716 1.00 86.44 510 ARG A N 1
ATOM 4130 C CA . ARG A 1 510 ? 17.106 -11.460 5.564 1.00 86.44 510 ARG A CA 1
ATOM 4131 C C . ARG A 1 510 ? 17.866 -10.406 4.765 1.00 86.44 510 ARG A C 1
ATOM 4133 O O . ARG A 1 510 ? 18.002 -10.576 3.559 1.00 86.44 510 ARG A O 1
ATOM 4140 N N . HIS A 1 511 ? 18.439 -9.416 5.443 1.00 84.75 511 HIS A N 1
ATOM 4141 C CA . HIS A 1 511 ? 19.278 -8.377 4.853 1.00 84.75 511 HIS A CA 1
ATOM 4142 C C . HIS A 1 511 ? 20.428 -9.002 4.057 1.00 84.75 511 HIS A C 1
ATOM 4144 O O . HIS A 1 511 ? 20.617 -8.695 2.883 1.00 84.75 511 HIS A O 1
ATOM 4150 N N . LYS A 1 512 ? 21.143 -9.964 4.652 1.00 83.75 512 LYS A N 1
ATOM 4151 C CA . LYS A 1 512 ? 22.231 -10.666 3.966 1.00 83.75 512 LYS A CA 1
ATOM 4152 C C . LYS A 1 512 ? 21.764 -11.397 2.702 1.00 83.75 512 LYS A C 1
ATOM 4154 O O . LYS A 1 512 ? 22.473 -11.362 1.703 1.00 83.75 512 LYS A O 1
ATOM 4159 N N . ARG A 1 513 ? 20.607 -12.070 2.742 1.00 90.56 513 ARG A N 1
ATOM 4160 C CA . ARG A 1 513 ? 20.056 -12.788 1.577 1.00 90.56 513 ARG A CA 1
ATOM 4161 C C . ARG A 1 513 ? 19.629 -11.840 0.462 1.00 90.56 513 ARG A C 1
ATOM 4163 O O . ARG A 1 513 ? 19.968 -12.086 -0.687 1.00 90.56 513 ARG A O 1
ATOM 4170 N N . GLU A 1 514 ? 18.916 -10.776 0.804 1.00 85.31 514 GLU A N 1
ATOM 4171 C CA . GLU A 1 514 ? 18.402 -9.819 -0.179 1.00 85.31 514 GLU A CA 1
ATOM 4172 C C . GLU A 1 514 ? 19.533 -8.996 -0.815 1.00 85.31 514 GLU A C 1
ATOM 4174 O O . GLU A 1 514 ? 19.517 -8.785 -2.023 1.00 85.31 514 GLU A O 1
ATOM 4179 N N . ILE A 1 515 ? 20.570 -8.620 -0.052 1.00 78.62 515 ILE A N 1
ATOM 4180 C CA . ILE A 1 515 ? 21.795 -8.021 -0.615 1.00 78.62 515 ILE A CA 1
ATOM 4181 C C . ILE A 1 515 ? 22.459 -8.960 -1.622 1.00 78.62 515 ILE A C 1
ATOM 4183 O O . ILE A 1 515 ? 22.884 -8.519 -2.687 1.00 78.62 515 ILE A O 1
ATOM 4187 N N . GLU A 1 516 ? 22.578 -10.248 -1.297 1.00 87.50 516 GLU A N 1
ATOM 4188 C CA . GLU A 1 516 ? 23.220 -11.204 -2.201 1.00 87.50 516 GLU A CA 1
ATOM 4189 C C . GLU A 1 516 ? 22.413 -11.374 -3.499 1.00 87.50 516 GLU A C 1
ATOM 4191 O O . GLU A 1 516 ? 22.989 -11.370 -4.583 1.00 87.50 516 GLU A O 1
ATOM 4196 N N . GLU A 1 517 ? 21.082 -11.405 -3.411 1.00 89.44 517 GLU A N 1
ATOM 4197 C CA . GLU A 1 517 ? 20.187 -11.452 -4.576 1.00 89.44 517 GLU A CA 1
ATOM 4198 C C . GLU A 1 517 ? 20.320 -10.202 -5.468 1.00 89.44 517 GLU A C 1
ATOM 4200 O O . GLU A 1 517 ? 20.400 -10.309 -6.699 1.00 89.44 517 GLU A O 1
ATOM 4205 N N . ILE A 1 518 ? 20.421 -9.014 -4.860 1.00 77.25 518 ILE A N 1
ATOM 4206 C CA . ILE A 1 518 ? 20.703 -7.762 -5.578 1.00 77.25 518 ILE A CA 1
ATOM 4207 C C . ILE A 1 518 ? 22.064 -7.868 -6.284 1.00 77.25 518 ILE A C 1
ATOM 4209 O O . ILE A 1 518 ? 22.172 -7.571 -7.476 1.00 77.25 518 ILE A O 1
ATOM 4213 N N . ARG A 1 519 ? 23.109 -8.348 -5.601 1.00 79.94 519 ARG A N 1
ATOM 4214 C CA . ARG A 1 519 ? 24.454 -8.502 -6.188 1.00 79.94 519 ARG A CA 1
ATOM 4215 C C . ARG A 1 519 ? 24.478 -9.456 -7.372 1.00 79.94 519 ARG A C 1
ATOM 4217 O O . ARG A 1 519 ? 25.074 -9.115 -8.394 1.00 79.94 519 ARG A O 1
ATOM 4224 N N . GLU A 1 520 ? 23.822 -10.607 -7.267 1.00 85.50 520 GLU A N 1
ATOM 4225 C CA . GLU A 1 520 ? 23.723 -11.575 -8.365 1.00 85.50 520 GLU A CA 1
ATOM 4226 C C . GLU A 1 520 ? 22.995 -10.972 -9.576 1.00 85.50 520 GLU A C 1
ATOM 4228 O O . GLU A 1 520 ? 23.476 -11.066 -10.710 1.00 85.50 520 GLU A O 1
ATOM 4233 N N . THR A 1 521 ? 21.884 -10.271 -9.334 1.00 84.19 521 THR A N 1
ATOM 4234 C CA . THR A 1 521 ? 21.081 -9.628 -10.384 1.00 84.19 521 THR A CA 1
ATOM 4235 C C . THR A 1 521 ? 21.874 -8.548 -11.124 1.00 84.19 521 THR A C 1
ATOM 4237 O O . THR A 1 521 ? 21.904 -8.520 -12.360 1.00 84.19 521 THR A O 1
ATOM 4240 N N . TYR A 1 522 ? 22.558 -7.669 -10.388 1.00 72.50 522 TYR A N 1
ATOM 4241 C CA . TYR A 1 522 ? 23.387 -6.621 -10.986 1.00 72.50 522 TYR A CA 1
ATOM 4242 C C . TYR A 1 522 ? 24.648 -7.181 -11.650 1.00 72.50 522 TYR A C 1
ATOM 4244 O O . TYR A 1 522 ? 25.050 -6.661 -12.690 1.00 72.50 522 TYR A O 1
ATOM 4252 N N . GLY A 1 523 ? 25.230 -8.261 -11.121 1.00 73.81 523 GLY A N 1
ATOM 4253 C CA . GLY A 1 523 ? 26.341 -8.974 -11.755 1.00 73.81 523 GLY A CA 1
ATOM 4254 C C . GLY A 1 523 ? 25.972 -9.479 -13.150 1.00 73.81 523 GLY A C 1
ATOM 4255 O O . GLY A 1 523 ? 26.646 -9.143 -14.126 1.00 73.81 523 GLY A O 1
ATOM 4256 N N . ALA A 1 524 ? 24.842 -10.183 -13.268 1.00 76.44 524 ALA A N 1
ATOM 4257 C CA . ALA A 1 524 ? 24.332 -10.664 -14.553 1.00 76.44 524 ALA A CA 1
ATOM 4258 C C . ALA A 1 524 ? 24.002 -9.514 -15.525 1.00 76.44 524 ALA A C 1
ATOM 4260 O O . ALA A 1 524 ? 24.251 -9.613 -16.729 1.00 76.44 524 ALA A O 1
ATOM 4261 N N . LYS A 1 525 ? 23.475 -8.395 -15.010 1.00 71.12 525 LYS A N 1
ATOM 4262 C CA . LYS A 1 525 ? 23.159 -7.204 -15.811 1.00 71.12 525 LYS A CA 1
ATOM 4263 C C . LYS A 1 525 ? 24.411 -6.513 -16.355 1.00 71.12 525 LYS A C 1
ATOM 4265 O O . LYS A 1 525 ? 24.454 -6.210 -17.545 1.00 71.12 525 LYS A O 1
ATOM 4270 N N . ILE A 1 526 ? 25.433 -6.311 -15.521 1.00 70.38 526 ILE A N 1
ATOM 4271 C CA . ILE A 1 526 ? 26.722 -5.733 -15.937 1.00 70.38 526 ILE A CA 1
ATOM 4272 C C . ILE A 1 526 ? 27.376 -6.616 -17.002 1.00 70.38 526 ILE A C 1
ATOM 4274 O O . ILE A 1 526 ? 27.900 -6.100 -17.991 1.00 70.38 526 ILE A O 1
ATOM 4278 N N . GLU A 1 527 ? 27.329 -7.938 -16.833 1.00 71.50 527 GLU A N 1
ATOM 4279 C CA . GLU A 1 527 ? 27.885 -8.885 -17.799 1.00 71.50 527 GLU A CA 1
ATOM 4280 C C . GLU A 1 527 ? 27.145 -8.823 -19.146 1.00 71.50 527 GLU A C 1
ATOM 4282 O O . GLU A 1 527 ? 27.786 -8.732 -20.196 1.00 71.50 527 GLU A O 1
ATOM 4287 N N . ALA A 1 528 ? 25.810 -8.756 -19.129 1.00 72.06 528 ALA A N 1
ATOM 4288 C CA . ALA A 1 528 ? 24.996 -8.593 -20.333 1.00 72.06 528 ALA A CA 1
ATOM 4289 C C . ALA A 1 528 ? 25.248 -7.249 -21.046 1.00 72.06 528 ALA A C 1
ATOM 4291 O O . ALA A 1 528 ? 25.461 -7.229 -22.259 1.00 72.06 528 ALA A O 1
ATOM 4292 N N . GLU A 1 529 ? 25.273 -6.133 -20.310 1.00 64.31 529 GLU A N 1
ATOM 4293 C CA . GLU A 1 529 ? 25.553 -4.792 -20.851 1.00 64.31 529 GLU A CA 1
ATOM 4294 C C . GLU A 1 529 ? 26.967 -4.716 -21.454 1.00 64.31 529 GLU A C 1
ATOM 4296 O O . GLU A 1 529 ? 27.148 -4.208 -22.563 1.00 64.31 529 GLU A O 1
ATOM 4301 N N . THR A 1 530 ? 27.960 -5.307 -20.780 1.00 69.31 530 THR A N 1
ATOM 4302 C CA . THR A 1 530 ? 29.345 -5.402 -21.273 1.00 69.31 530 THR A CA 1
ATOM 4303 C C . THR A 1 530 ? 29.430 -6.256 -22.541 1.00 69.31 530 THR A C 1
ATOM 4305 O O . THR A 1 530 ? 30.140 -5.905 -23.485 1.00 69.31 530 THR A O 1
ATOM 4308 N N . GLN A 1 531 ? 28.694 -7.368 -22.605 1.00 72.19 531 GLN A N 1
ATOM 4309 C CA . GLN A 1 531 ? 28.682 -8.250 -23.773 1.00 72.19 531 GLN A CA 1
ATOM 4310 C C . GLN A 1 531 ? 28.020 -7.586 -24.988 1.00 72.19 531 GLN A C 1
ATOM 4312 O O . GLN A 1 531 ? 28.511 -7.725 -26.114 1.00 72.19 531 GLN A O 1
ATOM 4317 N N . ILE A 1 532 ? 26.942 -6.827 -24.771 1.00 66.81 532 ILE A N 1
ATOM 4318 C CA . ILE A 1 532 ? 26.300 -6.014 -25.811 1.00 66.81 532 ILE A CA 1
ATOM 4319 C C . ILE A 1 532 ? 27.279 -4.951 -26.319 1.00 66.81 532 ILE A C 1
ATOM 4321 O O . ILE A 1 532 ? 27.471 -4.845 -27.531 1.00 66.81 532 ILE A O 1
ATOM 4325 N N . LEU A 1 533 ? 27.960 -4.231 -25.418 1.00 61.78 533 LEU A N 1
ATOM 4326 C CA . LEU A 1 533 ? 28.961 -3.226 -25.785 1.00 61.78 533 LEU A CA 1
ATOM 4327 C C . LEU A 1 533 ? 30.078 -3.838 -26.644 1.00 61.78 533 LEU A C 1
ATOM 4329 O O . LEU A 1 533 ? 30.364 -3.328 -27.722 1.00 61.78 533 LEU A O 1
ATOM 4333 N N . LYS A 1 534 ? 30.653 -4.975 -26.230 1.00 65.44 534 LYS A N 1
ATOM 4334 C CA . LYS A 1 534 ? 31.694 -5.686 -26.996 1.00 65.44 534 LYS A CA 1
ATOM 4335 C C . LYS A 1 534 ? 31.228 -6.128 -28.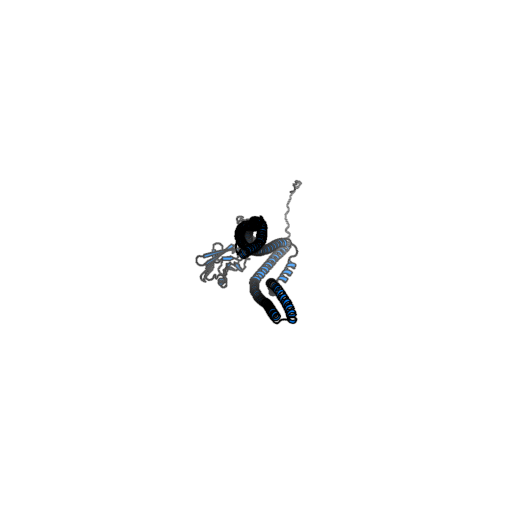382 1.00 65.44 534 LYS A C 1
ATOM 4337 O O . LYS A 1 534 ? 32.039 -6.203 -29.301 1.00 65.44 534 LYS A O 1
ATOM 4342 N N . THR A 1 535 ? 29.938 -6.422 -28.527 1.00 65.12 535 THR A N 1
ATOM 4343 C CA . THR A 1 535 ? 29.348 -6.857 -29.798 1.00 65.12 535 THR A CA 1
ATOM 4344 C C . THR A 1 535 ? 29.082 -5.675 -30.732 1.00 65.12 535 THR A C 1
ATOM 4346 O O . THR A 1 535 ? 29.318 -5.790 -31.929 1.00 65.12 535 THR A O 1
ATOM 4349 N N . LEU A 1 536 ? 28.618 -4.540 -30.199 1.00 54.44 536 LEU A N 1
ATOM 4350 C CA . LEU A 1 536 ? 28.219 -3.369 -30.988 1.00 54.44 536 LEU A CA 1
ATOM 4351 C C . LEU A 1 536 ? 29.367 -2.386 -31.255 1.00 54.44 536 LEU A C 1
ATOM 4353 O O . LEU A 1 536 ? 29.356 -1.706 -32.280 1.00 54.44 536 LEU A O 1
ATOM 4357 N N . LEU A 1 537 ? 30.359 -2.293 -30.364 1.00 59.19 537 LEU A N 1
ATOM 4358 C CA . LEU A 1 537 ? 31.429 -1.296 -30.464 1.00 59.19 537 LEU A CA 1
ATOM 4359 C C . LEU A 1 537 ? 32.219 -1.364 -31.787 1.00 59.19 537 LEU A C 1
ATOM 4361 O O . LEU A 1 537 ? 32.465 -0.300 -32.355 1.00 59.19 537 LEU A O 1
ATOM 4365 N N . PRO A 1 538 ? 32.574 -2.546 -32.336 1.00 58.88 538 PRO A N 1
ATOM 4366 C CA . PRO A 1 538 ? 33.253 -2.620 -33.629 1.00 58.88 538 PRO A CA 1
ATOM 4367 C C . PRO A 1 538 ? 32.424 -2.031 -34.778 1.00 58.88 538 PRO A C 1
ATOM 4369 O O . PRO A 1 538 ? 32.981 -1.372 -35.655 1.00 58.88 538 PRO A O 1
ATOM 4372 N N . ASP A 1 539 ? 31.103 -2.223 -34.751 1.00 51.69 539 ASP A N 1
ATOM 4373 C CA . ASP A 1 539 ? 30.183 -1.728 -35.780 1.00 51.69 539 ASP A CA 1
ATOM 4374 C C . ASP A 1 539 ? 29.993 -0.208 -35.672 1.00 51.69 539 ASP A C 1
ATOM 4376 O O . ASP A 1 539 ? 30.020 0.498 -36.682 1.00 51.69 539 ASP A O 1
ATOM 4380 N N . VAL A 1 540 ? 29.881 0.313 -34.445 1.00 51.50 540 VAL A N 1
ATOM 4381 C CA . VAL A 1 540 ? 29.818 1.757 -34.171 1.00 51.50 540 VAL A CA 1
ATOM 4382 C C . VAL A 1 540 ? 31.121 2.442 -34.602 1.00 51.50 540 VAL A C 1
ATOM 4384 O O . VAL A 1 540 ? 31.087 3.452 -35.303 1.00 51.50 540 VAL A O 1
ATOM 4387 N N . GLN A 1 541 ? 32.280 1.866 -34.269 1.00 51.59 541 GLN A N 1
ATOM 4388 C CA . GLN A 1 541 ? 33.585 2.390 -34.687 1.00 51.59 541 GLN A CA 1
ATOM 4389 C C . GLN A 1 541 ? 33.774 2.337 -36.210 1.00 51.59 541 GLN A C 1
ATOM 4391 O O . GLN A 1 541 ? 34.282 3.293 -36.796 1.00 51.59 541 GLN A O 1
ATOM 4396 N N . ALA A 1 542 ? 33.354 1.252 -36.869 1.00 51.34 542 ALA A N 1
ATOM 4397 C CA . ALA A 1 542 ? 33.423 1.130 -38.324 1.00 51.34 542 ALA A CA 1
ATOM 4398 C C . ALA A 1 542 ? 32.509 2.142 -39.030 1.00 51.34 542 ALA A C 1
ATOM 4400 O O . ALA A 1 542 ? 32.912 2.734 -40.030 1.00 51.34 542 ALA A O 1
ATOM 4401 N N . TYR A 1 543 ? 31.311 2.383 -38.493 1.00 48.78 543 TYR A N 1
ATOM 4402 C CA . TYR A 1 543 ? 30.400 3.413 -38.986 1.00 48.78 543 TYR A CA 1
ATOM 4403 C C . TYR A 1 543 ? 31.049 4.799 -38.943 1.00 48.78 543 TYR A C 1
ATOM 4405 O O . TYR A 1 543 ? 31.148 5.456 -39.979 1.00 48.78 543 TYR A O 1
ATOM 4413 N N . PHE A 1 544 ? 31.568 5.214 -37.785 1.00 45.72 544 PHE A N 1
ATOM 4414 C CA . PHE A 1 544 ? 32.199 6.528 -37.652 1.00 45.72 544 PHE A CA 1
ATOM 4415 C C . PHE A 1 544 ? 33.472 6.657 -38.494 1.00 45.72 544 PHE A C 1
ATOM 4417 O O . PHE A 1 544 ? 33.687 7.700 -39.106 1.00 45.72 544 PHE A O 1
ATOM 4424 N N . HIS A 1 545 ? 34.275 5.597 -38.611 1.00 50.16 545 HIS A N 1
ATOM 4425 C CA . HIS A 1 545 ? 35.440 5.599 -39.497 1.00 50.16 545 HIS A CA 1
ATOM 4426 C C . HIS A 1 545 ? 35.046 5.792 -40.971 1.00 50.16 545 HIS A C 1
ATOM 4428 O O . HIS A 1 545 ? 35.653 6.605 -41.665 1.00 50.16 545 HIS A O 1
ATOM 4434 N N . ASN A 1 546 ? 33.996 5.108 -41.435 1.00 47.81 546 ASN A N 1
ATOM 4435 C CA . ASN A 1 546 ? 33.503 5.230 -42.809 1.00 47.81 546 ASN A CA 1
ATOM 4436 C C . ASN A 1 546 ? 32.895 6.609 -43.094 1.00 47.81 546 ASN A C 1
ATOM 4438 O O . ASN A 1 546 ? 33.111 7.156 -44.172 1.00 47.81 546 ASN A O 1
ATOM 4442 N N . VAL A 1 547 ? 32.167 7.183 -42.133 1.00 46.88 547 VAL A N 1
ATOM 4443 C CA . VAL A 1 547 ? 31.628 8.548 -42.235 1.00 46.88 547 VAL A CA 1
ATOM 4444 C C . VAL A 1 547 ? 32.768 9.563 -42.350 1.00 46.88 547 VAL A C 1
ATOM 4446 O O . VAL A 1 547 ? 32.732 10.428 -43.221 1.00 46.88 547 VAL A O 1
ATOM 4449 N N . VAL A 1 548 ? 33.813 9.427 -41.530 1.00 46.94 548 VAL A N 1
ATOM 4450 C CA . VAL A 1 548 ? 34.981 10.320 -41.566 1.00 46.94 548 VAL A CA 1
ATOM 4451 C C . VAL A 1 548 ? 35.763 10.178 -42.875 1.00 46.94 548 VAL A C 1
ATOM 4453 O O . VAL A 1 548 ? 36.128 11.192 -43.466 1.00 46.94 548 VAL A O 1
ATOM 4456 N N . GLU A 1 549 ? 35.979 8.956 -43.370 1.00 52.50 549 GLU A N 1
ATOM 4457 C CA . GLU A 1 549 ? 36.626 8.709 -44.670 1.00 52.50 549 GLU A CA 1
ATOM 4458 C C . GLU A 1 549 ? 35.827 9.290 -45.845 1.00 52.50 549 GLU A C 1
ATOM 4460 O O . GLU A 1 549 ? 36.406 9.869 -46.767 1.00 52.50 549 GLU A O 1
ATOM 4465 N N . ASP A 1 550 ? 34.499 9.184 -45.815 1.00 47.78 550 ASP A N 1
ATOM 4466 C CA . ASP A 1 550 ? 33.634 9.735 -46.857 1.00 47.78 550 ASP A CA 1
ATOM 4467 C C . ASP A 1 550 ? 33.645 11.272 -46.855 1.00 47.78 550 ASP A C 1
ATOM 4469 O O . ASP A 1 550 ? 33.774 11.897 -47.912 1.00 47.78 550 ASP A O 1
ATOM 4473 N N . VAL A 1 551 ? 33.635 11.895 -45.672 1.00 46.19 551 VAL A N 1
ATOM 4474 C CA . VAL A 1 551 ? 33.826 13.348 -45.519 1.00 46.19 551 VAL A CA 1
ATOM 4475 C C . VAL A 1 551 ? 35.204 13.777 -46.044 1.00 46.19 551 VAL A C 1
ATOM 4477 O O . VAL A 1 551 ? 35.292 14.735 -46.817 1.00 46.19 551 VAL A O 1
ATOM 4480 N N . TRP A 1 552 ? 36.271 13.032 -45.726 1.00 46.66 552 TRP A N 1
ATOM 4481 C CA . TRP A 1 552 ? 37.629 13.286 -46.233 1.00 46.66 552 TRP A CA 1
ATOM 4482 C C . TRP A 1 552 ? 37.700 13.201 -47.762 1.00 46.66 552 TRP A C 1
ATOM 4484 O O . TRP A 1 552 ? 38.369 14.003 -48.419 1.00 46.66 552 TRP A O 1
ATOM 4494 N N . ARG A 1 553 ? 37.000 12.227 -48.350 1.00 49.91 553 ARG A N 1
ATOM 4495 C CA . ARG A 1 553 ? 37.002 11.984 -49.794 1.00 49.91 553 ARG A CA 1
ATOM 4496 C C . ARG A 1 553 ? 36.202 13.045 -50.544 1.00 49.91 553 ARG A C 1
ATOM 4498 O O . ARG A 1 553 ? 36.678 13.530 -51.569 1.00 49.91 553 ARG A O 1
ATOM 4505 N N . ARG A 1 554 ? 35.048 13.467 -50.015 1.00 49.66 554 ARG A N 1
ATOM 4506 C CA . ARG A 1 554 ? 34.276 14.594 -50.567 1.00 49.66 554 ARG A CA 1
ATOM 4507 C C . ARG A 1 554 ? 35.066 15.899 -50.497 1.00 49.66 554 ARG A C 1
ATOM 4509 O O . ARG A 1 554 ? 35.112 16.620 -51.490 1.00 49.66 554 ARG A O 1
ATOM 4516 N N . TYR A 1 555 ? 35.748 16.157 -49.380 1.00 44.34 555 TYR A N 1
ATOM 4517 C CA . TYR A 1 555 ? 36.632 17.314 -49.239 1.00 44.34 555 TYR A CA 1
ATOM 4518 C C . TYR A 1 555 ? 37.754 17.301 -50.291 1.00 44.34 555 TYR A C 1
ATOM 4520 O O . TYR A 1 555 ? 37.918 18.282 -51.013 1.00 44.34 555 TYR A O 1
ATOM 4528 N N . ARG A 1 556 ? 38.438 16.158 -50.468 1.00 48.00 556 ARG A N 1
ATOM 4529 C CA . ARG A 1 556 ? 39.509 15.978 -51.466 1.00 48.00 556 ARG A CA 1
ATOM 4530 C C . ARG A 1 556 ? 39.024 16.188 -52.906 1.00 48.00 556 ARG A C 1
ATOM 4532 O O . ARG A 1 556 ? 39.672 16.874 -53.684 1.00 48.00 556 ARG A O 1
ATOM 4539 N N . ILE A 1 557 ? 37.851 15.657 -53.256 1.00 51.59 557 ILE A N 1
ATOM 4540 C CA . ILE A 1 557 ? 37.250 15.842 -54.589 1.00 51.59 557 ILE A CA 1
ATOM 4541 C C . ILE A 1 557 ? 36.936 17.320 -54.855 1.00 51.59 557 ILE A C 1
ATOM 4543 O O . ILE A 1 557 ? 37.111 17.798 -55.978 1.00 51.59 557 ILE A O 1
ATOM 4547 N N . VAL A 1 558 ? 36.459 18.056 -53.850 1.00 45.19 558 VAL A N 1
ATOM 4548 C CA . VAL A 1 558 ? 36.152 19.486 -53.986 1.00 45.19 558 VAL A CA 1
ATOM 4549 C C . VAL A 1 558 ? 37.436 20.310 -54.126 1.00 45.19 558 VAL A C 1
ATOM 4551 O O . VAL A 1 558 ? 37.487 21.183 -54.996 1.00 45.19 558 VAL A O 1
ATOM 4554 N N . THR A 1 559 ? 38.486 20.008 -53.356 1.00 43.97 559 THR A N 1
ATOM 4555 C CA . THR A 1 559 ? 39.789 20.687 -53.470 1.00 43.97 559 THR A CA 1
ATOM 4556 C C . THR A 1 559 ? 40.494 20.383 -54.793 1.00 43.97 559 THR A C 1
ATOM 4558 O O . THR A 1 559 ? 40.922 21.318 -55.467 1.00 43.97 559 THR A O 1
ATOM 4561 N N . ASP A 1 560 ? 40.515 19.125 -55.242 1.00 49.81 560 ASP A N 1
ATOM 4562 C CA . ASP A 1 560 ? 41.165 18.725 -56.501 1.00 49.81 560 ASP A CA 1
ATOM 4563 C C . ASP A 1 560 ? 40.446 19.336 -57.723 1.00 49.81 560 ASP A C 1
ATOM 4565 O O . ASP A 1 560 ? 41.076 19.774 -58.688 1.00 49.81 560 ASP A O 1
ATOM 4569 N N . ASN A 1 561 ? 39.109 19.443 -57.682 1.00 45.28 561 ASN A N 1
ATOM 4570 C CA . ASN A 1 561 ? 38.330 20.117 -58.729 1.00 45.28 561 ASN A CA 1
ATOM 4571 C C . ASN A 1 561 ? 38.546 21.640 -58.758 1.00 45.28 561 ASN A C 1
ATOM 4573 O O . ASN A 1 561 ? 38.462 22.252 -59.830 1.00 45.28 561 ASN A O 1
ATOM 4577 N N . LEU A 1 562 ? 38.808 22.263 -57.606 1.00 43.88 562 LEU A N 1
ATOM 4578 C CA . LEU A 1 562 ? 39.169 23.680 -57.519 1.00 43.88 562 LEU A CA 1
ATOM 4579 C C . LEU A 1 562 ? 40.583 23.920 -58.064 1.00 43.88 562 LEU A C 1
ATOM 4581 O O . LEU A 1 562 ? 40.764 24.844 -58.858 1.00 43.88 562 LEU A O 1
ATOM 4585 N N . GLU A 1 563 ? 41.550 23.057 -57.743 1.00 47.41 563 GLU A N 1
ATOM 4586 C CA . GLU A 1 563 ? 42.910 23.114 -58.297 1.00 47.41 563 GLU A CA 1
ATOM 4587 C C . GLU A 1 563 ? 42.921 22.910 -59.817 1.00 47.41 563 GLU A C 1
ATOM 4589 O O . GLU A 1 563 ? 43.519 23.709 -60.541 1.00 47.41 563 GLU A O 1
ATOM 4594 N N . MET A 1 564 ? 42.164 21.937 -60.340 1.00 49.94 564 MET A N 1
ATOM 4595 C CA . MET A 1 564 ? 42.022 21.751 -61.790 1.00 49.94 564 MET A CA 1
ATOM 4596 C C . MET A 1 564 ? 41.369 22.952 -62.488 1.00 49.94 564 MET A C 1
ATOM 4598 O O . MET A 1 564 ? 41.747 23.282 -63.612 1.00 49.94 564 MET A O 1
ATOM 4602 N N . ARG A 1 565 ? 40.401 23.632 -61.854 1.00 47.12 565 ARG A N 1
ATOM 4603 C CA . ARG A 1 565 ? 39.781 24.861 -62.393 1.00 47.12 565 ARG A CA 1
ATOM 4604 C C . ARG A 1 565 ? 40.738 26.054 -62.395 1.00 47.12 565 ARG A C 1
ATOM 4606 O O . ARG A 1 565 ? 40.675 26.867 -63.317 1.00 47.12 565 ARG A O 1
ATOM 4613 N N . VAL A 1 566 ? 41.622 26.151 -61.404 1.00 46.94 566 VAL A N 1
ATOM 4614 C CA . VAL A 1 566 ? 42.679 27.173 -61.346 1.00 46.94 566 VAL A CA 1
ATOM 4615 C C . VAL A 1 566 ? 43.748 26.913 -62.412 1.00 46.94 566 VAL A C 1
ATOM 4617 O O . VAL A 1 566 ? 44.181 27.856 -63.073 1.00 46.94 566 VAL A O 1
ATOM 4620 N N . GLU A 1 567 ? 44.111 25.653 -62.655 1.00 49.62 567 GLU A N 1
ATOM 4621 C CA . GLU A 1 567 ? 45.107 25.284 -63.668 1.00 49.62 567 GLU A CA 1
ATOM 4622 C C . GLU A 1 567 ? 44.570 25.453 -65.103 1.00 49.62 567 GLU A C 1
ATOM 4624 O O . GLU A 1 567 ? 45.279 25.951 -65.976 1.00 49.62 567 GLU A O 1
ATOM 4629 N N . LYS A 1 568 ? 43.276 25.180 -65.337 1.00 49.72 568 LYS A N 1
ATOM 4630 C CA . LYS A 1 568 ? 42.602 25.434 -66.629 1.00 49.72 568 LYS A CA 1
ATOM 4631 C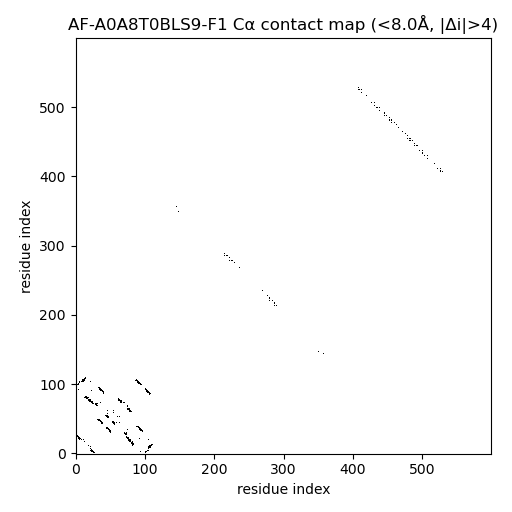 C . LYS A 1 568 ? 42.512 26.923 -66.991 1.00 49.72 568 LYS A C 1
ATOM 4633 O O . LYS A 1 568 ? 42.423 27.265 -68.166 1.00 49.72 568 LYS A O 1
ATOM 4638 N N . ASN A 1 569 ? 42.564 27.810 -65.996 1.00 45.75 569 ASN A N 1
ATOM 4639 C CA . ASN A 1 569 ? 42.599 29.264 -66.184 1.00 45.75 569 ASN A CA 1
ATOM 4640 C C . ASN A 1 569 ? 44.021 29.825 -66.401 1.00 45.75 569 ASN A C 1
ATOM 4642 O O . ASN A 1 569 ? 44.167 31.039 -66.549 1.00 45.75 569 ASN A O 1
ATOM 4646 N N . LYS A 1 570 ? 45.060 28.975 -66.443 1.00 47.19 570 LYS A N 1
ATOM 4647 C CA . LYS A 1 570 ? 46.449 29.371 -66.742 1.00 47.19 570 LYS A CA 1
ATOM 4648 C C . LYS A 1 570 ? 46.906 29.064 -68.177 1.00 47.19 570 LYS A C 1
ATOM 4650 O O . LYS A 1 570 ? 48.027 29.431 -68.524 1.00 47.19 570 LYS A O 1
ATOM 4655 N N . GLU A 1 571 ? 46.089 28.436 -69.028 1.00 41.59 571 GLU A N 1
ATOM 4656 C CA . GLU A 1 571 ? 46.464 28.227 -70.438 1.00 41.59 571 GLU A CA 1
ATOM 4657 C C . GLU A 1 571 ? 46.419 29.555 -71.237 1.00 41.59 571 GLU A C 1
ATOM 4659 O O . GLU A 1 571 ? 45.408 30.266 -71.202 1.00 41.59 571 GLU A O 1
ATOM 4664 N N . PRO A 1 572 ? 47.488 29.934 -71.969 1.00 41.31 572 PRO A N 1
ATOM 4665 C CA . PRO A 1 572 ? 47.554 31.222 -72.656 1.00 41.31 572 PRO A CA 1
ATOM 4666 C C . PRO A 1 572 ? 46.717 31.230 -73.945 1.00 41.31 572 PRO A C 1
ATOM 4668 O O . PRO A 1 572 ? 46.931 30.432 -74.859 1.00 41.31 572 PRO A O 1
ATOM 4671 N N . LYS A 1 573 ? 45.799 32.199 -74.066 1.00 38.97 573 LYS A N 1
ATOM 4672 C CA . LYS A 1 573 ? 45.130 32.521 -75.338 1.00 38.97 573 LYS A CA 1
ATOM 4673 C C . LYS A 1 573 ? 46.175 32.997 -76.351 1.00 38.97 573 LYS A C 1
ATOM 4675 O O . LYS A 1 573 ? 46.787 34.042 -76.150 1.00 38.97 573 LYS A O 1
ATOM 4680 N N . THR A 1 574 ? 46.360 32.238 -77.431 1.00 36.78 574 THR A N 1
ATOM 4681 C CA . THR A 1 574 ? 47.256 32.600 -78.540 1.00 36.78 574 THR A CA 1
ATOM 4682 C C . THR A 1 574 ? 46.470 33.284 -79.665 1.00 36.78 574 THR A C 1
ATOM 4684 O O . THR A 1 574 ? 45.347 32.904 -79.988 1.00 36.78 574 THR A O 1
ATOM 4687 N N . GLU A 1 575 ? 47.090 34.324 -80.205 1.00 39.84 575 GLU A N 1
ATOM 4688 C CA . GLU A 1 575 ? 46.678 35.298 -81.219 1.00 39.84 575 GLU A CA 1
ATOM 4689 C C . GLU A 1 575 ? 46.509 34.696 -82.632 1.00 39.84 575 GLU A C 1
ATOM 4691 O O . GLU A 1 575 ? 47.365 33.931 -83.071 1.00 39.84 575 GLU A O 1
ATOM 4696 N N . ILE A 1 576 ? 45.461 35.087 -83.378 1.00 34.66 576 ILE A N 1
ATOM 4697 C CA . ILE A 1 576 ? 45.423 35.013 -84.856 1.00 34.66 576 ILE A CA 1
ATOM 4698 C C . ILE A 1 576 ? 44.741 36.277 -85.412 1.00 34.66 576 ILE A C 1
ATOM 4700 O O . ILE A 1 576 ? 43.621 36.613 -85.033 1.00 34.66 576 ILE A O 1
ATOM 4704 N N . GLN A 1 577 ? 45.450 36.964 -86.314 1.00 36.66 577 GLN A N 1
ATOM 4705 C CA . GLN A 1 577 ? 45.039 38.154 -87.065 1.00 36.66 577 GLN A CA 1
ATOM 4706 C C . GLN A 1 577 ? 44.235 37.849 -88.351 1.00 36.66 577 GLN A C 1
ATOM 4708 O O . GLN A 1 577 ? 44.388 36.791 -88.957 1.00 36.66 577 GLN A O 1
ATOM 4713 N N . MET A 1 578 ? 43.572 38.922 -88.821 1.00 30.27 578 MET A N 1
ATOM 4714 C CA . MET A 1 578 ? 43.122 39.285 -90.185 1.00 30.27 578 MET A CA 1
ATOM 4715 C C . MET A 1 578 ? 41.719 38.827 -90.622 1.00 30.27 578 MET A C 1
ATOM 4717 O O . MET A 1 578 ? 41.451 37.636 -90.716 1.00 30.27 578 MET A O 1
ATOM 4721 N N . VAL A 1 579 ? 40.830 39.766 -90.985 1.00 33.81 579 VAL A N 1
ATOM 4722 C CA . VAL A 1 579 ? 40.710 40.421 -92.311 1.00 33.81 579 VAL A CA 1
ATOM 4723 C C . VAL A 1 579 ? 39.724 41.612 -92.223 1.00 33.81 579 VAL A C 1
ATOM 4725 O O . VAL A 1 579 ? 38.767 41.584 -91.455 1.00 33.81 579 VAL A O 1
ATOM 4728 N N . GLU A 1 580 ? 40.018 42.665 -92.991 1.00 32.66 580 GLU A N 1
ATOM 4729 C CA . GLU A 1 580 ? 39.278 43.922 -93.192 1.00 32.66 580 GLU A CA 1
ATOM 4730 C C . GLU A 1 580 ? 37.884 43.751 -93.833 1.00 32.66 580 GLU A C 1
ATOM 4732 O O . GLU A 1 580 ? 37.714 42.896 -94.699 1.00 32.66 580 GLU A O 1
ATOM 4737 N N . ALA A 1 581 ? 36.930 44.637 -93.497 1.00 31.41 581 ALA A N 1
ATOM 4738 C CA . ALA A 1 581 ? 36.265 45.573 -94.430 1.00 31.41 581 ALA A CA 1
ATOM 4739 C C . ALA A 1 581 ? 34.995 46.210 -93.809 1.00 31.41 581 ALA A C 1
ATOM 4741 O O . ALA A 1 581 ? 34.117 45.488 -93.355 1.00 31.41 581 ALA A O 1
ATOM 4742 N N . THR A 1 582 ? 34.953 47.556 -93.821 1.00 31.34 582 THR A N 1
ATOM 4743 C CA . THR A 1 582 ? 33.817 48.487 -94.096 1.00 31.34 582 THR A CA 1
ATOM 4744 C C . THR A 1 582 ? 32.400 48.068 -93.648 1.00 31.34 582 THR A C 1
ATOM 4746 O O . THR A 1 582 ? 31.918 47.017 -94.036 1.00 31.34 582 THR A O 1
ATOM 4749 N N . ASP A 1 583 ? 31.584 48.861 -92.956 1.00 31.34 583 ASP A N 1
ATOM 4750 C CA . ASP A 1 583 ? 31.218 50.255 -93.235 1.00 31.34 583 ASP A CA 1
ATOM 4751 C C . ASP A 1 583 ? 30.249 50.765 -92.139 1.00 31.34 583 ASP A C 1
ATOM 4753 O O . ASP A 1 583 ? 29.514 49.981 -91.544 1.00 31.34 583 ASP A O 1
ATOM 4757 N N . SER A 1 584 ? 30.278 52.081 -91.921 1.00 32.00 584 SER A N 1
ATOM 4758 C CA . SER A 1 584 ? 29.247 53.005 -91.411 1.00 32.00 584 SER A CA 1
ATOM 4759 C C . SER A 1 584 ? 28.107 52.562 -90.466 1.00 32.00 584 SER A C 1
ATOM 4761 O O . SER A 1 584 ? 27.245 51.773 -90.841 1.00 32.00 584 SER A O 1
ATOM 4763 N N . GLY A 1 585 ? 27.931 53.341 -89.386 1.00 31.38 585 GLY A N 1
ATOM 4764 C CA . GLY A 1 585 ? 26.640 54.011 -89.143 1.00 31.38 585 GLY A CA 1
ATOM 4765 C C . GLY A 1 585 ? 25.980 53.827 -87.772 1.00 31.38 585 GLY A C 1
ATOM 4766 O O . GLY A 1 585 ? 25.242 52.874 -87.580 1.00 31.38 585 GLY A O 1
ATOM 4767 N N . ASP A 1 586 ? 26.197 54.814 -86.894 1.00 31.17 586 ASP A N 1
ATOM 4768 C CA . ASP A 1 586 ? 25.285 55.365 -85.869 1.00 31.17 586 ASP A CA 1
ATOM 4769 C C . ASP A 1 586 ? 24.354 54.431 -85.062 1.00 31.17 586 ASP A C 1
ATOM 4771 O O . ASP A 1 586 ? 23.290 54.023 -85.523 1.00 31.17 586 ASP A O 1
ATOM 4775 N N . GLU A 1 587 ? 24.645 54.304 -83.759 1.00 31.95 587 GLU A N 1
ATOM 4776 C CA . GLU A 1 587 ? 23.637 54.037 -82.725 1.00 31.95 587 GLU A CA 1
ATOM 4777 C C . GLU A 1 587 ? 23.400 55.298 -81.877 1.00 31.95 587 GLU A C 1
ATOM 4779 O O . GLU A 1 587 ? 24.270 55.772 -81.141 1.00 31.95 587 GLU A O 1
ATOM 4784 N N . ARG A 1 588 ? 22.173 55.822 -81.965 1.00 33.44 588 ARG A N 1
ATOM 4785 C CA . ARG A 1 588 ? 21.554 56.704 -80.974 1.00 33.44 588 ARG A CA 1
ATOM 4786 C C . ARG A 1 588 ? 20.468 55.921 -80.233 1.00 33.44 588 ARG A C 1
ATOM 4788 O O . ARG A 1 588 ? 19.513 55.482 -80.858 1.00 33.44 588 ARG A O 1
ATOM 4795 N N . SER A 1 589 ? 20.624 55.894 -78.912 1.00 33.91 589 SER A N 1
ATOM 4796 C CA . SER A 1 589 ? 19.633 56.357 -77.927 1.00 33.91 589 SER A CA 1
ATOM 4797 C C . SER A 1 589 ? 18.322 55.592 -77.690 1.00 33.91 589 SER A C 1
ATOM 4799 O O . SER A 1 589 ? 17.545 55.328 -78.596 1.00 33.91 589 SER A O 1
ATOM 4801 N N . ASP A 1 590 ? 18.049 55.501 -76.383 1.00 32.78 590 ASP A N 1
ATOM 4802 C CA . ASP A 1 590 ? 16.754 55.515 -75.680 1.00 32.78 590 ASP A CA 1
ATOM 4803 C C . ASP A 1 590 ? 16.218 54.142 -75.233 1.00 32.78 590 ASP A C 1
ATOM 4805 O O . ASP A 1 590 ? 15.895 53.288 -76.045 1.00 32.78 590 ASP A O 1
ATOM 4809 N N . ALA A 1 591 ? 16.270 53.786 -73.940 1.00 35.69 591 ALA A N 1
ATOM 4810 C CA . ALA A 1 591 ? 15.651 54.364 -72.727 1.00 35.69 591 ALA A CA 1
ATOM 4811 C C . ALA A 1 591 ? 14.309 53.689 -72.379 1.00 35.69 591 ALA A C 1
ATOM 4813 O O . ALA A 1 591 ? 13.661 53.104 -73.238 1.00 35.69 591 ALA A O 1
ATOM 4814 N N . ILE A 1 592 ? 13.899 53.889 -71.113 1.00 35.81 592 ILE A N 1
ATOM 4815 C CA . ILE A 1 592 ? 12.618 53.560 -70.442 1.00 35.81 592 ILE A CA 1
ATOM 4816 C C . ILE A 1 592 ? 12.742 52.293 -69.563 1.00 35.81 592 ILE A C 1
ATOM 4818 O O . ILE A 1 592 ? 12.875 51.196 -70.084 1.00 35.81 592 ILE A O 1
ATOM 4822 N N . VAL A 1 593 ? 12.899 52.344 -68.229 1.00 36.75 593 VAL A N 1
ATOM 4823 C CA . VAL A 1 593 ? 12.211 53.059 -67.116 1.00 36.75 593 VAL A CA 1
ATOM 4824 C C . VAL A 1 593 ? 10.812 52.510 -66.799 1.00 36.75 593 VAL A C 1
ATOM 4826 O O . VAL A 1 593 ? 9.995 52.319 -67.690 1.00 36.75 593 VAL A O 1
ATOM 4829 N N . ASN A 1 594 ? 10.562 52.382 -65.487 1.00 34.47 594 ASN A N 1
ATOM 4830 C CA . ASN A 1 594 ? 9.348 52.000 -64.744 1.00 34.47 594 ASN A CA 1
ATOM 4831 C C . ASN A 1 594 ? 9.362 50.538 -64.268 1.00 34.47 594 ASN A C 1
ATOM 4833 O O . ASN A 1 594 ? 9.614 49.632 -65.046 1.00 34.47 594 ASN A O 1
ATOM 4837 N N . GLY A 1 595 ? 9.077 50.222 -63.010 1.00 33.69 595 GLY A N 1
ATOM 4838 C CA . GLY A 1 595 ? 8.578 51.040 -61.910 1.00 33.69 595 GLY A CA 1
ATOM 4839 C C . GLY A 1 595 ? 8.035 50.108 -60.822 1.00 33.69 595 GLY A C 1
ATOM 4840 O O . GLY A 1 595 ? 7.364 49.135 -61.134 1.00 33.69 595 GLY A O 1
ATOM 4841 N N . GLU A 1 596 ? 8.434 50.409 -59.589 1.00 36.97 596 GLU A N 1
ATOM 4842 C CA . GLU A 1 596 ? 7.785 50.228 -58.278 1.00 36.97 596 GLU A CA 1
ATOM 4843 C C . GLU A 1 596 ? 6.628 49.228 -58.057 1.00 36.97 596 GLU A C 1
ATOM 4845 O O . GLU A 1 596 ? 5.650 49.167 -58.795 1.00 36.97 596 GLU A O 1
ATOM 4850 N N . GLY A 1 597 ? 6.668 48.597 -56.875 1.00 34.34 597 GLY A N 1
ATOM 4851 C CA . GLY A 1 597 ? 5.501 48.045 -56.176 1.00 34.34 597 GLY A CA 1
ATOM 4852 C C . GLY A 1 597 ? 5.909 47.031 -55.100 1.00 34.34 597 GLY A C 1
ATOM 4853 O O . GLY A 1 597 ? 6.071 45.860 -55.403 1.00 34.34 597 GLY A O 1
ATOM 4854 N N . LEU A 1 598 ? 6.328 47.488 -53.915 1.00 36.50 598 LEU A N 1
ATOM 4855 C CA . LEU A 1 598 ? 5.516 47.565 -52.683 1.00 36.50 598 LEU A CA 1
ATOM 4856 C C . LEU A 1 598 ? 5.315 46.220 -51.956 1.00 36.50 598 LEU A C 1
ATOM 4858 O O . LEU A 1 598 ? 4.480 45.407 -52.326 1.00 36.50 598 LEU A O 1
ATOM 4862 N N . LEU A 1 599 ? 6.099 46.083 -50.880 1.00 40.56 599 LEU A N 1
ATOM 4863 C CA . LEU A 1 599 ? 5.745 45.595 -49.539 1.00 40.56 599 LEU A CA 1
ATOM 4864 C C . LEU A 1 599 ? 4.399 44.859 -49.392 1.00 40.56 599 LEU A C 1
ATOM 4866 O O . LEU A 1 599 ? 3.339 45.487 -49.372 1.00 40.56 599 LEU A O 1
ATOM 4870 N N . ASN A 1 600 ? 4.485 43.554 -49.133 1.00 38.56 600 ASN A N 1
ATOM 4871 C CA . ASN A 1 600 ? 4.077 42.949 -47.859 1.00 38.56 600 ASN A CA 1
ATOM 4872 C C . ASN A 1 600 ? 4.771 41.602 -47.664 1.00 38.56 600 ASN A C 1
ATOM 4874 O O . ASN A 1 600 ? 4.916 40.877 -48.674 1.00 38.56 600 ASN A O 1
#

Solvent-accessible surface area (backbone atoms only — not comparable to full-atom values): 33663 Å² total; per-residue (Å²): 135,73,46,75,47,58,84,52,59,63,46,78,43,46,79,56,39,71,46,68,55,47,32,33,34,42,65,80,37,60,40,59,92,27,34,40,37,33,22,49,73,88,45,62,38,34,37,39,45,87,90,43,77,50,65,18,92,95,27,69,96,30,54,47,65,57,73,81,42,15,61,58,10,36,70,27,42,34,40,44,57,34,48,78,86,64,49,43,48,33,34,46,35,44,35,53,94,92,47,76,47,74,50,66,30,33,38,42,52,61,93,59,78,91,78,65,96,59,98,75,70,84,74,80,46,74,73,64,59,63,72,72,76,62,54,69,67,54,53,50,50,50,52,52,47,54,54,49,53,51,54,50,50,54,49,48,53,51,52,51,52,53,49,52,51,49,51,53,52,51,51,51,46,53,56,47,48,53,51,48,52,50,51,48,53,51,48,52,54,48,48,52,52,47,52,51,51,49,54,50,48,54,50,51,48,56,47,52,56,48,52,50,51,55,48,53,53,51,49,53,53,50,54,50,50,53,48,54,48,54,51,51,54,47,52,51,50,51,52,52,49,49,54,58,67,68,71,64,87,81,82,90,83,88,88,84,83,84,77,92,74,73,74,58,59,62,52,51,54,55,47,52,54,53,52,50,52,52,53,50,53,53,51,53,50,56,49,51,57,50,50,54,52,49,53,56,51,51,52,57,48,52,55,53,52,51,57,49,52,56,53,52,49,54,50,53,52,54,52,50,55,50,54,52,50,52,56,51,54,52,52,56,49,52,52,52,50,52,52,50,52,54,50,47,53,57,46,52,55,51,50,52,55,50,52,54,53,48,52,53,50,54,51,50,53,48,52,50,54,47,52,57,48,51,75,72,65,76,84,75,78,66,69,70,58,50,54,52,52,52,52,64,71,58,53,52,81,62,59,60,48,52,51,51,54,49,48,51,52,52,54,52,47,58,49,50,51,51,53,46,50,55,51,50,48,54,54,50,49,56,49,51,54,52,51,51,56,50,49,54,54,40,48,58,40,48,53,53,30,52,52,29,51,53,50,33,53,54,40,51,59,51,52,76,68,48,90,47,74,66,62,38,52,55,44,49,52,55,35,53,52,29,51,49,54,28,50,53,35,52,50,52,43,49,53,54,54,51,50,53,58,48,51,50,51,54,49,54,53,46,51,55,51,54,48,49,53,51,50,54,54,50,49,56,48,51,53,51,54,50,50,50,47,69,66,45,47,64,57,55,50,49,50,54,51,52,53,52,51,50,53,51,49,54,50,49,53,54,51,53,50,48,53,52,53,55,55,66,71,66,66,78,88,79,88,84,86,90,82,90,79,88,80,89,83,86,90,82,87,85,86,84,87,86,78,90,83,81,91,129